Protein AF-A0A511FD56-F1 (afdb_monomer)

Mean predicted aligned error: 15.02 Å

Foldseek 3Di:
DDDDDDDDDDDDDDDDDDDDDDDDDDDDDDDDDDLVVVLVVLVVVLVVLVVVLVVLVVQLVVCVVVVPPVSNVVSVVSNVVSVVVNVVSVVVSVVSPPDDDPDQDPQAALQVLLLLQLVLCCVVDVDSVVSSVVLNVLLVLLDVLLDDVADSSLSSLLVSLLSVLVQDPADLAPDHSNDNVSSVLRNLLVVLVHGSNQQVVQVVQVDHRDSVSSVLSSVQLHPVLLVVCVVLVQPSHPLSSSLQRPADSVQLVVLVVVCVVDVQLVVLCCVQQNSNRSNVCRNLVQDPVQLVLCSVLVHRSCCQVQAQQACVRDGDHDNVSSVVLSVLCVLLVHHSVQSSQLRNNVHHSVQSNLLDDLDRSVQSVLLVVLVHGSQQNNQQCVQVVPQHSVLSSLCVLLVNRGNVVLVLLQVLQWDQDDDPPDDDTDTDTPSVLSSVCSNLVNDSVLSVQCVVVVQDSVLSSLCVVLVNSHCVLQVVLADVLLQPPDDDPCSRSVLSNLSSLLSNLVADSVLSSLLNLLQNHSNCSNVCRPPALQRSVVVNPVNQVVSLVVLVVCCVVPPPVGDDSPSDRPADGSVRD

pLDDT: mean 83.45, std 16.96, range [28.66, 98.0]

Radius of gyration: 46.85 Å; Cα contacts (8 Å, |Δi|>4): 705; chains: 1; bounding box: 79×68×156 Å

Organism: NCBI:txid156981

Sequence (577 aa):
MTSLADRSRVPAGVRTGGQFATEARGESVATLTGPADRVTELQRAIDKLARERHDWQCQMANAGALGGNELFLTCQGELELLAEQMSEAETELAHLGGAPAAAPVPVPTTSESIDKLAALLEDTYAHPEVARDQAARMVEDAVRVAGRDVDPDWVAAVIVVHRAGRLVTSDLGTWTLTSPETGQVLRDAYAAGMPVNWTEQMAQRGEGWTDRCVKRYADGLTGDELARLDAAGLAKSPAMAYAFRGCDADTARAWLDAAKADPDFNSYLARYLQLDGVGNDIRAGVPLADVRLCHELGVEPGLAYNGLQRPDGTVEKGPDAIRELAEYAKACGQSTDEAYRGIRLGIDAAKVKAFGLKIDPGEISGFELNGVPAKVARSLRGRVGDIHPAEAGRAYAAGITTGADYKAWLKIGEQTTGGHMGHRRETTTDAAGALALAKAGVPLAAAQRLRDQRVPLESIAALHEAGVHDIKPWSAALHPRTQTTMPHERRVEEAMSQIARFARVGGTPEQLRRIQRAGIPLSNAAEHVDSTPEQLWAHGAGYRNGVIKEEQRLRDQWGAMAPRATGTWDVEGPADL

Secondary structure (DSSP, 8-state):
----------------------------------HHHHHHHHHHHHHHHHHHHHHHHHHHHHHHHTT-HHHHHHHHHHHHHHHHHHHHHHHHHHHH--------PPPPPHHHHHHHHHHHHTTT-SSHHHHHHHHHHHHHHHHHHH-TTS-HHHHHHHHHHHHHT---SSSBTTB-TTSHHHHHHHHHHHHTT--TTHHHHHHTTT--S-HHHHHHHHTT--HHHHHHHHHTT--SSHHHHHHHTTS-HHHHHHHHHHHHH-HHHHHHHHHHTHHHHHHHHHHTT--HHHHHHHHHHT--THHHHH-EE-TTS-EE-SHHHHHHHHHHHHHHTS-HHHHHHHHHTT--HHHHHHH-TTS-GGGHHHHHHTT--HHHHHHHHHHSTT--HHHHHHHHHTT--SHHHHHHHHHHHEEE---SSS----EEE-HHHHHHHHHTT--HHHHHHHHHTT--HHHHHHHHHTT----HHHHTTS-GGGSTTS-GGGHHHHHHHHHHHHHHTT--HHHHHHHHHTT--GGGGGGGTT--HHHHHHHHHHHHHHHHHHHHHHHHHHGGGS----SS-S--SGGG-

Solvent-accessible surface area (backbone atoms only — not comparable to full-atom values): 32057 Å² total; per-residue (Å²): 132,89,82,94,75,89,84,91,81,88,91,89,88,88,84,86,87,82,82,91,78,92,74,81,87,74,87,76,81,82,79,84,73,52,74,69,54,51,52,54,51,44,51,54,48,45,58,48,45,55,50,54,44,50,53,40,53,55,49,31,58,54,24,64,76,67,71,39,64,71,57,31,53,53,32,49,54,53,46,51,52,43,49,51,54,42,52,53,47,51,49,54,45,54,73,72,50,79,67,69,82,75,70,81,74,79,74,45,50,45,67,58,21,26,53,53,33,12,63,72,29,40,91,79,30,97,42,66,68,60,15,34,56,49,27,45,50,53,40,52,37,33,39,62,36,34,33,92,90,46,62,54,30,52,49,21,34,32,52,34,47,62,63,70,63,71,82,64,100,54,51,66,40,95,32,50,54,72,29,67,64,37,8,48,48,50,38,54,26,54,75,57,67,58,61,62,60,53,41,59,65,36,36,80,43,79,37,57,56,35,68,65,53,42,50,41,38,65,74,57,45,36,73,67,50,47,52,55,29,45,78,62,70,44,38,84,29,63,68,45,31,58,21,44,50,89,39,60,61,69,61,55,47,52,53,51,52,51,30,71,75,30,66,66,58,33,52,50,43,54,73,76,41,36,67,52,38,50,25,50,37,51,61,71,66,43,55,68,67,40,39,50,48,20,57,79,59,68,35,64,52,62,43,48,72,69,24,47,51,37,64,89,70,49,68,40,64,50,64,66,41,52,50,49,46,40,52,42,7,59,59,29,72,48,55,38,79,68,32,50,57,24,51,27,67,64,46,57,36,67,55,49,36,52,35,33,92,84,47,60,60,88,47,49,64,46,22,52,76,38,69,38,52,40,70,33,50,38,33,32,37,74,64,38,79,78,68,47,37,69,55,48,19,51,36,42,75,21,72,42,60,41,16,68,59,45,53,54,37,38,59,66,20,49,40,77,52,79,50,79,76,91,48,80,68,54,70,50,64,40,49,67,62,28,38,49,36,37,52,71,65,50,52,68,70,52,52,46,52,35,45,79,70,70,49,57,77,89,42,46,55,54,22,48,76,27,72,48,66,66,63,63,60,49,60,72,19,57,37,72,74,50,56,69,82,57,68,80,92,52,48,66,64,53,48,46,51,34,51,19,54,22,29,59,76,71,42,46,45,70,53,46,27,32,40,25,66,29,24,40,40,64,89,53,42,56,84,44,63,85,53,49,49,62,54,37,39,60,68,7,47,64,44,44,52,48,46,54,52,49,41,46,50,44,28,73,74,48,47,90,78,32,76,85,69,78,91,64,72,99,56,91,51,42,92,72,88

Structure (mmCIF, N/CA/C/O backbone):
data_AF-A0A511FD56-F1
#
_entry.id   AF-A0A511FD56-F1
#
loop_
_atom_site.group_PDB
_atom_site.id
_atom_site.type_symbol
_atom_site.label_atom_id
_atom_site.label_alt_id
_atom_site.label_comp_id
_atom_site.label_asym_id
_atom_site.label_entity_id
_atom_site.label_seq_id
_atom_site.pdbx_PDB_ins_code
_atom_site.Cartn_x
_atom_site.Cartn_y
_atom_site.Cartn_z
_atom_site.occupancy
_atom_site.B_iso_or_equiv
_atom_site.auth_seq_id
_atom_site.auth_comp_id
_atom_site.auth_asym_id
_atom_site.auth_atom_id
_atom_site.pdbx_PDB_model_num
ATOM 1 N N . MET A 1 1 ? -8.128 -23.164 -84.191 1.00 38.62 1 MET A N 1
ATOM 2 C CA . MET A 1 1 ? -6.941 -23.421 -83.350 1.00 38.62 1 MET A CA 1
ATOM 3 C C . MET A 1 1 ? -5.749 -22.796 -84.049 1.00 38.62 1 MET A C 1
ATOM 5 O O . MET A 1 1 ? -5.593 -23.108 -85.220 1.00 38.62 1 MET A O 1
ATOM 9 N N . THR A 1 2 ? -5.013 -21.929 -83.323 1.00 34.44 2 THR A N 1
ATOM 10 C CA . THR A 1 2 ? -3.722 -21.270 -83.668 1.00 34.44 2 THR A CA 1
ATOM 11 C C . THR A 1 2 ? -3.709 -20.406 -84.945 1.00 34.44 2 THR A C 1
ATOM 13 O O . THR A 1 2 ? -4.279 -20.775 -85.954 1.00 34.44 2 THR A O 1
ATOM 16 N N . SER A 1 3 ? -3.079 -19.236 -85.046 1.00 33.59 3 SER A N 1
ATOM 17 C CA . SER A 1 3 ? -2.306 -18.351 -84.168 1.00 33.59 3 SER A CA 1
ATOM 18 C C . SER A 1 3 ? -2.282 -16.983 -84.884 1.00 33.59 3 SER A C 1
ATOM 20 O O . SER A 1 3 ? -2.221 -16.946 -86.114 1.00 33.59 3 SER A O 1
ATOM 22 N N . LEU A 1 4 ? -2.397 -15.880 -84.140 1.00 33.94 4 LEU A N 1
ATOM 23 C CA . LEU A 1 4 ? -2.482 -14.506 -84.649 1.00 33.94 4 LEU A CA 1
ATOM 24 C C . LEU A 1 4 ? -1.077 -13.910 -84.796 1.00 33.94 4 LEU A C 1
ATOM 26 O O . LEU A 1 4 ? -0.366 -13.757 -83.807 1.00 33.94 4 LEU A O 1
ATOM 30 N N . ALA A 1 5 ? -0.720 -13.532 -86.023 1.00 38.38 5 ALA A N 1
ATOM 31 C CA . ALA A 1 5 ? 0.415 -12.676 -86.336 1.00 38.38 5 ALA A CA 1
ATOM 32 C C . ALA A 1 5 ? -0.067 -11.474 -87.163 1.00 38.38 5 ALA A C 1
ATOM 34 O O . ALA A 1 5 ? -0.657 -11.638 -88.228 1.00 38.38 5 ALA A O 1
ATOM 35 N N . ASP A 1 6 ? 0.179 -10.297 -86.593 1.00 39.34 6 ASP A N 1
ATOM 36 C CA . ASP A 1 6 ? 0.748 -9.101 -87.216 1.00 39.34 6 ASP A CA 1
ATOM 37 C C . ASP A 1 6 ? 0.161 -8.583 -88.546 1.00 39.34 6 ASP A C 1
ATOM 39 O O . ASP A 1 6 ? 0.282 -9.218 -89.596 1.00 39.34 6 ASP A O 1
ATOM 43 N N . ARG A 1 7 ? -0.397 -7.360 -88.509 1.00 33.44 7 ARG A N 1
ATOM 44 C CA . ARG A 1 7 ? -0.354 -6.383 -89.615 1.00 33.44 7 ARG A CA 1
ATOM 45 C C . ARG A 1 7 ? -0.884 -5.007 -89.198 1.00 33.44 7 ARG A C 1
ATOM 47 O O . ARG A 1 7 ? -2.022 -4.841 -88.772 1.00 33.44 7 ARG A O 1
ATOM 54 N N . SER A 1 8 ? -0.024 -4.024 -89.416 1.00 35.00 8 SER A N 1
ATOM 55 C CA . SER A 1 8 ? -0.206 -2.578 -89.319 1.00 35.00 8 SER A CA 1
ATOM 56 C C . SER A 1 8 ? -1.103 -1.982 -90.422 1.00 35.00 8 SER A C 1
ATOM 58 O O . SER A 1 8 ? -1.120 -2.494 -91.544 1.00 35.00 8 SER A O 1
ATOM 60 N N . ARG A 1 9 ? -1.795 -0.861 -90.115 1.00 32.72 9 ARG A N 1
ATOM 61 C CA . ARG A 1 9 ? -2.183 0.256 -91.026 1.00 32.72 9 ARG A CA 1
ATOM 62 C C . ARG A 1 9 ? -2.936 1.403 -90.286 1.00 32.72 9 ARG A C 1
ATOM 64 O O . ARG A 1 9 ? -4.088 1.230 -89.917 1.00 32.72 9 ARG A O 1
ATOM 71 N N . VAL A 1 10 ? -2.233 2.524 -90.027 1.00 31.83 10 VAL A N 1
ATOM 72 C CA . VAL A 1 10 ? -2.426 3.967 -90.429 1.00 31.83 10 VAL A CA 1
ATOM 73 C C . VAL A 1 10 ? -3.797 4.369 -91.061 1.00 31.83 10 VAL A C 1
ATOM 75 O O . VAL A 1 10 ? -4.332 3.476 -91.718 1.00 31.83 10 VAL A O 1
ATOM 78 N N . PRO A 1 11 ? -4.345 5.638 -91.081 1.00 47.28 11 PRO A N 1
ATOM 79 C CA . PRO A 1 11 ? -3.874 7.029 -90.742 1.00 47.28 11 PRO A CA 1
ATOM 80 C C . PRO A 1 11 ? -4.895 7.860 -89.877 1.00 47.28 11 PRO A C 1
ATOM 82 O O . PRO A 1 11 ? -5.906 7.311 -89.469 1.00 47.28 11 PRO A O 1
ATOM 85 N N . ALA A 1 12 ? -4.772 9.157 -89.519 1.00 30.48 12 ALA A N 1
ATOM 86 C CA . ALA A 1 12 ? -4.587 10.359 -90.353 1.00 30.48 12 ALA A CA 1
ATOM 87 C C . ALA A 1 12 ? -4.375 11.646 -89.525 1.00 30.48 12 ALA A C 1
ATOM 89 O O . ALA A 1 12 ? -4.985 11.811 -88.473 1.00 30.48 12 ALA A O 1
ATOM 90 N N . GLY A 1 13 ? -3.597 12.599 -90.059 1.00 31.80 13 GLY A N 1
ATOM 91 C CA . GLY A 1 13 ? -3.544 13.965 -89.520 1.00 31.80 13 GLY A CA 1
ATOM 92 C C . GLY A 1 13 ? -2.321 14.791 -89.920 1.00 31.80 13 GLY A C 1
ATOM 93 O O . GLY A 1 13 ? -1.601 15.263 -89.053 1.00 31.80 13 GLY A O 1
ATOM 94 N N . VAL A 1 14 ? -2.080 14.973 -91.222 1.00 32.09 14 VAL A N 1
ATOM 95 C CA . VAL A 1 14 ? -1.101 15.942 -91.749 1.00 32.09 14 VAL A CA 1
ATOM 96 C C . VAL A 1 14 ? -1.780 17.304 -91.908 1.00 32.09 14 VAL A C 1
ATOM 98 O O . VAL A 1 14 ? -2.787 17.399 -92.611 1.00 32.09 14 VAL A O 1
ATOM 101 N N . ARG A 1 15 ? -1.186 18.367 -91.352 1.00 36.25 15 ARG A N 1
ATOM 102 C CA . ARG A 1 15 ? -1.248 19.719 -91.929 1.00 36.25 15 ARG A CA 1
ATOM 103 C C . ARG A 1 15 ? 0.133 20.376 -91.886 1.00 36.25 15 ARG A C 1
ATOM 105 O O . ARG A 1 15 ? 0.814 20.381 -90.871 1.00 36.25 15 ARG A O 1
ATOM 112 N N . THR A 1 16 ? 0.513 20.857 -93.059 1.00 34.44 16 THR A N 1
ATOM 113 C CA . THR A 1 16 ? 1.787 21.419 -93.512 1.00 34.44 16 THR A CA 1
ATOM 114 C C . THR A 1 16 ? 1.894 22.932 -93.302 1.00 34.44 16 THR A C 1
ATOM 116 O O . THR A 1 16 ? 0.894 23.635 -93.428 1.00 34.44 16 THR A O 1
ATOM 119 N N . GLY A 1 17 ? 3.139 23.410 -93.166 1.00 31.17 17 GLY A N 1
ATOM 120 C CA . GLY A 1 17 ? 3.579 24.805 -93.355 1.00 31.17 17 GLY A CA 1
ATOM 121 C C . GLY A 1 17 ? 4.071 25.438 -92.050 1.00 31.17 17 GLY A C 1
ATOM 122 O O . GLY A 1 17 ? 3.313 25.498 -91.099 1.00 31.17 17 GLY A O 1
ATOM 123 N N . GLY A 1 18 ? 5.298 25.924 -91.890 1.00 28.70 18 GLY A N 1
ATOM 124 C CA . GLY A 1 18 ? 6.423 26.146 -92.789 1.00 28.70 18 GLY A CA 1
ATOM 125 C C . GLY A 1 18 ? 7.530 26.885 -92.013 1.00 28.70 18 GLY A C 1
ATOM 126 O O . GLY A 1 18 ? 7.309 27.317 -90.889 1.00 28.70 18 GLY A O 1
ATOM 127 N N . GLN A 1 19 ? 8.673 27.061 -92.678 1.00 28.66 19 GLN A N 1
ATOM 128 C CA . GLN A 1 19 ? 9.823 27.910 -92.326 1.00 28.66 19 GLN A CA 1
ATOM 129 C C . GLN A 1 19 ? 10.870 27.342 -91.350 1.00 28.66 19 GLN A C 1
ATOM 131 O O . GLN A 1 19 ? 10.691 27.224 -90.145 1.00 28.66 19 GLN A O 1
ATOM 136 N N . PHE A 1 20 ? 12.019 27.041 -91.960 1.00 29.98 20 PHE A N 1
ATOM 137 C CA . PHE A 1 20 ? 13.308 26.786 -91.342 1.00 29.98 20 PHE A CA 1
ATOM 138 C C . PHE A 1 20 ? 13.855 28.071 -90.709 1.00 29.98 20 PHE A C 1
ATOM 140 O O . PHE A 1 20 ? 14.006 29.076 -91.404 1.00 29.98 20 PHE A O 1
ATOM 147 N N . ALA A 1 21 ? 14.233 27.995 -89.436 1.00 31.17 21 ALA A N 1
ATOM 148 C CA . ALA A 1 21 ? 15.233 28.866 -88.836 1.00 31.17 21 ALA A CA 1
ATOM 149 C C . ALA A 1 21 ? 16.449 27.996 -88.493 1.00 31.17 21 ALA A C 1
ATOM 151 O O . ALA A 1 21 ? 16.377 27.068 -87.691 1.00 31.17 21 ALA A O 1
ATOM 152 N N . THR A 1 22 ? 17.549 28.247 -89.193 1.00 37.41 22 THR A N 1
ATOM 153 C CA . THR A 1 22 ? 18.890 27.750 -88.882 1.00 37.41 22 THR A CA 1
ATOM 154 C C . THR A 1 22 ? 19.378 28.383 -87.586 1.00 37.41 22 THR A C 1
ATOM 156 O O . THR A 1 22 ? 19.684 29.572 -87.586 1.00 37.41 22 THR A O 1
ATOM 159 N N . GLU A 1 23 ? 19.525 27.593 -86.524 1.00 31.42 23 GLU A N 1
ATOM 160 C CA . GLU A 1 23 ? 20.330 27.962 -85.358 1.00 31.42 23 GLU A CA 1
ATOM 161 C C . GLU A 1 23 ? 21.347 26.863 -85.036 1.00 31.42 23 GLU A C 1
ATOM 163 O O . GLU A 1 23 ? 21.124 25.668 -85.239 1.00 31.42 23 GLU A O 1
ATOM 168 N N . ALA A 1 24 ? 22.532 27.327 -84.654 1.00 31.12 24 ALA A N 1
ATOM 169 C CA . ALA A 1 24 ? 23.781 26.595 -84.620 1.00 31.12 24 ALA A CA 1
ATOM 170 C C . ALA A 1 24 ? 23.771 25.439 -83.610 1.00 31.12 24 ALA A C 1
ATOM 172 O O . ALA A 1 24 ? 23.402 25.602 -82.450 1.00 31.12 24 ALA A O 1
ATOM 173 N N . ARG A 1 25 ? 24.276 24.276 -84.037 1.00 31.05 25 ARG A N 1
ATOM 174 C CA . ARG A 1 25 ? 24.712 23.220 -83.118 1.00 31.05 25 ARG A CA 1
ATOM 175 C C . ARG A 1 25 ? 25.943 23.716 -82.359 1.00 31.05 25 ARG A C 1
ATOM 177 O O . ARG A 1 25 ? 27.035 23.737 -82.918 1.00 31.05 25 ARG A O 1
ATOM 184 N N . GLY A 1 26 ? 25.754 24.107 -81.103 1.00 32.00 26 GLY A N 1
ATOM 185 C CA . GLY A 1 26 ? 26.812 24.074 -80.100 1.00 32.00 26 GLY A CA 1
ATOM 186 C C . GLY A 1 26 ? 26.897 22.660 -79.534 1.00 32.00 26 GLY A C 1
ATOM 187 O O . GLY A 1 26 ? 25.909 22.141 -79.020 1.00 32.00 26 GLY A O 1
ATOM 188 N N . GLU A 1 27 ? 28.054 22.018 -79.663 1.00 31.91 27 GLU A N 1
ATOM 189 C CA . GLU A 1 27 ? 28.368 20.798 -78.923 1.00 31.91 27 GLU A CA 1
ATOM 190 C C . GLU A 1 27 ? 28.425 21.138 -77.427 1.00 31.91 27 GLU A C 1
ATOM 192 O O . GLU A 1 27 ? 29.330 21.832 -76.967 1.00 31.91 27 GLU A O 1
ATOM 197 N N . SER A 1 28 ? 27.439 20.678 -76.655 1.00 30.08 28 SER A N 1
ATOM 198 C CA . SER A 1 28 ? 27.506 20.694 -75.197 1.00 30.08 28 SER A CA 1
ATOM 199 C C . SER A 1 28 ? 28.355 19.513 -74.734 1.00 30.08 28 SER A C 1
ATOM 201 O O . SER A 1 28 ? 27.934 18.358 -74.820 1.00 30.08 28 SER A O 1
ATOM 203 N N . VAL A 1 29 ? 29.556 19.816 -74.250 1.00 32.56 29 VAL A N 1
ATOM 204 C CA . VAL A 1 29 ? 30.410 18.905 -73.484 1.00 32.56 29 VAL A CA 1
ATOM 205 C C . VAL A 1 29 ? 29.598 18.356 -72.305 1.00 32.56 29 VAL A C 1
ATOM 207 O O . VAL A 1 29 ? 29.198 19.109 -71.422 1.00 32.56 29 VAL A O 1
ATOM 210 N N . ALA A 1 30 ? 29.329 17.049 -72.301 1.00 34.72 30 ALA A N 1
ATOM 211 C CA . ALA A 1 30 ? 28.755 16.358 -71.153 1.00 34.72 30 ALA A CA 1
ATOM 212 C C . ALA A 1 30 ? 29.862 16.135 -70.115 1.00 34.72 30 ALA A C 1
ATOM 214 O O . ALA A 1 30 ? 30.704 15.248 -70.263 1.00 34.72 30 ALA A O 1
ATOM 215 N N . THR A 1 31 ? 29.888 16.969 -69.080 1.00 37.03 31 THR A N 1
ATOM 216 C CA . THR A 1 31 ? 30.756 16.773 -67.917 1.00 37.03 31 THR A CA 1
ATOM 217 C C . THR A 1 31 ? 30.190 15.619 -67.088 1.00 37.03 31 THR A C 1
ATOM 219 O O . THR A 1 31 ? 29.122 15.750 -66.498 1.00 37.03 31 THR A O 1
ATOM 222 N N . LEU A 1 32 ? 30.877 14.475 -67.061 1.00 36.53 32 LEU A N 1
ATOM 223 C CA . LEU A 1 32 ? 30.582 13.382 -66.131 1.00 36.53 32 LEU A CA 1
ATOM 224 C C . LEU A 1 32 ? 30.943 13.846 -64.711 1.00 36.53 32 LEU A C 1
ATOM 226 O O . LEU A 1 32 ? 32.123 13.916 -64.370 1.00 36.53 32 LEU A O 1
ATOM 230 N N . THR A 1 33 ? 29.943 14.199 -63.905 1.00 45.72 33 THR A N 1
ATOM 231 C CA . THR A 1 33 ? 30.093 14.436 -62.462 1.00 45.72 33 THR A CA 1
ATOM 232 C C . THR A 1 33 ? 30.297 13.107 -61.731 1.00 45.72 33 THR A C 1
ATOM 234 O O . THR A 1 33 ? 29.738 12.076 -62.116 1.00 45.72 33 THR A O 1
ATOM 237 N N . GLY A 1 34 ? 31.154 13.093 -60.707 1.00 49.97 34 GLY A N 1
ATOM 238 C CA . GLY A 1 34 ? 31.470 11.870 -59.968 1.00 49.97 34 GLY A CA 1
ATOM 239 C C . GLY A 1 34 ? 30.316 11.417 -59.056 1.00 49.97 34 GLY A C 1
ATOM 240 O O . GLY A 1 34 ? 29.443 12.218 -58.724 1.00 49.97 34 GLY A O 1
ATOM 241 N N . PRO A 1 35 ? 30.318 10.159 -58.567 1.00 56.94 35 PRO A N 1
ATOM 242 C CA . PRO A 1 35 ? 29.293 9.655 -57.642 1.00 56.94 35 PRO A CA 1
ATOM 243 C C . PRO A 1 35 ? 29.132 10.515 -56.374 1.00 56.94 35 PRO A C 1
ATOM 245 O O . PRO A 1 35 ? 28.021 10.696 -55.886 1.00 56.94 35 PRO A O 1
ATOM 248 N N . ALA A 1 36 ? 30.226 11.100 -55.873 1.00 53.09 36 ALA A N 1
ATOM 249 C CA . ALA A 1 36 ? 30.217 11.998 -54.714 1.00 53.09 36 ALA A CA 1
ATOM 250 C C . ALA A 1 36 ? 29.519 13.344 -54.995 1.00 53.09 36 ALA A C 1
ATOM 252 O O . ALA A 1 36 ? 28.822 13.881 -54.128 1.00 53.09 36 ALA A O 1
ATOM 253 N N . ASP A 1 37 ? 29.648 13.861 -56.220 1.00 65.00 37 ASP A N 1
ATOM 254 C CA . ASP A 1 37 ? 28.951 15.075 -56.649 1.00 65.00 37 ASP A CA 1
ATOM 255 C C . ASP A 1 37 ? 27.445 14.805 -56.759 1.00 65.00 37 ASP A C 1
ATOM 257 O O . ASP A 1 37 ? 26.638 15.635 -56.341 1.00 65.00 37 ASP A O 1
ATOM 261 N N . ARG A 1 38 ? 27.065 13.608 -57.232 1.00 71.81 38 ARG A N 1
ATOM 262 C CA . ARG A 1 38 ? 25.664 13.181 -57.351 1.00 71.81 38 ARG A CA 1
ATOM 263 C C . ARG A 1 38 ? 24.984 12.975 -55.996 1.00 71.81 38 ARG A C 1
ATOM 265 O O . ARG A 1 38 ? 23.848 13.402 -55.825 1.00 71.81 38 ARG A O 1
ATOM 272 N N . VAL A 1 39 ? 25.678 12.388 -55.018 1.00 64.00 39 VAL A N 1
ATOM 273 C CA . VAL A 1 39 ? 25.189 12.273 -53.628 1.00 64.00 39 VAL A CA 1
ATOM 274 C C . VAL A 1 39 ? 24.953 13.658 -53.021 1.00 64.00 39 VAL A C 1
ATOM 276 O O . VAL A 1 39 ? 23.908 13.909 -52.425 1.00 64.00 39 VAL A O 1
ATOM 279 N N . THR A 1 40 ? 25.889 14.587 -53.231 1.00 65.12 40 THR A N 1
ATOM 280 C CA . THR A 1 40 ? 25.765 15.972 -52.749 1.00 65.12 40 THR A CA 1
ATOM 281 C C . THR A 1 40 ? 24.601 16.708 -53.425 1.00 65.12 40 THR A C 1
ATOM 283 O O . THR A 1 40 ? 23.887 17.475 -52.779 1.00 65.12 40 THR A O 1
ATOM 286 N N . GLU A 1 41 ? 24.389 16.482 -54.722 1.00 73.50 41 GLU A N 1
ATOM 287 C CA . GLU A 1 41 ? 23.275 17.046 -55.488 1.00 73.50 41 GLU A CA 1
ATOM 288 C C . GLU A 1 41 ? 21.917 16.512 -55.002 1.00 73.50 41 GLU A C 1
ATOM 290 O O . GLU A 1 41 ? 21.007 17.304 -54.752 1.00 73.50 41 GLU A O 1
ATOM 295 N N . LEU A 1 42 ? 21.803 15.197 -54.791 1.00 69.62 42 LEU A N 1
ATOM 296 C CA . LEU A 1 42 ? 20.588 14.558 -54.276 1.00 69.62 42 LEU A CA 1
ATOM 297 C C . LEU A 1 42 ? 20.267 15.000 -52.847 1.00 69.62 42 LEU A C 1
ATOM 299 O O . LEU A 1 42 ? 19.119 15.329 -52.565 1.00 69.62 42 LEU A O 1
ATOM 303 N N . GLN A 1 43 ? 21.267 15.106 -51.967 1.00 67.38 43 GLN A N 1
ATOM 304 C CA . GLN A 1 43 ? 21.050 15.608 -50.608 1.00 67.38 43 GLN A CA 1
ATOM 305 C C . GLN A 1 43 ? 20.537 17.056 -50.619 1.00 67.38 43 GLN A C 1
ATOM 307 O O . GLN A 1 43 ? 19.582 17.382 -49.919 1.00 67.38 43 GLN A O 1
ATOM 312 N N . ARG A 1 44 ? 21.097 17.922 -51.476 1.00 72.69 44 ARG A N 1
ATOM 313 C CA . ARG A 1 44 ? 20.593 19.297 -51.647 1.00 72.69 44 ARG A CA 1
ATOM 314 C C . ARG A 1 44 ? 19.161 19.330 -52.182 1.00 72.69 44 ARG A C 1
ATOM 316 O O . ARG A 1 44 ? 18.405 20.225 -51.799 1.00 72.69 44 ARG A O 1
ATOM 323 N N . ALA A 1 45 ? 18.797 18.397 -53.061 1.00 74.69 45 ALA A N 1
ATOM 324 C CA . ALA A 1 45 ? 17.437 18.266 -53.574 1.00 74.69 45 ALA A CA 1
ATOM 325 C C . ALA A 1 45 ? 16.463 17.829 -52.468 1.00 74.69 45 ALA A C 1
ATOM 327 O O . ALA A 1 45 ? 15.433 18.476 -52.295 1.00 74.69 45 ALA A O 1
ATOM 328 N N . ILE A 1 46 ? 16.823 16.827 -51.661 1.00 72.69 46 ILE A N 1
ATOM 329 C CA . ILE A 1 46 ? 16.031 16.368 -50.507 1.00 72.69 46 ILE A CA 1
ATOM 330 C C . ILE A 1 46 ? 15.846 17.500 -49.493 1.00 72.69 46 ILE A C 1
ATOM 332 O O . ILE A 1 46 ? 14.719 17.792 -49.100 1.00 72.69 46 ILE A O 1
ATOM 336 N N . ASP A 1 47 ? 16.917 18.212 -49.132 1.00 68.56 47 ASP A N 1
ATOM 337 C CA . ASP A 1 47 ? 16.847 19.335 -48.191 1.00 68.56 47 ASP A CA 1
ATOM 338 C C . ASP A 1 47 ? 15.958 20.474 -48.720 1.00 68.56 47 ASP A C 1
ATOM 340 O O . ASP A 1 47 ? 15.293 21.172 -47.951 1.00 68.56 47 ASP A O 1
ATOM 344 N N . LYS A 1 48 ? 15.953 20.696 -50.041 1.00 82.00 48 LYS A N 1
ATOM 345 C CA . LYS A 1 48 ? 15.075 21.674 -50.692 1.00 82.00 48 LYS A CA 1
ATOM 346 C C . LYS A 1 48 ? 13.614 21.227 -50.631 1.00 82.00 48 LYS A C 1
ATOM 348 O O . LYS A 1 48 ? 12.780 22.016 -50.191 1.00 82.00 48 LYS A O 1
ATOM 353 N N . LEU A 1 49 ? 13.325 19.981 -51.000 1.00 76.56 49 LEU A N 1
ATOM 354 C CA . LEU A 1 49 ? 11.973 19.418 -50.966 1.00 76.56 49 LEU A CA 1
ATOM 355 C C . LEU A 1 49 ? 11.412 19.372 -49.537 1.00 76.56 49 LEU A C 1
ATOM 357 O O . LEU A 1 49 ? 10.243 19.682 -49.325 1.00 76.56 49 LEU A O 1
ATOM 361 N N . ALA A 1 50 ? 12.246 19.075 -48.537 1.00 67.94 50 ALA A N 1
ATOM 362 C CA . ALA A 1 50 ? 11.852 19.089 -47.130 1.00 67.94 50 ALA A CA 1
ATOM 363 C C . ALA A 1 50 ? 11.425 20.491 -46.656 1.00 67.94 50 ALA A C 1
ATOM 365 O O . ALA A 1 50 ? 10.442 20.619 -45.922 1.00 67.94 50 ALA A O 1
ATOM 366 N N . ARG A 1 51 ? 12.122 21.547 -47.103 1.00 75.00 51 ARG A N 1
ATOM 367 C CA . ARG A 1 51 ? 11.734 22.942 -46.823 1.00 75.00 51 ARG A CA 1
ATOM 368 C C . ARG A 1 51 ? 10.415 23.306 -47.496 1.00 75.00 51 ARG A C 1
ATOM 370 O O . ARG A 1 51 ? 9.518 23.804 -46.825 1.00 75.00 51 ARG A O 1
ATOM 377 N N . GLU A 1 52 ? 10.271 22.992 -48.781 1.00 80.19 52 GLU A N 1
ATOM 378 C CA . GLU A 1 52 ? 9.033 23.251 -49.529 1.00 80.19 52 GLU A CA 1
ATOM 379 C C . GLU A 1 52 ? 7.842 22.516 -48.896 1.00 80.19 52 GLU A C 1
ATOM 381 O O . GLU A 1 52 ? 6.776 23.099 -48.696 1.00 80.19 52 GLU A O 1
ATOM 386 N N . ARG A 1 53 ? 8.040 21.263 -48.474 1.00 77.25 53 ARG A N 1
ATOM 387 C CA . ARG A 1 53 ? 7.028 20.474 -47.764 1.00 77.25 53 ARG A CA 1
ATOM 388 C C . ARG A 1 53 ? 6.633 21.110 -46.432 1.00 77.25 53 ARG A C 1
ATOM 390 O O . ARG A 1 53 ? 5.448 21.143 -46.108 1.00 77.25 53 ARG A O 1
ATOM 397 N N . HIS A 1 54 ? 7.594 21.613 -45.660 1.00 72.69 54 HIS A N 1
ATOM 398 C CA . HIS A 1 54 ? 7.310 22.305 -44.403 1.00 72.69 54 HIS A CA 1
ATOM 399 C C . HIS A 1 54 ? 6.497 23.590 -44.628 1.00 72.69 54 HIS A C 1
ATOM 401 O O . HIS A 1 54 ? 5.503 23.820 -43.934 1.00 72.69 54 HIS A O 1
ATOM 407 N N . ASP A 1 55 ? 6.856 24.386 -45.635 1.00 80.06 55 ASP A N 1
ATOM 408 C CA . ASP A 1 55 ? 6.130 25.610 -45.987 1.00 80.06 55 ASP A CA 1
ATOM 409 C C . ASP A 1 55 ? 4.682 25.304 -46.398 1.00 80.06 55 ASP A C 1
ATOM 411 O O . ASP A 1 55 ? 3.749 25.969 -45.936 1.00 80.06 55 ASP A O 1
ATOM 415 N N . TRP A 1 56 ? 4.463 24.247 -47.187 1.00 80.56 56 TRP A N 1
ATOM 416 C CA . TRP A 1 56 ? 3.122 23.786 -47.555 1.00 80.56 56 TRP A CA 1
ATOM 417 C C . TRP A 1 56 ? 2.320 23.245 -46.365 1.00 80.56 56 TRP A C 1
ATOM 419 O O . TRP A 1 56 ? 1.121 23.507 -46.273 1.00 80.56 56 TRP A O 1
ATOM 429 N N . GLN A 1 57 ? 2.949 22.554 -45.410 1.00 73.56 57 GLN A N 1
ATOM 430 C CA . GLN A 1 57 ? 2.286 22.127 -44.169 1.00 73.56 57 GLN A CA 1
ATOM 431 C C . GLN A 1 57 ? 1.829 23.325 -43.328 1.00 73.56 57 GLN A C 1
ATOM 433 O O . GLN A 1 57 ? 0.705 23.330 -42.818 1.00 73.56 57 GLN A O 1
ATOM 438 N N . CYS A 1 58 ? 2.663 24.361 -43.225 1.00 73.00 58 CYS A N 1
ATOM 439 C CA . CYS A 1 58 ? 2.314 25.613 -42.557 1.00 73.00 58 CYS A CA 1
ATOM 440 C C . CYS A 1 58 ? 1.153 26.330 -43.266 1.00 73.00 58 CYS A C 1
ATOM 442 O O . CYS A 1 58 ? 0.221 26.806 -42.613 1.00 73.00 58 CYS A O 1
ATOM 444 N N . GLN A 1 59 ? 1.155 26.365 -44.601 1.00 75.38 59 GLN A N 1
ATOM 445 C CA . GLN A 1 59 ? 0.049 26.926 -45.384 1.00 75.38 59 GLN A CA 1
ATOM 446 C C . GLN A 1 59 ? -1.247 26.121 -45.218 1.00 75.38 59 GLN A C 1
ATOM 448 O O . GLN A 1 59 ? -2.302 26.719 -45.012 1.00 75.38 59 GLN A O 1
ATOM 453 N N . MET A 1 60 ? -1.178 24.788 -45.212 1.00 73.31 60 MET A N 1
ATOM 454 C CA . MET A 1 60 ? -2.331 23.907 -44.998 1.00 73.31 60 MET A CA 1
ATOM 455 C C . MET A 1 60 ? -2.947 24.090 -43.602 1.00 73.31 60 MET A C 1
ATOM 457 O O . MET A 1 60 ? -4.172 24.158 -43.470 1.00 73.31 60 MET A O 1
ATOM 461 N N . ALA A 1 61 ? -2.117 24.230 -42.562 1.00 72.44 61 ALA A N 1
ATOM 462 C CA . ALA A 1 61 ? -2.576 24.516 -41.201 1.00 72.44 61 ALA A CA 1
ATOM 463 C C . ALA A 1 61 ? -3.319 25.864 -41.118 1.00 72.44 61 ALA A C 1
ATOM 465 O O . ALA A 1 61 ? -4.380 25.958 -40.496 1.00 72.44 61 ALA A O 1
ATOM 466 N N . ASN A 1 62 ? -2.817 26.887 -41.817 1.00 72.88 62 ASN A N 1
ATOM 467 C CA . ASN A 1 62 ? -3.467 28.195 -41.909 1.00 72.88 62 ASN A CA 1
ATOM 468 C C . ASN A 1 62 ? -4.754 28.156 -42.759 1.00 72.88 62 ASN A C 1
ATOM 470 O O . ASN A 1 62 ? -5.732 28.828 -42.429 1.00 72.88 62 ASN A O 1
ATOM 474 N N . ALA A 1 63 ? -4.791 27.337 -43.813 1.00 70.06 63 ALA A N 1
ATOM 475 C CA . ALA A 1 63 ? -5.962 27.137 -44.669 1.00 70.06 63 ALA A CA 1
ATOM 476 C C . ALA A 1 63 ? -7.138 26.509 -43.905 1.00 70.06 63 ALA A C 1
ATOM 478 O O . ALA A 1 63 ? -8.280 26.960 -44.031 1.00 70.06 63 ALA A O 1
ATOM 479 N N . GLY A 1 64 ? -6.846 25.501 -43.073 1.00 67.12 64 GLY A N 1
ATOM 480 C CA . GLY A 1 64 ? -7.832 24.836 -42.219 1.00 67.12 64 GLY A CA 1
ATOM 481 C C . GLY A 1 64 ? -8.459 25.779 -41.188 1.00 67.12 64 GLY A C 1
ATOM 482 O O . GLY A 1 64 ? -9.655 25.684 -40.917 1.00 67.12 64 GLY A O 1
ATOM 483 N N . ALA A 1 65 ? -7.691 26.744 -40.674 1.00 64.75 65 ALA A N 1
ATOM 484 C CA . ALA A 1 65 ? -8.186 27.755 -39.739 1.00 64.75 65 ALA A CA 1
ATOM 485 C C . ALA A 1 65 ? -9.113 28.801 -40.394 1.00 64.75 65 ALA A C 1
ATOM 487 O O . ALA A 1 65 ? -9.956 29.385 -39.714 1.00 64.75 65 ALA A O 1
ATOM 488 N N . LEU A 1 66 ? -8.980 29.030 -41.705 1.00 67.25 66 LEU A N 1
ATOM 489 C CA . LEU A 1 66 ? -9.728 30.048 -42.456 1.00 67.25 66 LEU A CA 1
ATOM 490 C C . LEU A 1 66 ? -10.930 29.487 -43.242 1.00 67.25 66 LEU A C 1
ATOM 492 O O . LEU A 1 66 ? -11.609 30.241 -43.937 1.00 67.25 66 LEU A O 1
ATOM 496 N N . GLY A 1 67 ? -11.216 28.184 -43.141 1.00 59.72 67 GLY A N 1
ATOM 497 C CA . GLY A 1 67 ? -12.376 27.550 -43.787 1.00 59.72 67 GLY A CA 1
ATOM 498 C C . GLY A 1 67 ? -12.289 27.439 -45.318 1.00 59.72 67 GLY A C 1
ATOM 499 O O . GLY A 1 67 ? -13.307 27.221 -45.976 1.00 59.72 67 GLY A O 1
ATOM 500 N N . GLY A 1 68 ? -11.096 27.589 -45.903 1.00 71.81 68 GLY A N 1
ATOM 501 C CA . GLY A 1 68 ? -10.873 27.537 -47.351 1.00 71.81 68 GLY A CA 1
ATOM 502 C C . GLY A 1 68 ? -10.654 26.113 -47.866 1.00 71.81 68 GLY A C 1
ATOM 503 O O . GLY A 1 68 ? -9.514 25.676 -47.999 1.00 71.81 68 GLY A O 1
ATOM 504 N N . ASN A 1 69 ? -11.735 25.398 -48.189 1.00 71.50 69 ASN A N 1
ATOM 505 C CA . ASN A 1 69 ? -11.676 23.989 -48.611 1.00 71.50 69 ASN A CA 1
ATOM 506 C C . ASN A 1 69 ? -10.874 23.769 -49.918 1.00 71.50 69 ASN A C 1
ATOM 508 O O . ASN A 1 69 ? -10.181 22.768 -50.062 1.00 71.50 69 ASN A O 1
ATOM 512 N N . GLU A 1 70 ? -10.902 24.723 -50.856 1.00 73.69 70 GLU A N 1
ATOM 513 C CA . GLU A 1 70 ? -10.125 24.646 -52.109 1.00 73.69 70 GLU A CA 1
ATOM 514 C C . GLU A 1 70 ? -8.616 24.848 -51.890 1.00 73.69 70 GLU A C 1
ATOM 516 O O . GLU A 1 70 ? -7.798 24.160 -52.506 1.00 73.69 70 GLU A O 1
ATOM 521 N N . LEU A 1 71 ? -8.240 25.741 -50.965 1.00 72.06 71 LEU A N 1
ATOM 522 C CA . LEU A 1 71 ? -6.837 25.974 -50.615 1.00 72.06 71 LEU A CA 1
ATOM 523 C C . LEU A 1 71 ? -6.261 24.748 -49.895 1.00 72.06 71 LEU A C 1
ATOM 525 O O . LEU A 1 71 ? -5.130 24.352 -50.159 1.00 72.06 71 LEU A O 1
ATOM 529 N N . PHE A 1 72 ? -7.067 24.113 -49.039 1.00 77.25 72 PHE A N 1
ATOM 530 C CA . PHE A 1 72 ? -6.697 22.887 -48.336 1.00 77.25 72 PHE A CA 1
ATOM 531 C C . PHE A 1 72 ? -6.411 21.728 -49.302 1.00 77.25 72 PHE A C 1
ATOM 533 O O . PHE A 1 72 ? -5.357 21.106 -49.206 1.00 77.25 72 PHE A O 1
ATOM 540 N N . LEU A 1 73 ? -7.299 21.480 -50.272 1.00 75.06 73 LEU A N 1
ATOM 541 C CA . LEU A 1 73 ? -7.112 20.414 -51.266 1.00 75.06 73 LEU A CA 1
ATOM 542 C C . LEU A 1 73 ? -5.904 20.666 -52.178 1.00 75.06 73 LEU A C 1
ATOM 544 O O . LEU A 1 73 ? -5.187 19.728 -52.515 1.00 75.06 73 LEU A O 1
ATOM 548 N N . THR A 1 74 ? -5.642 21.928 -52.528 1.00 82.50 74 THR A N 1
ATOM 549 C CA . THR A 1 74 ? -4.443 22.305 -53.294 1.00 82.50 74 THR A CA 1
ATOM 550 C C . THR A 1 74 ? -3.168 22.028 -52.498 1.00 82.50 74 THR A C 1
ATOM 552 O O . THR A 1 74 ? -2.256 21.385 -53.009 1.00 82.50 74 THR A O 1
ATOM 555 N N . CYS A 1 75 ? -3.126 22.439 -51.224 1.00 77.00 75 CYS A N 1
ATOM 556 C CA . CYS A 1 75 ? -1.983 22.161 -50.352 1.00 77.00 75 CYS A CA 1
ATOM 557 C C . CYS A 1 75 ? -1.763 20.653 -50.172 1.00 77.00 75 CYS A C 1
ATOM 559 O O . CYS A 1 75 ? -0.625 20.198 -50.140 1.00 77.00 75 CYS A O 1
ATOM 561 N N . GLN A 1 76 ? -2.841 19.872 -50.063 1.00 81.62 76 GLN A N 1
ATOM 562 C CA . GLN A 1 76 ? -2.747 18.423 -49.922 1.00 81.62 76 GLN A CA 1
ATOM 563 C C . GLN A 1 76 ? -2.134 17.762 -51.168 1.00 81.62 76 GLN A C 1
ATOM 565 O O . GLN A 1 76 ? -1.239 16.934 -51.020 1.00 81.62 76 GLN A O 1
ATOM 570 N N . GLY A 1 77 ? -2.558 18.152 -52.376 1.00 83.44 77 GLY A N 1
ATOM 571 C CA . GLY A 1 77 ? -2.004 17.607 -53.623 1.00 83.44 77 GLY A CA 1
ATOM 572 C C . GLY A 1 77 ? -0.513 17.914 -53.810 1.00 83.44 77 GLY A C 1
ATOM 573 O O . GLY A 1 77 ? 0.256 17.033 -54.186 1.00 83.44 77 GLY A O 1
ATOM 574 N N . GLU A 1 78 ? -0.082 19.132 -53.473 1.00 86.19 78 GLU A N 1
ATOM 575 C CA . GLU A 1 78 ? 1.338 19.518 -53.511 1.00 86.19 78 GLU A CA 1
ATOM 576 C C . GLU A 1 78 ? 2.167 18.762 -52.458 1.00 86.19 78 GLU A C 1
ATOM 578 O O . GLU A 1 78 ? 3.292 18.344 -52.727 1.00 86.19 78 GLU A O 1
ATOM 583 N N . LEU A 1 79 ? 1.606 18.509 -51.270 1.00 78.25 79 LEU A N 1
ATOM 584 C CA . LEU A 1 79 ? 2.270 17.703 -50.239 1.00 78.25 79 LEU A CA 1
ATOM 585 C C . LEU A 1 79 ? 2.440 16.235 -50.646 1.00 78.25 79 LEU A C 1
ATOM 587 O O . LEU A 1 79 ? 3.452 15.630 -50.288 1.00 78.25 79 LEU A O 1
ATOM 591 N N . GLU A 1 80 ? 1.477 15.664 -51.369 1.00 84.50 80 GLU A N 1
ATOM 592 C CA . GLU A 1 80 ? 1.565 14.302 -51.906 1.00 84.50 80 GLU A CA 1
ATOM 593 C C . GLU A 1 80 ? 2.639 14.210 -53.003 1.00 84.50 80 GLU A C 1
ATOM 595 O O . GLU A 1 80 ? 3.487 13.319 -52.944 1.00 84.50 80 GLU A O 1
ATOM 600 N N . LEU A 1 81 ? 2.687 15.183 -53.922 1.00 85.00 81 LEU A N 1
ATOM 601 C CA . LEU A 1 81 ? 3.712 15.259 -54.971 1.00 85.00 81 LEU A CA 1
ATOM 602 C C . LEU A 1 81 ? 5.126 15.427 -54.390 1.00 85.00 81 LEU A C 1
ATOM 604 O O . LEU A 1 81 ? 6.059 14.738 -54.805 1.00 85.00 81 LEU A O 1
ATOM 608 N N . LEU A 1 82 ? 5.292 16.307 -53.398 1.00 78.50 82 LEU A N 1
ATOM 609 C CA . LEU A 1 82 ? 6.575 16.501 -52.716 1.00 78.50 82 LEU A CA 1
ATOM 610 C C . LEU A 1 82 ? 7.007 15.248 -51.948 1.00 78.50 82 LEU A C 1
ATOM 612 O O . LEU A 1 82 ? 8.195 14.937 -51.904 1.00 78.50 82 LEU A O 1
ATOM 616 N N . ALA A 1 83 ? 6.066 14.508 -51.355 1.00 75.25 83 ALA A N 1
ATOM 617 C CA . ALA A 1 83 ? 6.371 13.251 -50.678 1.00 75.25 83 ALA A CA 1
ATOM 618 C C . ALA A 1 83 ? 6.838 12.163 -51.660 1.00 75.25 83 ALA A C 1
ATOM 620 O O . ALA A 1 83 ? 7.771 11.428 -51.337 1.00 75.25 83 ALA A O 1
ATOM 621 N N . GLU A 1 84 ? 6.241 12.085 -52.851 1.00 85.12 84 GLU A N 1
ATOM 622 C CA . GLU A 1 84 ? 6.663 11.167 -53.915 1.00 85.12 84 GLU A CA 1
ATOM 623 C C . GLU A 1 84 ? 8.070 11.517 -54.424 1.00 85.12 84 GLU A C 1
ATOM 625 O O . GLU A 1 84 ? 8.955 10.662 -54.420 1.00 85.12 84 GLU A O 1
ATOM 630 N N . GLN A 1 85 ? 8.328 12.793 -54.728 1.00 82.56 85 GLN A N 1
ATOM 631 C CA . GLN A 1 85 ? 9.645 13.270 -55.175 1.00 82.56 85 GLN A CA 1
ATOM 632 C C . GLN A 1 85 ? 10.744 13.071 -54.122 1.00 82.56 85 GLN A C 1
ATOM 634 O O . GLN A 1 85 ? 11.864 12.683 -54.459 1.00 82.56 85 GLN A O 1
ATOM 639 N N . MET A 1 86 ? 10.437 13.309 -52.840 1.00 75.62 86 MET A N 1
ATOM 640 C CA . MET A 1 86 ? 11.362 13.006 -51.743 1.00 75.62 86 MET A CA 1
ATOM 641 C C . MET A 1 86 ? 11.644 11.506 -51.660 1.00 75.62 86 MET A C 1
ATOM 643 O O . MET A 1 86 ? 12.803 11.123 -51.550 1.00 75.62 86 MET A O 1
ATOM 647 N N . SER A 1 87 ? 10.615 10.660 -51.766 1.00 77.50 87 SER A N 1
ATOM 648 C CA . SER A 1 87 ? 10.772 9.204 -51.712 1.00 77.50 87 SER A CA 1
ATOM 649 C C . SER A 1 87 ? 11.617 8.668 -52.872 1.00 77.50 87 SER A C 1
ATOM 651 O O . SER A 1 87 ? 12.414 7.749 -52.667 1.00 77.50 87 SER A O 1
ATOM 653 N N . GLU A 1 88 ? 11.469 9.213 -54.081 1.00 81.25 88 GLU A N 1
ATOM 654 C CA . GLU A 1 88 ? 12.297 8.850 -55.238 1.00 81.25 88 GLU A CA 1
ATOM 655 C C . GLU A 1 88 ? 13.760 9.263 -55.031 1.00 81.25 88 GLU A C 1
ATOM 657 O O . GLU A 1 88 ? 14.661 8.441 -55.215 1.00 81.25 88 GLU A O 1
ATOM 662 N N . ALA A 1 89 ? 13.999 10.493 -54.565 1.00 72.88 89 ALA A N 1
ATOM 663 C CA . ALA A 1 89 ? 15.342 10.996 -54.285 1.00 72.88 89 ALA A CA 1
ATOM 664 C C . ALA A 1 89 ? 16.028 10.237 -53.135 1.00 72.88 89 ALA A C 1
ATOM 666 O O . ALA A 1 89 ? 17.214 9.928 -53.227 1.00 72.88 89 ALA A O 1
ATOM 667 N N . GLU A 1 90 ? 15.293 9.887 -52.077 1.00 67.56 90 GLU A N 1
ATOM 668 C CA . GLU A 1 90 ? 15.778 9.062 -50.963 1.00 67.56 90 GLU A CA 1
ATOM 669 C C . GLU A 1 90 ? 16.086 7.629 -51.412 1.00 67.56 90 GLU A C 1
ATOM 671 O O . GLU A 1 90 ? 17.072 7.046 -50.965 1.00 67.56 90 GLU A O 1
ATOM 676 N N . THR A 1 91 ? 15.298 7.068 -52.334 1.00 70.25 91 THR A N 1
ATOM 677 C CA . THR A 1 91 ? 15.553 5.737 -52.912 1.00 70.25 91 THR A CA 1
ATOM 678 C C . THR A 1 91 ? 16.791 5.750 -53.812 1.00 70.25 91 THR A C 1
ATOM 680 O O . THR A 1 91 ? 17.618 4.839 -53.732 1.00 70.25 91 THR A O 1
ATOM 683 N N . GLU A 1 92 ? 16.970 6.792 -54.631 1.00 75.50 92 GLU A N 1
ATOM 684 C CA . GLU A 1 92 ? 18.181 6.995 -55.440 1.00 75.50 92 GLU A CA 1
ATOM 685 C C . GLU A 1 92 ? 19.410 7.192 -54.537 1.00 75.50 92 GLU A C 1
ATOM 687 O O . GLU A 1 92 ? 20.443 6.553 -54.745 1.00 75.50 92 GLU A O 1
ATOM 692 N N . LEU A 1 93 ? 19.282 7.993 -53.475 1.00 63.22 93 LEU A N 1
ATOM 693 C CA . LEU A 1 93 ? 20.331 8.211 -52.479 1.00 63.22 93 LEU A CA 1
ATOM 694 C C . LEU A 1 93 ? 20.681 6.920 -51.726 1.00 63.22 93 LEU A C 1
ATOM 696 O O . LEU A 1 93 ? 21.860 6.637 -51.538 1.00 63.22 93 LEU A O 1
ATOM 700 N N . ALA A 1 94 ? 19.694 6.107 -51.343 1.00 61.16 94 ALA A N 1
ATOM 701 C CA . ALA A 1 94 ? 19.906 4.821 -50.680 1.00 61.16 94 ALA A CA 1
ATOM 702 C C . ALA A 1 94 ? 20.587 3.799 -51.605 1.00 61.16 94 ALA A C 1
ATOM 704 O O . ALA A 1 94 ? 21.460 3.051 -51.162 1.00 61.16 94 ALA A O 1
ATOM 705 N N . HIS A 1 95 ? 20.256 3.796 -52.900 1.00 65.19 95 HIS A N 1
ATOM 706 C CA . HIS A 1 95 ? 20.944 2.973 -53.899 1.00 65.19 95 HIS A CA 1
ATOM 707 C C . HIS A 1 95 ? 22.393 3.409 -54.147 1.00 65.19 95 HIS A C 1
ATOM 709 O O . HIS A 1 95 ? 23.243 2.565 -54.433 1.00 65.19 95 HIS A O 1
ATOM 715 N N . LEU A 1 96 ? 22.687 4.701 -53.999 1.00 63.25 96 LEU A N 1
ATOM 716 C CA . LEU A 1 96 ? 24.045 5.252 -54.049 1.00 63.25 96 LEU A CA 1
ATOM 717 C C . LEU A 1 96 ? 24.780 5.154 -52.695 1.00 63.25 96 LEU A C 1
ATOM 719 O O . LEU A 1 96 ? 26.001 5.298 -52.643 1.00 63.25 96 LEU A O 1
ATOM 723 N N . GLY A 1 97 ? 24.042 4.897 -51.612 1.00 47.41 97 GLY A N 1
ATOM 724 C CA . GLY A 1 97 ? 24.423 5.112 -50.217 1.00 47.41 97 GLY A CA 1
ATOM 725 C C . GLY A 1 97 ? 24.752 3.857 -49.415 1.00 47.41 97 GLY A C 1
ATOM 726 O O . GLY A 1 97 ? 24.570 3.847 -48.200 1.00 47.41 97 GLY A O 1
ATOM 727 N N . GLY A 1 98 ? 25.327 2.827 -50.038 1.00 47.44 98 GLY A N 1
ATOM 728 C CA . GLY A 1 98 ? 26.186 1.885 -49.311 1.00 47.44 98 GLY A CA 1
ATOM 729 C C . GLY A 1 98 ? 27.490 2.577 -48.902 1.00 47.44 98 GLY A C 1
ATOM 730 O O . GLY A 1 98 ? 28.559 2.188 -49.366 1.00 47.44 98 GLY A O 1
ATOM 731 N N . ALA A 1 99 ? 27.403 3.669 -48.137 1.00 43.28 99 ALA A N 1
ATOM 732 C CA . ALA A 1 99 ? 28.556 4.471 -47.773 1.00 43.28 99 ALA A CA 1
ATOM 733 C C . ALA A 1 99 ? 29.430 3.657 -46.804 1.00 43.28 99 ALA A C 1
ATOM 735 O O . ALA A 1 99 ? 28.950 3.278 -45.732 1.00 43.28 99 ALA A O 1
ATOM 736 N N . PRO A 1 100 ? 30.697 3.359 -47.146 1.00 40.75 100 PRO A N 1
ATOM 737 C CA . PRO A 1 100 ? 31.638 2.862 -46.153 1.00 40.75 100 PRO A CA 1
ATOM 738 C C . PRO A 1 100 ? 31.736 3.894 -45.026 1.00 40.75 100 PRO A C 1
ATOM 740 O O . PRO A 1 100 ? 31.658 5.094 -45.302 1.00 40.75 100 PRO A O 1
ATOM 743 N N . ALA A 1 101 ? 31.894 3.424 -43.782 1.00 43.56 101 ALA A N 1
ATOM 744 C CA . ALA A 1 101 ? 32.110 4.261 -42.603 1.00 43.56 101 ALA A CA 1
ATOM 745 C C . ALA A 1 101 ? 33.017 5.443 -42.971 1.00 43.56 101 ALA A C 1
ATOM 747 O O . ALA A 1 101 ? 34.157 5.244 -43.406 1.00 43.56 101 ALA A O 1
ATOM 748 N N . ALA A 1 102 ? 32.462 6.658 -42.921 1.00 47.62 102 ALA A N 1
ATOM 749 C CA . ALA A 1 102 ? 33.171 7.848 -43.357 1.00 47.62 102 ALA A CA 1
ATOM 750 C C . ALA A 1 102 ? 34.483 7.925 -42.572 1.00 47.62 102 ALA A C 1
ATOM 752 O O . ALA A 1 102 ? 34.474 7.890 -41.341 1.00 47.62 102 ALA A O 1
ATOM 753 N N . ALA A 1 103 ? 35.610 7.989 -43.288 1.00 49.62 103 ALA A N 1
ATOM 754 C CA . ALA A 1 103 ? 36.908 8.215 -42.668 1.00 49.62 103 ALA A CA 1
ATOM 755 C C . ALA A 1 103 ? 36.798 9.414 -41.707 1.00 49.62 103 ALA A C 1
ATOM 757 O O . ALA A 1 103 ? 36.067 10.358 -42.029 1.00 49.62 103 ALA A O 1
ATOM 758 N N . PRO A 1 104 ? 37.479 9.387 -40.545 1.00 57.31 104 PRO A N 1
ATOM 759 C CA . PRO A 1 104 ? 37.360 10.445 -39.552 1.00 57.31 104 PRO A CA 1
ATOM 760 C C . PRO A 1 104 ? 37.610 11.789 -40.232 1.00 57.31 104 PRO A C 1
ATOM 762 O O . PRO A 1 104 ? 38.691 12.031 -40.772 1.00 57.31 104 PRO A O 1
ATOM 765 N N . VAL A 1 105 ? 36.572 12.628 -40.266 1.00 68.56 105 VAL A N 1
ATOM 766 C CA . VAL A 1 105 ? 36.669 13.962 -40.852 1.00 68.56 105 VAL A CA 1
ATOM 767 C C . VAL A 1 105 ? 37.716 14.710 -40.029 1.00 68.56 105 VAL A C 1
ATOM 769 O O . VAL A 1 105 ? 37.566 14.775 -38.806 1.00 68.56 105 VAL A O 1
ATOM 772 N N . PRO A 1 106 ? 38.792 15.227 -40.649 1.00 80.94 106 PRO A N 1
ATOM 773 C CA . PRO A 1 106 ? 39.804 15.963 -39.910 1.00 80.94 106 PRO A CA 1
ATOM 774 C C . PRO A 1 106 ? 39.141 17.131 -39.179 1.00 80.94 106 PRO A C 1
ATOM 776 O O . PRO A 1 106 ? 38.362 17.883 -39.772 1.00 80.94 106 PRO A O 1
ATOM 779 N N . VAL A 1 107 ? 39.425 17.247 -37.880 1.00 87.12 107 VAL A N 1
ATOM 780 C CA . VAL A 1 107 ? 38.899 18.328 -37.045 1.00 87.12 107 VAL A CA 1
ATOM 781 C C . VAL A 1 107 ? 39.496 19.644 -37.564 1.00 87.12 107 VAL A C 1
ATOM 783 O O . VAL A 1 107 ? 40.722 19.751 -37.630 1.00 87.12 107 VAL A O 1
ATOM 786 N N . PRO A 1 108 ? 38.672 20.615 -38.002 1.00 90.44 108 PRO A N 1
ATOM 787 C CA . PRO A 1 108 ? 39.171 21.910 -38.447 1.00 90.44 108 PRO A CA 1
ATOM 788 C C . PRO A 1 108 ? 39.833 22.645 -37.285 1.00 90.44 108 PRO A C 1
ATOM 790 O O . PRO A 1 108 ? 39.408 22.521 -36.137 1.00 90.44 108 PRO A O 1
ATOM 793 N N . THR A 1 109 ? 40.827 23.469 -37.593 1.00 94.44 109 THR A N 1
ATOM 794 C CA . THR A 1 109 ? 41.464 24.313 -36.580 1.00 94.44 109 THR A CA 1
ATOM 795 C C . THR A 1 109 ? 40.453 25.278 -35.954 1.00 94.44 109 THR A C 1
ATOM 797 O O . THR A 1 109 ? 39.439 25.642 -36.565 1.00 94.44 109 THR A O 1
ATOM 800 N N . THR A 1 110 ? 40.746 25.766 -34.751 1.00 94.62 110 THR A N 1
ATOM 801 C CA . THR A 1 110 ? 39.934 26.779 -34.062 1.00 94.62 110 THR A CA 1
ATOM 802 C C . THR A 1 110 ? 39.676 27.997 -34.959 1.00 94.62 110 THR A C 1
ATOM 804 O O . THR A 1 110 ? 38.550 28.483 -35.028 1.00 94.62 110 THR A O 1
ATOM 807 N N . SER A 1 111 ? 40.686 28.461 -35.707 1.00 94.00 111 SER A N 1
ATOM 808 C CA . SER A 1 111 ? 40.539 29.598 -36.629 1.00 94.00 111 SER A CA 1
ATOM 809 C C . SER A 1 111 ? 39.583 29.293 -37.782 1.00 94.00 111 SER A C 1
ATOM 811 O O . SER A 1 111 ? 38.694 30.092 -38.059 1.00 94.00 111 SER A O 1
ATOM 813 N N . GLU A 1 112 ? 39.718 28.133 -38.428 1.00 93.75 112 GLU A N 1
ATOM 814 C CA . GLU A 1 112 ? 38.810 27.715 -39.507 1.00 93.75 112 GLU A CA 1
ATOM 815 C C . GLU A 1 112 ? 37.373 27.539 -39.001 1.00 93.75 112 GLU A C 1
ATOM 817 O O . GLU A 1 112 ? 36.413 27.837 -39.713 1.00 93.75 112 GLU A O 1
ATOM 822 N N . SER A 1 113 ? 37.210 27.071 -37.764 1.00 93.94 113 SER A N 1
ATOM 823 C CA . SER A 1 113 ? 35.905 26.947 -37.117 1.00 93.94 113 SER A CA 1
ATOM 824 C C . SER A 1 113 ? 35.284 28.312 -36.812 1.00 93.94 113 SER A C 1
ATOM 826 O O . SER A 1 113 ? 34.095 28.502 -37.058 1.00 93.94 113 SER A O 1
ATOM 828 N N . ILE A 1 114 ? 36.075 29.289 -36.355 1.00 94.56 114 ILE A N 1
ATOM 829 C CA . ILE A 1 114 ? 35.620 30.677 -36.172 1.00 94.56 114 ILE A CA 1
ATOM 830 C C . ILE A 1 114 ? 35.188 31.282 -37.510 1.00 94.56 114 ILE A C 1
ATOM 832 O O . ILE A 1 114 ? 34.135 31.911 -37.563 1.00 94.56 114 ILE A O 1
ATOM 836 N N . ASP A 1 115 ? 35.943 31.062 -38.590 1.00 93.38 115 ASP A N 1
ATOM 837 C CA . ASP A 1 115 ? 35.596 31.557 -39.931 1.00 93.38 115 ASP A CA 1
ATOM 838 C C . ASP A 1 115 ? 34.254 30.983 -40.405 1.00 93.38 115 ASP A C 1
ATOM 840 O O . ASP A 1 115 ? 33.376 31.717 -40.864 1.00 93.38 115 ASP A O 1
ATOM 844 N N . LYS A 1 116 ? 34.064 29.670 -40.236 1.00 91.62 116 LYS A N 1
ATOM 845 C CA . LYS A 1 116 ? 32.810 28.983 -40.576 1.00 91.62 116 LYS A CA 1
ATOM 846 C C . LYS A 1 116 ? 31.642 29.459 -39.716 1.00 91.62 116 LYS A C 1
ATOM 848 O O . LYS A 1 116 ? 30.551 29.679 -40.235 1.00 91.62 116 LYS A O 1
ATOM 853 N N . LEU A 1 117 ? 31.855 29.629 -38.412 1.00 90.12 117 LEU A N 1
ATOM 854 C CA . LEU A 1 117 ? 30.826 30.116 -37.497 1.00 90.12 117 LEU A CA 1
ATOM 855 C C . LEU A 1 117 ? 30.458 31.575 -37.792 1.00 90.12 117 LEU A C 1
ATOM 857 O O . LEU A 1 117 ? 29.280 31.914 -37.747 1.00 90.12 117 LEU A O 1
ATOM 861 N N . ALA A 1 118 ? 31.433 32.416 -38.144 1.00 91.38 118 ALA A N 1
ATOM 862 C CA . ALA A 1 118 ? 31.203 33.797 -38.556 1.00 91.38 118 ALA A CA 1
ATOM 863 C C . ALA A 1 118 ? 30.289 33.852 -39.784 1.00 91.38 118 ALA A C 1
ATOM 865 O O . ALA A 1 118 ? 29.279 34.548 -39.739 1.00 91.38 118 ALA A O 1
ATOM 866 N N . ALA A 1 119 ? 30.566 33.037 -40.808 1.00 90.56 119 ALA A N 1
ATOM 867 C CA . ALA A 1 119 ? 29.725 32.935 -42.000 1.00 90.56 119 ALA A CA 1
ATOM 868 C C . ALA A 1 119 ? 28.281 32.503 -41.670 1.00 90.56 119 ALA A C 1
ATOM 870 O O . ALA A 1 119 ? 27.329 33.033 -42.234 1.00 90.56 119 ALA A O 1
ATOM 871 N N . LEU A 1 120 ? 28.087 31.592 -40.707 1.00 88.19 120 LEU A N 1
ATOM 872 C CA . LEU A 1 120 ? 26.748 31.203 -40.231 1.00 88.19 120 LEU A CA 1
ATOM 873 C C . LEU A 1 120 ? 26.022 32.320 -39.458 1.00 88.19 120 LEU A C 1
ATOM 875 O O . LEU A 1 120 ? 24.803 32.263 -39.298 1.00 88.19 120 LEU A O 1
ATOM 879 N N . LEU A 1 121 ? 26.756 33.303 -38.933 1.00 87.06 121 LEU A N 1
ATOM 880 C CA . LEU A 1 121 ? 26.232 34.426 -38.154 1.00 87.06 121 LEU A CA 1
ATOM 881 C C . LEU A 1 121 ? 26.028 35.701 -38.987 1.00 87.06 121 LEU A C 1
ATOM 883 O O . LEU A 1 121 ? 25.394 36.632 -38.488 1.00 87.06 121 LEU A O 1
ATOM 887 N N . GLU A 1 122 ? 26.504 35.752 -40.232 1.00 87.25 122 GLU A N 1
ATOM 888 C CA . GLU A 1 122 ? 26.349 36.911 -41.128 1.00 87.25 122 GLU A CA 1
ATOM 889 C C . GLU A 1 122 ? 24.876 37.271 -41.374 1.00 87.25 122 GLU A C 1
ATOM 891 O O . GLU A 1 122 ? 24.529 38.448 -41.417 1.00 87.25 122 GLU A O 1
ATOM 896 N N . ASP A 1 123 ? 23.980 36.280 -41.400 1.00 78.50 123 ASP A N 1
ATOM 897 C CA . ASP A 1 123 ? 22.531 36.510 -41.509 1.00 78.50 123 ASP A CA 1
ATOM 898 C C . ASP A 1 123 ? 21.943 37.220 -40.269 1.00 78.50 123 ASP A C 1
ATOM 900 O O . ASP A 1 123 ? 20.866 37.812 -40.326 1.00 78.50 123 ASP A O 1
ATOM 904 N N . THR A 1 124 ? 22.631 37.152 -39.123 1.00 81.75 124 THR A N 1
ATOM 905 C CA . THR A 1 124 ? 22.200 37.748 -37.845 1.00 81.75 124 THR A CA 1
ATOM 906 C C . THR A 1 124 ? 22.868 39.100 -37.575 1.00 81.75 124 THR A C 1
ATOM 908 O O . THR A 1 124 ? 22.260 39.970 -36.949 1.00 81.75 124 THR A O 1
ATOM 911 N N . TYR A 1 125 ? 24.106 39.303 -38.034 1.00 84.44 125 TYR A N 1
ATOM 912 C CA . TYR A 1 125 ? 24.889 40.511 -37.773 1.00 84.44 125 TYR A CA 1
ATOM 913 C C . TYR A 1 125 ? 25.224 41.243 -39.073 1.00 84.44 125 TYR A C 1
ATOM 915 O O . TYR A 1 125 ? 25.921 40.722 -39.932 1.00 84.44 125 TYR A O 1
ATOM 923 N N . ALA A 1 126 ? 24.815 42.511 -39.166 1.00 78.50 126 ALA A N 1
ATOM 924 C CA . ALA A 1 126 ? 24.989 43.341 -40.364 1.00 78.50 126 ALA A CA 1
ATOM 925 C C . ALA A 1 126 ? 26.455 43.610 -40.776 1.00 78.50 126 ALA A C 1
ATOM 927 O O . ALA A 1 126 ? 26.697 44.110 -41.874 1.00 78.50 126 ALA A O 1
ATOM 928 N N . HIS A 1 127 ? 27.430 43.315 -39.910 1.00 89.75 127 HIS A N 1
ATOM 929 C CA . HIS A 1 127 ? 28.851 43.544 -40.164 1.00 89.75 127 HIS A CA 1
ATOM 930 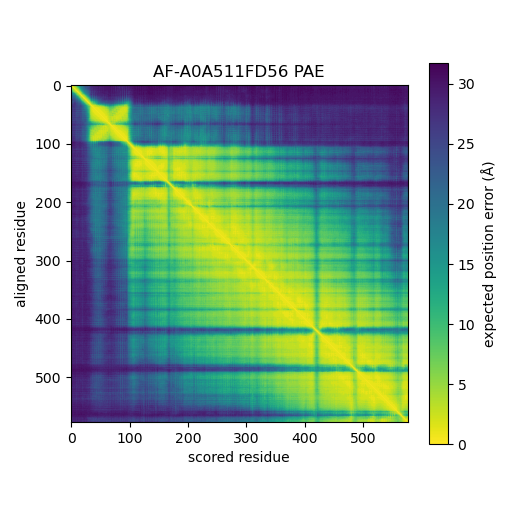C C . HIS A 1 127 ? 29.655 42.243 -39.977 1.00 89.75 127 HIS A C 1
ATOM 932 O O . HIS A 1 127 ? 29.645 41.701 -38.868 1.00 89.75 127 HIS A O 1
ATOM 938 N N . PRO A 1 128 ? 30.407 41.777 -40.997 1.00 87.88 128 PRO A N 1
ATOM 939 C CA . PRO A 1 128 ? 31.203 40.544 -40.922 1.00 87.88 128 PRO A CA 1
ATOM 940 C C . PRO A 1 128 ? 32.225 40.521 -39.777 1.00 87.88 128 PRO A C 1
ATOM 942 O O . PRO A 1 128 ? 32.439 39.487 -39.150 1.00 87.88 128 PRO A O 1
ATOM 945 N N . GLU A 1 129 ? 32.820 41.671 -39.447 1.00 91.50 129 GLU A N 1
ATOM 946 C CA . GLU A 1 129 ? 33.749 41.804 -38.314 1.00 91.50 129 GLU A CA 1
ATOM 947 C C . GLU A 1 129 ? 33.055 41.516 -36.975 1.00 91.50 129 GLU A C 1
ATOM 949 O O . GLU A 1 129 ? 33.587 40.792 -36.139 1.00 91.50 129 GLU A O 1
ATOM 954 N N . VAL A 1 130 ? 31.816 41.994 -36.805 1.00 89.44 130 VAL A N 1
ATOM 955 C CA . VAL A 1 130 ? 31.010 41.735 -35.602 1.00 89.44 130 VAL A CA 1
ATOM 956 C C . VAL A 1 130 ? 30.603 40.262 -35.528 1.00 89.44 130 VAL A C 1
ATOM 958 O O . VAL A 1 130 ? 30.653 39.675 -34.447 1.00 89.44 130 VAL A O 1
ATOM 961 N N . ALA A 1 131 ? 30.245 39.646 -36.661 1.00 87.75 131 ALA A N 1
ATOM 962 C CA . ALA A 1 131 ? 29.939 38.216 -36.735 1.00 87.75 131 ALA A CA 1
ATOM 963 C C . ALA A 1 131 ? 31.154 37.357 -36.344 1.00 87.75 131 ALA A C 1
ATOM 965 O O . ALA A 1 131 ? 31.023 36.409 -35.566 1.00 87.75 131 ALA A O 1
ATOM 966 N N . ARG A 1 132 ? 32.350 37.728 -36.818 1.00 92.50 132 ARG A N 1
ATOM 967 C CA . ARG A 1 132 ? 33.616 37.068 -36.478 1.00 92.50 132 ARG A CA 1
ATOM 968 C C . ARG A 1 132 ? 33.989 37.234 -35.006 1.00 92.50 132 ARG A C 1
ATOM 970 O O . ARG A 1 132 ? 34.313 36.243 -34.355 1.00 92.50 132 ARG A O 1
ATOM 977 N N . ASP A 1 133 ? 33.909 38.448 -34.468 1.00 91.31 133 ASP A N 1
ATOM 978 C CA . ASP A 1 133 ? 34.189 38.721 -33.052 1.00 91.31 133 ASP A CA 1
ATOM 979 C C . ASP A 1 133 ? 33.217 37.985 -32.126 1.00 91.31 133 ASP A C 1
ATOM 981 O O . ASP A 1 133 ? 33.580 37.563 -31.024 1.00 91.31 133 ASP A O 1
ATOM 985 N N . GLN A 1 134 ? 31.960 37.838 -32.549 1.00 90.62 134 GLN A N 1
ATOM 986 C CA . GLN A 1 134 ? 30.975 37.054 -31.818 1.00 90.62 134 GLN A CA 1
ATOM 987 C C . GLN A 1 134 ? 31.287 35.554 -31.893 1.00 90.62 134 GLN A C 1
ATOM 989 O O . GLN A 1 134 ? 31.255 34.883 -30.862 1.00 90.62 134 GLN A O 1
ATOM 994 N N . ALA A 1 135 ? 31.633 35.035 -33.075 1.00 90.88 135 ALA A N 1
ATOM 995 C CA . ALA A 1 135 ? 32.046 33.645 -33.258 1.00 90.88 135 ALA A CA 1
ATOM 996 C C . ALA A 1 135 ? 33.266 33.289 -32.389 1.00 90.88 135 ALA A C 1
ATOM 998 O O . ALA A 1 135 ? 33.252 32.273 -31.695 1.00 90.88 135 ALA A O 1
ATOM 999 N N . ALA A 1 136 ? 34.283 34.156 -32.361 1.00 94.62 136 ALA A N 1
ATOM 1000 C CA . ALA A 1 136 ? 35.465 33.984 -31.520 1.00 94.62 136 ALA A CA 1
ATOM 1001 C C . ALA A 1 136 ? 35.107 33.929 -30.026 1.00 94.62 136 ALA A C 1
ATOM 1003 O O . ALA A 1 136 ? 35.545 33.014 -29.331 1.00 94.62 136 ALA A O 1
ATOM 1004 N N . ARG A 1 137 ? 34.250 34.844 -29.548 1.00 92.44 137 ARG A N 1
ATOM 1005 C CA . ARG A 1 137 ? 33.774 34.852 -28.153 1.00 92.44 137 ARG A CA 1
ATOM 1006 C C . ARG A 1 137 ? 32.997 33.592 -27.784 1.00 92.44 137 ARG A C 1
ATOM 1008 O O . ARG A 1 137 ? 33.214 33.041 -26.713 1.00 92.44 137 ARG A O 1
ATOM 1015 N N . MET A 1 138 ? 32.126 33.111 -28.671 1.00 91.81 138 MET A N 1
ATOM 1016 C CA . MET A 1 138 ? 31.371 31.874 -28.444 1.00 91.81 138 MET A CA 1
ATOM 1017 C C . MET A 1 138 ? 32.292 30.659 -28.290 1.00 91.81 138 MET A C 1
ATOM 1019 O O . MET A 1 138 ? 32.075 29.841 -27.398 1.00 91.81 138 MET A O 1
ATOM 1023 N N . VAL A 1 139 ? 33.321 30.550 -29.138 1.00 92.94 139 VAL A N 1
ATOM 1024 C CA . VAL A 1 139 ? 34.316 29.472 -29.053 1.00 92.94 139 VAL A CA 1
ATOM 1025 C C . VAL A 1 139 ? 35.156 29.604 -27.783 1.00 92.94 139 VAL A C 1
ATOM 1027 O O . VAL A 1 139 ? 35.325 28.619 -27.070 1.00 92.94 139 VAL A O 1
ATOM 1030 N N . GLU A 1 140 ? 35.631 30.807 -27.454 1.00 93.88 140 GLU A N 1
ATOM 1031 C CA . GLU A 1 140 ? 36.401 31.062 -26.230 1.00 93.88 140 GLU A CA 1
ATOM 1032 C C . GLU A 1 140 ? 35.611 30.681 -24.970 1.00 93.88 140 GLU A C 1
ATOM 1034 O O . GLU A 1 140 ? 36.127 29.977 -24.099 1.00 93.88 140 GLU A O 1
ATOM 1039 N N . ASP A 1 141 ? 34.344 31.091 -24.888 1.00 92.62 141 ASP A N 1
ATOM 1040 C CA . ASP A 1 141 ? 33.468 30.759 -23.768 1.00 92.62 141 ASP A CA 1
ATOM 1041 C C . ASP A 1 141 ? 33.229 29.250 -23.649 1.00 92.62 141 ASP A C 1
ATOM 1043 O O . ASP A 1 141 ? 33.342 28.708 -22.547 1.00 92.62 141 ASP A O 1
ATOM 1047 N N . ALA A 1 142 ? 32.970 28.565 -24.768 1.00 90.94 142 ALA A N 1
ATOM 1048 C CA . ALA A 1 142 ? 32.771 27.118 -24.796 1.00 90.94 142 ALA A CA 1
ATOM 1049 C C . ALA A 1 142 ? 34.038 26.352 -24.369 1.00 90.94 142 ALA A C 1
ATOM 1051 O O . ALA A 1 142 ? 33.966 25.453 -23.530 1.00 90.94 142 ALA A O 1
ATOM 1052 N N . VAL A 1 143 ? 35.212 26.739 -24.880 1.00 94.38 143 VAL A N 1
ATOM 1053 C CA . VAL A 1 143 ? 36.512 26.154 -24.497 1.00 94.38 143 VAL A CA 1
ATOM 1054 C C . VAL A 1 143 ? 36.787 26.384 -23.011 1.00 94.38 143 VAL A C 1
ATOM 1056 O O . VAL A 1 143 ? 37.217 25.474 -22.298 1.00 94.38 143 VAL A O 1
ATOM 1059 N N . ARG A 1 144 ? 36.488 27.587 -22.509 1.00 95.06 144 ARG A N 1
ATOM 1060 C CA . ARG A 1 144 ? 36.662 27.936 -21.096 1.00 95.06 144 ARG A CA 1
ATOM 1061 C C . ARG A 1 144 ? 35.823 27.051 -20.179 1.00 95.06 144 ARG A C 1
ATOM 1063 O O . ARG A 1 144 ? 36.342 26.617 -19.150 1.00 95.06 144 ARG A O 1
ATOM 1070 N N . VAL A 1 145 ? 34.558 26.784 -20.516 1.00 93.69 145 VAL A N 1
ATOM 1071 C CA . VAL A 1 145 ? 33.695 25.926 -19.683 1.00 93.69 145 VAL A CA 1
ATOM 1072 C C . VAL A 1 145 ? 33.968 24.434 -19.864 1.00 93.69 145 VAL A C 1
ATOM 1074 O O . VAL A 1 145 ? 33.833 23.688 -18.892 1.00 93.69 145 VAL A O 1
ATOM 1077 N N . ALA A 1 146 ? 34.388 23.993 -21.057 1.00 92.50 146 ALA A N 1
ATOM 1078 C CA . ALA A 1 146 ? 34.822 22.617 -21.312 1.00 92.50 146 ALA A CA 1
ATOM 1079 C C . ALA A 1 146 ? 36.048 22.261 -20.457 1.00 92.50 146 ALA A C 1
ATOM 1081 O O . ALA A 1 146 ? 36.116 21.176 -19.880 1.00 92.50 146 ALA A O 1
ATOM 1082 N N . GLY A 1 147 ? 36.952 23.218 -20.249 1.00 94.06 147 GLY A N 1
ATOM 1083 C CA . GLY A 1 147 ? 38.145 23.039 -19.430 1.00 94.06 147 GLY A CA 1
ATOM 1084 C C . GLY A 1 147 ? 39.339 22.545 -20.244 1.00 94.06 147 GLY A C 1
ATOM 1085 O O . GLY A 1 147 ? 39.237 22.233 -21.425 1.00 94.06 147 GLY A O 1
ATOM 1086 N N . ARG A 1 148 ? 40.510 22.507 -19.601 1.00 94.31 148 ARG A N 1
ATOM 1087 C CA . ARG A 1 148 ? 41.808 22.319 -20.279 1.00 94.31 148 ARG A CA 1
ATOM 1088 C C . ARG A 1 148 ? 42.042 20.918 -20.845 1.00 94.31 148 ARG A C 1
ATOM 1090 O O . ARG A 1 148 ? 42.967 20.750 -21.629 1.00 94.31 148 ARG A O 1
ATOM 1097 N N . ASP A 1 149 ? 41.238 19.946 -20.428 1.00 93.69 149 ASP A N 1
ATOM 1098 C CA . ASP A 1 149 ? 41.384 18.542 -20.821 1.00 93.69 149 ASP A CA 1
ATOM 1099 C C . ASP A 1 149 ? 40.655 18.208 -22.136 1.00 93.69 149 ASP A C 1
ATOM 1101 O O . ASP A 1 149 ? 40.740 17.080 -22.618 1.00 93.69 149 ASP A O 1
ATOM 1105 N N . VAL A 1 150 ? 39.945 19.179 -22.723 1.00 95.06 150 VAL A N 1
ATOM 1106 C CA . VAL A 1 150 ? 39.233 19.042 -24.000 1.00 95.06 150 VAL A CA 1
ATOM 1107 C C . VAL A 1 150 ? 39.975 19.832 -25.075 1.00 95.06 150 VAL A C 1
ATOM 1109 O O . VAL A 1 150 ? 40.345 20.985 -24.852 1.00 95.06 150 VAL A O 1
ATOM 1112 N N . ASP A 1 151 ? 40.191 19.222 -26.242 1.00 95.88 151 ASP A N 1
ATOM 1113 C CA . ASP A 1 151 ? 40.869 19.873 -27.367 1.00 95.88 151 ASP A CA 1
ATOM 1114 C C . ASP A 1 151 ? 40.064 21.096 -27.865 1.00 95.88 151 ASP A C 1
ATOM 1116 O O . ASP A 1 151 ? 38.899 20.939 -28.253 1.00 95.88 151 ASP A O 1
ATOM 1120 N N . PRO A 1 152 ? 40.644 22.316 -27.866 1.00 94.62 152 PRO A N 1
ATOM 1121 C CA . PRO A 1 152 ? 39.951 23.519 -28.320 1.00 94.62 152 PRO A CA 1
ATOM 1122 C C . PRO A 1 152 ? 39.514 23.453 -29.788 1.00 94.62 152 PRO A C 1
ATOM 1124 O O . PRO A 1 152 ? 38.451 23.989 -30.110 1.00 94.62 152 PRO A O 1
ATOM 1127 N N . ASP A 1 153 ? 40.262 22.764 -30.656 1.00 94.75 153 ASP A N 1
ATOM 1128 C CA . ASP A 1 153 ? 39.890 22.601 -32.066 1.00 94.75 153 ASP A CA 1
ATOM 1129 C C . ASP A 1 153 ? 38.627 21.731 -32.191 1.00 94.75 153 ASP A C 1
ATOM 1131 O O . ASP A 1 153 ? 37.710 22.050 -32.954 1.00 94.75 153 ASP A O 1
ATOM 1135 N N . TRP A 1 154 ? 38.513 20.687 -31.360 1.00 94.50 154 TRP A N 1
ATOM 1136 C CA . TRP A 1 154 ? 37.316 19.843 -31.288 1.00 94.50 154 TRP A CA 1
ATOM 1137 C C . TRP A 1 154 ? 36.103 20.617 -30.762 1.00 94.50 154 TRP A C 1
ATOM 1139 O O . TRP A 1 154 ? 35.027 20.546 -31.361 1.00 94.50 154 TRP A O 1
ATOM 1149 N N . VAL A 1 155 ? 36.265 21.406 -29.692 1.00 92.12 155 VAL A N 1
ATOM 1150 C CA . VAL A 1 155 ? 35.177 22.244 -29.152 1.00 92.12 155 VAL A CA 1
ATOM 1151 C C . VAL A 1 155 ? 34.704 23.244 -30.202 1.00 92.12 155 VAL A C 1
ATOM 1153 O O . VAL A 1 155 ? 33.502 23.356 -30.441 1.00 92.12 155 VAL A O 1
ATOM 1156 N N . ALA A 1 156 ? 35.628 23.940 -30.870 1.00 92.19 156 ALA A N 1
ATOM 1157 C CA . ALA A 1 156 ? 35.292 24.913 -31.903 1.00 92.19 156 ALA A CA 1
ATOM 1158 C C . ALA A 1 156 ? 34.505 24.267 -33.057 1.00 92.19 156 ALA A C 1
ATOM 1160 O O . ALA A 1 156 ? 33.478 24.804 -33.481 1.00 92.19 156 ALA A O 1
ATOM 1161 N N . ALA A 1 157 ? 34.927 23.083 -33.507 1.00 91.06 157 ALA A N 1
ATOM 1162 C CA . ALA A 1 157 ? 34.237 22.320 -34.543 1.00 91.06 157 ALA A CA 1
ATOM 1163 C C . ALA A 1 157 ? 32.824 21.879 -34.115 1.00 91.06 157 ALA A C 1
ATOM 1165 O O . ALA A 1 157 ? 31.880 21.979 -34.902 1.00 91.06 157 ALA A O 1
ATOM 1166 N N . VAL A 1 158 ? 32.649 21.455 -32.860 1.00 88.69 158 VAL A N 1
ATOM 1167 C CA . VAL A 1 158 ? 31.337 21.115 -32.287 1.00 88.69 158 VAL A CA 1
ATOM 1168 C C . VAL A 1 158 ? 30.377 22.307 -32.316 1.00 88.69 158 VAL A C 1
ATOM 1170 O O . VAL A 1 158 ? 29.215 22.144 -32.696 1.00 88.69 158 VAL A O 1
ATOM 1173 N N . ILE A 1 159 ? 30.845 23.511 -31.966 1.00 87.88 159 ILE A N 1
ATOM 1174 C CA . ILE A 1 159 ? 30.004 24.719 -31.999 1.00 87.88 159 ILE A CA 1
ATOM 1175 C C . ILE A 1 159 ? 29.548 25.040 -33.426 1.00 87.88 159 ILE A C 1
ATOM 1177 O O . ILE A 1 159 ? 28.385 25.398 -33.629 1.00 87.88 159 ILE A O 1
ATOM 1181 N N . VAL A 1 160 ? 30.430 24.877 -34.419 1.00 88.25 160 VAL A N 1
ATOM 1182 C CA . VAL A 1 160 ? 30.086 25.064 -35.839 1.00 88.25 160 VAL A CA 1
ATOM 1183 C C . VAL A 1 160 ? 28.965 24.113 -36.249 1.00 88.25 160 VAL A C 1
ATOM 1185 O O . VAL A 1 160 ? 27.946 24.566 -36.770 1.00 88.25 160 VAL A O 1
ATOM 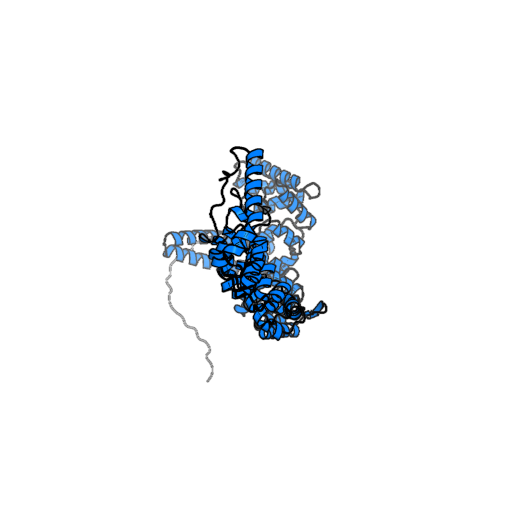1188 N N . VAL A 1 161 ? 29.125 22.817 -35.967 1.00 83.12 161 VAL A N 1
ATOM 1189 C CA . VAL A 1 161 ? 28.139 21.770 -36.280 1.00 83.12 161 VAL A CA 1
ATOM 1190 C C . VAL A 1 161 ? 26.798 22.050 -35.596 1.00 83.12 161 VAL A C 1
ATOM 1192 O O . VAL A 1 161 ? 25.740 22.032 -36.229 1.00 83.12 161 VAL A O 1
ATOM 1195 N N . HIS A 1 162 ? 26.827 22.382 -34.305 1.00 80.50 162 HIS A N 1
ATOM 1196 C CA . HIS A 1 162 ? 25.629 22.722 -33.545 1.00 80.50 162 HIS A CA 1
ATOM 1197 C C . HIS A 1 162 ? 24.878 23.917 -34.156 1.00 80.50 162 HIS A C 1
ATOM 1199 O O . HIS A 1 162 ? 23.654 23.871 -34.299 1.00 80.50 162 HIS A O 1
ATOM 1205 N N . ARG A 1 163 ? 25.598 24.971 -34.566 1.00 80.81 163 ARG A N 1
ATOM 1206 C CA . ARG A 1 163 ? 24.991 26.170 -35.161 1.00 80.81 163 ARG A CA 1
ATOM 1207 C C . ARG A 1 163 ? 24.472 25.926 -36.580 1.00 80.81 163 ARG A C 1
ATOM 1209 O O . ARG A 1 163 ? 23.428 26.471 -36.940 1.00 80.81 163 ARG A O 1
ATOM 1216 N N . ALA A 1 164 ? 25.166 25.105 -37.366 1.00 78.19 164 ALA A N 1
ATOM 1217 C CA . ALA A 1 164 ? 24.775 24.755 -38.730 1.00 78.19 164 ALA A CA 1
ATOM 1218 C C . ALA A 1 164 ? 23.456 23.965 -38.783 1.00 78.19 164 ALA A C 1
ATOM 1220 O O . ALA A 1 164 ? 22.675 24.145 -39.716 1.00 78.19 164 ALA A O 1
ATOM 1221 N N . GLY A 1 165 ? 23.164 23.156 -37.756 1.00 66.25 165 GLY A N 1
ATOM 1222 C CA . GLY A 1 165 ? 21.956 22.327 -37.675 1.00 66.25 165 GLY A CA 1
ATOM 1223 C C . GLY A 1 165 ? 20.621 23.079 -37.545 1.00 66.25 165 GLY A C 1
ATOM 1224 O O . GLY A 1 165 ? 19.583 22.426 -37.572 1.00 66.25 165 GLY A O 1
ATOM 1225 N N . ARG A 1 166 ? 20.622 24.418 -37.393 1.00 61.22 166 ARG A N 1
ATOM 1226 C CA . ARG A 1 166 ? 19.457 25.349 -37.389 1.00 61.22 166 ARG A CA 1
ATOM 1227 C C . ARG A 1 166 ? 18.237 24.978 -36.510 1.00 61.22 166 ARG A C 1
ATOM 1229 O O . ARG A 1 166 ? 17.227 25.672 -36.579 1.00 61.22 166 ARG A O 1
ATOM 1236 N N . LEU A 1 167 ? 18.305 23.945 -35.668 1.00 49.78 167 LEU A N 1
ATOM 1237 C CA . LEU A 1 167 ? 17.126 23.359 -35.016 1.00 49.78 167 LEU A CA 1
ATOM 1238 C C . LEU A 1 167 ? 16.708 23.983 -33.674 1.00 49.78 167 LEU A C 1
ATOM 1240 O O . LEU A 1 167 ? 15.618 23.668 -33.214 1.00 49.78 167 LEU A O 1
ATOM 1244 N N . VAL A 1 168 ? 17.472 24.890 -33.052 1.00 45.22 168 VAL A N 1
ATOM 1245 C CA . VAL A 1 168 ? 17.004 25.630 -31.859 1.00 45.22 168 VAL A CA 1
ATOM 1246 C C . VAL A 1 168 ? 17.656 27.015 -31.790 1.00 45.22 168 VAL A C 1
ATOM 1248 O O . VAL A 1 168 ? 18.855 27.170 -32.005 1.00 45.22 168 VAL A O 1
ATOM 1251 N N . THR A 1 169 ? 16.868 28.039 -31.464 1.00 45.09 169 THR A N 1
ATOM 1252 C CA . THR A 1 169 ? 17.282 29.445 -31.298 1.00 45.09 169 THR A CA 1
ATOM 1253 C C . THR A 1 169 ? 18.122 29.735 -30.046 1.00 45.09 169 THR A C 1
ATOM 1255 O O . THR A 1 169 ? 18.339 30.898 -29.718 1.00 45.09 169 THR A O 1
ATOM 1258 N N . SER A 1 170 ? 18.636 28.728 -29.349 1.00 50.16 170 SER A N 1
ATOM 1259 C CA . SER A 1 170 ? 19.515 28.921 -28.197 1.00 50.16 170 SER A CA 1
ATOM 1260 C C . SER A 1 170 ? 20.228 27.618 -27.872 1.00 50.16 170 SER A C 1
ATOM 1262 O O . SER A 1 170 ? 19.556 26.596 -27.770 1.00 50.16 170 SER A O 1
ATOM 1264 N N . ASP A 1 171 ? 21.533 27.730 -27.607 1.00 56.47 171 ASP A N 1
ATOM 1265 C CA . ASP A 1 171 ? 22.259 26.899 -26.646 1.00 56.47 171 ASP A CA 1
ATOM 1266 C C . ASP A 1 171 ? 22.517 25.412 -26.981 1.00 56.47 171 ASP A C 1
ATOM 1268 O O . ASP A 1 171 ? 21.723 24.742 -27.635 1.00 56.47 171 ASP A O 1
ATOM 1272 N N . LEU A 1 172 ? 23.662 24.874 -26.515 1.00 60.66 172 LEU A N 1
ATOM 1273 C CA . LEU A 1 172 ? 24.000 23.444 -26.609 1.00 60.66 172 LEU A CA 1
ATOM 1274 C C . LEU A 1 172 ? 23.009 22.652 -25.731 1.00 60.66 172 LEU A C 1
ATOM 1276 O O . LEU A 1 172 ? 23.245 22.396 -24.550 1.00 60.66 172 LEU A O 1
ATOM 1280 N N . GLY A 1 173 ? 21.851 22.317 -26.299 1.00 61.81 173 GLY A N 1
ATOM 1281 C CA . GLY A 1 173 ? 20.714 21.736 -25.584 1.00 61.81 173 GLY A CA 1
ATOM 1282 C C . GLY A 1 173 ? 19.793 22.813 -25.008 1.00 61.81 173 GLY A C 1
ATOM 1283 O O . GLY A 1 173 ? 19.180 23.565 -25.755 1.00 61.81 173 GLY A O 1
ATOM 1284 N N . THR A 1 174 ? 19.651 22.856 -23.677 1.00 58.25 174 THR A N 1
ATOM 1285 C CA . THR A 1 174 ? 18.850 23.863 -22.944 1.00 58.25 174 THR A CA 1
ATOM 1286 C C . THR A 1 174 ? 19.711 24.868 -22.165 1.00 58.25 174 THR A C 1
ATOM 1288 O O . THR A 1 174 ? 19.174 25.601 -21.336 1.00 58.25 174 THR A O 1
ATOM 1291 N N . TRP A 1 175 ? 21.037 24.866 -22.363 1.00 66.12 175 TRP A N 1
ATOM 1292 C CA . TRP A 1 175 ? 21.999 25.564 -21.502 1.00 66.12 175 TRP A CA 1
ATOM 1293 C C . TRP A 1 175 ? 22.937 26.507 -22.254 1.00 66.12 175 TRP A C 1
ATOM 1295 O O . TRP A 1 175 ? 23.549 26.119 -23.250 1.00 66.12 175 TRP A O 1
ATOM 1305 N N . THR A 1 176 ? 23.164 27.705 -21.708 1.00 80.50 176 THR A N 1
ATOM 1306 C CA . THR A 1 176 ? 24.073 28.686 -22.318 1.00 80.50 176 THR A CA 1
ATOM 1307 C C . THR A 1 176 ? 25.450 28.098 -22.595 1.00 80.50 176 THR A C 1
ATOM 1309 O O . THR A 1 176 ? 25.950 27.264 -21.836 1.00 80.50 176 THR A O 1
ATOM 1312 N N . LEU A 1 177 ? 26.103 28.545 -23.673 1.00 80.94 177 LEU A N 1
ATOM 1313 C CA . LEU A 1 177 ? 27.485 28.139 -23.990 1.00 80.94 177 LEU A CA 1
ATOM 1314 C C . LEU A 1 177 ? 28.469 28.428 -22.843 1.00 80.94 177 LEU A C 1
ATOM 1316 O O . LEU A 1 177 ? 29.511 27.797 -22.746 1.00 80.94 177 LEU A O 1
ATOM 1320 N N . THR A 1 178 ? 28.113 29.363 -21.963 1.00 83.94 178 THR A N 1
ATOM 1321 C CA . THR A 1 178 ? 28.861 29.761 -20.766 1.00 83.94 178 THR A CA 1
ATOM 1322 C C . THR A 1 178 ? 28.495 28.979 -19.503 1.00 83.94 178 THR A C 1
ATOM 1324 O O . THR A 1 178 ? 29.058 29.251 -18.440 1.00 83.94 178 THR A O 1
ATOM 1327 N N . SER A 1 179 ? 27.545 28.049 -19.577 1.00 87.06 179 SER A N 1
ATOM 1328 C CA . SER A 1 179 ? 27.095 27.286 -18.415 1.00 87.06 179 SER A CA 1
ATOM 1329 C C . SER A 1 179 ? 28.099 26.183 -18.032 1.00 87.06 179 SER A C 1
ATOM 1331 O O . SER A 1 179 ? 28.717 25.562 -18.907 1.00 87.06 179 SER A O 1
ATOM 1333 N N . PRO A 1 180 ? 28.268 25.897 -16.728 1.00 87.06 180 PRO A N 1
ATOM 1334 C CA . PRO A 1 180 ? 29.017 24.729 -16.267 1.00 87.06 180 PRO A CA 1
ATOM 1335 C C . PRO A 1 180 ? 28.498 23.403 -16.846 1.00 87.06 180 PRO A C 1
ATOM 1337 O O . PRO A 1 180 ? 29.293 22.501 -17.116 1.00 87.06 180 PRO A O 1
ATOM 1340 N N . GLU A 1 181 ? 27.186 23.296 -17.056 1.00 86.12 181 GLU A N 1
ATOM 1341 C CA . GLU A 1 181 ? 26.496 22.130 -17.608 1.00 86.12 181 GLU A CA 1
ATOM 1342 C C . GLU A 1 181 ? 26.927 21.852 -19.053 1.00 86.12 181 GLU A C 1
ATOM 1344 O O . GLU A 1 181 ? 27.300 20.722 -19.366 1.00 86.12 181 GLU A O 1
ATOM 1349 N N . THR A 1 182 ? 26.983 22.876 -19.913 1.00 85.50 182 THR A N 1
ATOM 1350 C CA . THR A 1 182 ? 27.549 22.758 -21.270 1.00 85.50 182 THR A CA 1
ATOM 1351 C C . THR A 1 182 ? 28.990 22.257 -21.224 1.00 85.50 182 THR A C 1
ATOM 1353 O O . THR A 1 182 ? 29.367 21.356 -21.973 1.00 85.50 182 THR A O 1
ATOM 1356 N N . GLY A 1 183 ? 29.792 22.794 -20.301 1.00 88.94 183 GLY A N 1
ATOM 1357 C CA . GLY A 1 183 ? 31.162 22.340 -20.085 1.00 88.94 183 GLY A CA 1
ATOM 1358 C C . GLY A 1 183 ? 31.256 20.857 -19.722 1.00 88.94 183 GLY A C 1
ATOM 1359 O O . GLY A 1 183 ? 32.141 20.159 -20.213 1.00 88.94 183 GLY A O 1
ATOM 1360 N N . GLN A 1 184 ? 30.338 20.363 -18.889 1.00 89.88 184 GLN A N 1
ATOM 1361 C CA . GLN A 1 184 ? 30.279 18.951 -18.512 1.00 89.88 184 GLN A CA 1
ATOM 1362 C C . GLN A 1 184 ? 29.919 18.056 -19.702 1.00 89.88 184 GLN A C 1
ATOM 1364 O O . GLN A 1 184 ? 30.629 17.089 -19.960 1.00 89.88 184 GLN A O 1
ATOM 1369 N N . VAL A 1 185 ? 28.898 18.427 -20.477 1.00 87.31 185 VAL A N 1
ATOM 1370 C CA . VAL A 1 185 ? 28.473 17.678 -21.672 1.00 87.31 185 VAL A CA 1
ATOM 1371 C C . VAL A 1 185 ? 29.606 17.583 -22.705 1.00 87.31 185 VAL A C 1
ATOM 1373 O O . VAL A 1 185 ? 29.831 16.515 -23.273 1.00 87.31 185 VAL A O 1
ATOM 1376 N N . LEU A 1 186 ? 30.358 18.669 -22.926 1.00 89.88 186 LEU A N 1
ATOM 1377 C CA . LEU A 1 186 ? 31.516 18.675 -23.830 1.00 89.88 186 LEU A CA 1
ATOM 1378 C C . LEU A 1 186 ? 32.652 17.772 -23.329 1.00 89.88 186 LEU A C 1
ATOM 1380 O O . LEU A 1 186 ? 33.238 17.043 -24.128 1.00 89.88 186 LEU A O 1
ATOM 1384 N N . ARG A 1 187 ? 32.944 17.783 -22.020 1.00 92.62 187 ARG A N 1
ATOM 1385 C CA . ARG A 1 187 ? 33.937 16.874 -21.419 1.00 92.62 187 ARG A CA 1
ATOM 1386 C C . ARG A 1 187 ? 33.545 15.415 -21.585 1.00 92.62 187 ARG A C 1
ATOM 1388 O O . ARG A 1 187 ? 34.379 14.623 -22.011 1.00 92.62 187 ARG A O 1
ATOM 1395 N N . ASP A 1 188 ? 32.298 15.072 -21.278 1.00 89.94 188 ASP A N 1
ATOM 1396 C CA . ASP A 1 188 ? 31.814 13.692 -21.348 1.00 89.94 188 ASP A CA 1
ATOM 1397 C C . ASP A 1 188 ? 31.807 13.180 -22.795 1.00 89.94 188 ASP A C 1
ATOM 1399 O O . ASP A 1 188 ? 32.245 12.062 -23.064 1.00 89.94 188 ASP A O 1
ATOM 1403 N N . ALA A 1 189 ? 31.406 14.025 -23.749 1.00 89.81 189 ALA A N 1
ATOM 1404 C CA . ALA A 1 189 ? 31.456 13.715 -25.175 1.00 89.81 189 ALA A CA 1
ATOM 1405 C C . ALA A 1 189 ? 32.884 13.500 -25.690 1.00 89.81 189 ALA A C 1
ATOM 1407 O O . ALA A 1 189 ? 33.147 12.529 -26.405 1.00 89.81 189 ALA A O 1
ATOM 1408 N N . TYR A 1 190 ? 33.814 14.379 -25.314 1.00 92.44 190 TYR A N 1
ATOM 1409 C CA . TYR A 1 190 ? 35.214 14.253 -25.705 1.00 92.44 190 TYR A CA 1
ATOM 1410 C C . TYR A 1 190 ? 35.863 13.012 -25.079 1.00 92.44 190 TYR A C 1
ATOM 1412 O O . TYR A 1 190 ? 36.527 12.245 -25.775 1.00 92.44 190 TYR A O 1
ATOM 1420 N N . ALA A 1 191 ? 35.603 12.753 -23.794 1.00 91.19 191 ALA A N 1
ATOM 1421 C CA . ALA A 1 191 ? 36.079 11.562 -23.093 1.00 91.19 191 ALA A CA 1
ATOM 1422 C C . ALA A 1 191 ? 35.531 10.259 -23.702 1.00 91.19 191 ALA A C 1
ATOM 1424 O O . ALA A 1 191 ? 36.239 9.254 -23.734 1.00 91.19 191 ALA A O 1
ATOM 1425 N N . ALA A 1 192 ? 34.301 10.278 -24.227 1.00 87.50 192 ALA A N 1
ATOM 1426 C CA . ALA A 1 192 ? 33.711 9.156 -24.954 1.00 87.50 192 ALA A CA 1
ATOM 1427 C C . ALA A 1 192 ? 34.288 8.966 -26.373 1.00 87.50 192 ALA A C 1
ATOM 1429 O O . ALA A 1 192 ? 33.964 7.977 -27.028 1.00 87.50 192 ALA A O 1
ATOM 1430 N N . GLY A 1 193 ? 35.123 9.888 -26.871 1.00 91.19 193 GLY A N 1
ATOM 1431 C CA . GLY A 1 193 ? 35.647 9.853 -28.240 1.00 91.19 193 GLY A CA 1
ATOM 1432 C C . GLY A 1 193 ? 34.578 10.147 -29.296 1.00 91.19 193 GLY A C 1
ATOM 1433 O O . GLY A 1 193 ? 34.596 9.560 -30.379 1.00 91.19 193 GLY A O 1
ATOM 1434 N N . MET A 1 194 ? 33.605 11.000 -28.969 1.00 89.75 194 MET A N 1
ATOM 1435 C CA . MET A 1 194 ? 32.494 11.335 -29.858 1.00 89.75 194 MET A CA 1
ATOM 1436 C C . MET A 1 194 ? 32.963 12.195 -31.045 1.00 89.75 194 MET A C 1
ATOM 1438 O O . MET A 1 194 ? 33.636 13.212 -30.838 1.00 89.75 194 MET A O 1
ATOM 1442 N N . PRO A 1 195 ? 32.620 11.842 -32.300 1.00 89.62 195 PRO A N 1
ATOM 1443 C CA . PRO A 1 195 ? 32.997 12.645 -33.452 1.00 89.62 195 PRO A CA 1
ATOM 1444 C C . PRO A 1 195 ? 32.177 13.938 -33.493 1.00 89.62 195 PRO A C 1
ATOM 1446 O O . PRO A 1 195 ? 31.007 13.969 -33.108 1.00 89.62 195 PRO A O 1
ATOM 1449 N N . VAL A 1 196 ? 32.785 15.007 -34.011 1.00 87.06 196 VAL A N 1
ATOM 1450 C CA . VAL A 1 196 ? 32.188 16.355 -34.049 1.00 87.06 196 VAL A CA 1
ATOM 1451 C C . VAL A 1 196 ? 30.848 16.400 -34.796 1.00 87.06 196 VAL A C 1
ATOM 1453 O O . VAL A 1 196 ? 29.980 17.191 -34.446 1.00 87.06 196 VAL A O 1
ATOM 1456 N N . ASN A 1 197 ? 30.656 15.523 -35.789 1.00 83.62 197 ASN A N 1
ATOM 1457 C CA . ASN A 1 197 ? 29.458 15.445 -36.628 1.00 83.62 197 ASN A CA 1
ATOM 1458 C C . ASN A 1 197 ? 28.387 14.466 -36.107 1.00 83.62 197 ASN A C 1
ATOM 1460 O O . ASN A 1 197 ? 27.356 14.298 -36.757 1.00 83.62 197 ASN A O 1
ATOM 1464 N N . TRP A 1 198 ? 28.587 13.817 -34.952 1.00 83.88 198 TRP A N 1
ATOM 1465 C CA . TRP A 1 198 ? 27.612 12.870 -34.385 1.00 83.88 198 TRP A CA 1
ATOM 1466 C C . TRP A 1 198 ? 26.211 13.481 -34.261 1.00 83.88 198 TRP A C 1
ATOM 1468 O O . TRP A 1 198 ? 25.191 12.868 -34.568 1.00 83.88 198 TRP A O 1
ATOM 1478 N N . THR A 1 199 ? 26.152 14.742 -33.861 1.00 72.38 199 THR A N 1
ATOM 1479 C CA . THR A 1 199 ? 24.886 15.429 -33.631 1.00 72.38 199 THR A CA 1
ATOM 1480 C C . THR A 1 199 ? 24.179 15.857 -34.902 1.00 72.38 199 THR A C 1
ATOM 1482 O O . THR A 1 199 ? 22.970 16.022 -34.856 1.00 72.38 199 THR A O 1
ATOM 1485 N N . GLU A 1 200 ? 24.878 16.016 -36.029 1.00 77.12 200 GLU A N 1
ATOM 1486 C CA . GLU A 1 200 ? 24.221 16.160 -37.337 1.00 77.12 200 GLU A CA 1
ATOM 1487 C C . GLU A 1 200 ? 23.476 14.873 -37.694 1.00 77.12 200 GLU A C 1
ATOM 1489 O O . GLU A 1 200 ? 22.314 14.923 -38.096 1.00 77.12 200 GLU A O 1
ATOM 1494 N N . GLN A 1 201 ? 24.102 13.716 -37.454 1.00 78.62 201 GLN A N 1
ATOM 1495 C CA . GLN A 1 201 ? 23.482 12.410 -37.694 1.00 78.62 201 GLN A CA 1
ATOM 1496 C C . GLN A 1 201 ? 22.242 12.211 -36.806 1.00 78.62 201 GLN A C 1
ATOM 1498 O O . GLN A 1 201 ? 21.213 11.713 -37.261 1.00 78.62 201 GLN A O 1
ATOM 1503 N N . MET A 1 202 ? 22.287 12.658 -35.550 1.00 80.12 202 MET A N 1
ATOM 1504 C CA . MET A 1 202 ? 21.125 12.604 -34.654 1.00 80.12 202 MET A CA 1
ATOM 1505 C C . MET A 1 202 ? 20.074 13.683 -34.966 1.00 80.12 202 MET A C 1
ATOM 1507 O O . MET A 1 202 ? 18.873 13.417 -34.858 1.00 80.12 202 MET A O 1
ATOM 1511 N N . ALA A 1 203 ? 20.486 14.867 -35.431 1.00 75.81 203 ALA A N 1
ATOM 1512 C CA . ALA A 1 203 ? 19.584 15.966 -35.782 1.00 75.81 203 ALA A CA 1
ATOM 1513 C C . ALA A 1 203 ? 18.726 15.635 -37.005 1.00 75.81 203 ALA A C 1
ATOM 1515 O O . ALA A 1 203 ? 17.539 15.955 -37.012 1.00 75.81 203 ALA A O 1
ATOM 1516 N N . GLN A 1 204 ? 19.275 14.901 -37.979 1.00 78.75 204 GLN A N 1
ATOM 1517 C CA . GLN A 1 204 ? 18.506 14.316 -39.090 1.00 78.75 204 GLN A CA 1
ATOM 1518 C C . GLN A 1 204 ? 17.349 13.424 -38.608 1.00 78.75 204 GLN A C 1
ATOM 1520 O O . GLN A 1 204 ? 16.380 13.210 -39.330 1.00 78.75 204 GLN A O 1
ATOM 1525 N N . ARG A 1 205 ? 17.430 12.923 -37.371 1.00 77.50 205 ARG A N 1
ATOM 1526 C CA . ARG A 1 205 ? 16.421 12.078 -36.721 1.00 77.50 205 ARG A CA 1
ATOM 1527 C C . ARG A 1 205 ? 15.608 12.848 -35.672 1.00 77.50 205 ARG A C 1
ATOM 1529 O O . ARG A 1 205 ? 14.866 12.248 -34.902 1.00 77.50 205 ARG A O 1
ATOM 1536 N N . GLY A 1 206 ? 15.718 14.177 -35.642 1.00 74.25 206 GLY A N 1
ATOM 1537 C CA . GLY A 1 206 ? 14.943 15.050 -34.762 1.00 74.25 206 GLY A CA 1
ATOM 1538 C C . GLY A 1 206 ? 15.535 15.263 -33.366 1.00 74.25 206 GLY A C 1
ATOM 1539 O O . GLY A 1 206 ? 14.822 15.745 -32.489 1.00 74.25 206 GLY A O 1
ATOM 1540 N N . GLU A 1 207 ? 16.811 14.930 -33.132 1.00 74.25 207 GLU A N 1
ATOM 1541 C CA . GLU A 1 207 ? 17.479 15.180 -31.846 1.00 74.25 207 GLU A CA 1
ATOM 1542 C C . GLU A 1 207 ? 18.809 15.918 -32.012 1.00 74.25 207 GLU A C 1
ATOM 1544 O O . GLU A 1 207 ? 19.760 15.403 -32.587 1.00 74.25 207 GLU A O 1
ATOM 1549 N N . GLY A 1 208 ? 18.878 17.142 -31.488 1.00 72.19 208 GLY A N 1
ATOM 1550 C CA . GLY A 1 208 ? 20.094 17.953 -31.517 1.00 72.19 208 GLY A CA 1
ATOM 1551 C C . GLY A 1 208 ? 21.118 17.585 -30.435 1.00 72.19 208 GLY A C 1
ATOM 1552 O O . GLY A 1 208 ? 21.045 16.544 -29.778 1.00 72.19 208 GLY A O 1
ATOM 1553 N N . TRP A 1 209 ? 22.070 18.494 -30.216 1.00 70.31 209 TRP A N 1
ATOM 1554 C CA . TRP A 1 209 ? 23.023 18.432 -29.102 1.00 70.31 209 TRP A CA 1
ATOM 1555 C C . TRP A 1 209 ? 22.288 18.442 -27.760 1.00 70.31 209 TRP A C 1
ATOM 1557 O O . TRP A 1 209 ? 21.735 19.459 -27.360 1.00 70.31 209 TRP A O 1
ATOM 1567 N N . THR A 1 210 ? 22.281 17.313 -27.058 1.00 75.56 210 THR A N 1
ATOM 1568 C CA . THR A 1 210 ? 21.736 17.191 -25.702 1.00 75.56 210 THR A CA 1
ATOM 1569 C C . THR A 1 210 ? 22.603 16.238 -24.886 1.00 75.56 210 THR A C 1
ATOM 1571 O O . THR A 1 210 ? 23.300 15.395 -25.450 1.00 75.56 210 THR A O 1
ATOM 1574 N N . ASP A 1 211 ? 22.511 16.312 -23.557 1.00 79.62 211 ASP A N 1
ATOM 1575 C CA . ASP A 1 211 ? 23.130 15.333 -22.650 1.00 79.62 211 ASP A CA 1
ATOM 1576 C C . ASP A 1 211 ? 22.725 13.884 -23.000 1.00 79.62 211 ASP A C 1
ATOM 1578 O O . ASP A 1 211 ? 23.543 12.966 -23.002 1.00 79.62 211 ASP A O 1
ATOM 1582 N N . ARG A 1 212 ? 21.472 13.679 -23.434 1.00 81.81 212 ARG A N 1
ATOM 1583 C CA . ARG A 1 212 ? 20.998 12.371 -23.911 1.00 81.81 212 ARG A CA 1
ATOM 1584 C C . ARG A 1 212 ? 21.758 11.900 -25.147 1.00 81.81 212 ARG A C 1
ATOM 1586 O O . ARG A 1 212 ? 22.107 10.729 -25.215 1.00 81.81 212 ARG A O 1
ATOM 1593 N N . CYS A 1 213 ? 22.035 12.785 -26.100 1.00 83.06 213 CYS A N 1
ATOM 1594 C CA . CYS A 1 213 ? 22.775 12.454 -27.317 1.00 83.06 213 CYS A CA 1
ATOM 1595 C C . CYS A 1 213 ? 24.198 11.957 -27.004 1.00 83.06 213 CYS A C 1
ATOM 1597 O O . CYS A 1 213 ? 24.621 10.928 -27.538 1.00 83.06 213 CYS A O 1
ATOM 1599 N N . VAL A 1 214 ? 24.886 12.631 -26.075 1.00 85.06 214 VAL A N 1
ATOM 1600 C CA . VAL A 1 214 ? 26.217 12.234 -25.584 1.00 85.06 214 VAL A CA 1
ATOM 1601 C C . VAL A 1 214 ? 26.155 10.899 -24.854 1.00 85.06 214 VAL A C 1
ATOM 1603 O O . VAL A 1 214 ? 26.907 9.978 -25.175 1.00 85.06 214 VAL A O 1
ATOM 1606 N N . LYS A 1 215 ? 25.204 10.752 -23.926 1.00 87.12 215 LYS A N 1
ATOM 1607 C CA . LYS A 1 215 ? 25.002 9.505 -23.187 1.00 87.12 215 LYS A CA 1
ATOM 1608 C C . LYS A 1 215 ? 24.768 8.316 -24.118 1.00 87.12 215 LYS A C 1
ATOM 1610 O O . LYS A 1 215 ? 25.341 7.256 -23.906 1.00 87.12 215 LYS A O 1
ATOM 1615 N N . ARG A 1 216 ? 23.956 8.473 -25.166 1.00 88.75 216 ARG A N 1
ATOM 1616 C CA . ARG A 1 216 ? 23.680 7.386 -26.118 1.00 88.75 216 ARG A CA 1
ATOM 1617 C C . ARG A 1 216 ? 24.920 6.943 -26.881 1.00 88.75 216 ARG A C 1
ATOM 1619 O O . ARG A 1 216 ? 25.096 5.740 -27.063 1.00 88.75 216 ARG A O 1
ATOM 1626 N N . TYR A 1 217 ? 25.758 7.893 -27.293 1.00 90.06 217 TYR A N 1
ATOM 1627 C CA . TYR A 1 217 ? 27.035 7.579 -27.923 1.00 90.06 217 TYR A CA 1
ATOM 1628 C C . TYR A 1 217 ? 27.942 6.806 -26.959 1.00 90.06 217 TYR A C 1
ATOM 1630 O O . TYR A 1 217 ? 28.435 5.733 -27.303 1.00 90.06 217 TYR A O 1
ATOM 1638 N N . ALA A 1 218 ? 28.081 7.296 -25.722 1.00 88.06 218 ALA A N 1
ATOM 1639 C CA . ALA A 1 218 ? 28.851 6.627 -24.672 1.00 88.06 218 ALA A CA 1
ATOM 1640 C C . ALA A 1 218 ? 28.318 5.216 -24.342 1.00 88.06 218 ALA A C 1
ATOM 1642 O O . ALA A 1 218 ? 29.094 4.303 -24.076 1.00 88.06 218 ALA A O 1
ATOM 1643 N N . ASP A 1 219 ? 27.002 5.015 -24.433 1.00 89.19 219 ASP A N 1
ATOM 1644 C CA . ASP A 1 219 ? 26.323 3.727 -24.245 1.00 89.19 219 ASP A CA 1
ATOM 1645 C C . ASP A 1 219 ? 26.413 2.792 -25.474 1.00 89.19 219 ASP A C 1
ATOM 1647 O O . ASP A 1 219 ? 25.753 1.744 -25.499 1.00 89.19 219 ASP A O 1
ATOM 1651 N N . GLY A 1 220 ? 27.193 3.159 -26.497 1.00 90.25 220 GLY A N 1
ATOM 1652 C CA . GLY A 1 220 ? 27.525 2.315 -27.646 1.00 90.25 220 GLY A CA 1
ATOM 1653 C C . GLY A 1 220 ? 26.712 2.565 -28.918 1.00 90.25 220 GLY A C 1
ATOM 1654 O O . GLY A 1 220 ? 26.901 1.837 -29.890 1.00 90.25 220 GLY A O 1
ATOM 1655 N N . LEU A 1 221 ? 25.833 3.574 -28.959 1.00 91.94 221 LEU A N 1
ATOM 1656 C CA . LEU A 1 221 ? 25.199 4.011 -30.208 1.00 91.94 221 LEU A CA 1
ATOM 1657 C C . LEU A 1 221 ? 26.179 4.905 -30.987 1.00 91.94 221 LEU A C 1
ATOM 1659 O O . LEU A 1 221 ? 26.035 6.122 -31.006 1.00 91.94 221 LEU A O 1
ATOM 1663 N N . THR A 1 222 ? 27.221 4.304 -31.560 1.00 91.31 222 THR A N 1
ATOM 1664 C CA . THR A 1 222 ? 28.231 5.004 -32.370 1.00 91.31 222 THR A CA 1
ATOM 1665 C C . THR A 1 222 ? 27.735 5.252 -33.800 1.00 91.31 222 THR A C 1
ATOM 1667 O O . THR A 1 222 ? 26.679 4.758 -34.189 1.00 91.31 222 THR A O 1
ATOM 1670 N N . GLY A 1 223 ? 28.505 5.986 -34.614 1.00 86.81 223 GLY A N 1
ATOM 1671 C CA . GLY A 1 223 ? 28.193 6.183 -36.039 1.00 86.81 223 GLY A CA 1
ATOM 1672 C C . GLY A 1 223 ? 28.085 4.869 -36.822 1.00 86.81 223 GLY A C 1
ATOM 1673 O O . GLY A 1 223 ? 27.139 4.686 -37.583 1.00 86.81 223 GLY A O 1
ATOM 1674 N N . ASP A 1 224 ? 29.000 3.925 -36.578 1.00 88.56 224 ASP A N 1
ATOM 1675 C CA . ASP A 1 224 ? 28.979 2.604 -37.223 1.00 88.56 224 ASP A CA 1
ATOM 1676 C C . ASP A 1 224 ? 27.746 1.792 -36.812 1.00 88.56 224 ASP A C 1
ATOM 1678 O O . ASP A 1 224 ? 27.096 1.154 -37.642 1.00 88.56 224 ASP A O 1
ATOM 1682 N N . GLU A 1 225 ? 27.397 1.840 -35.526 1.00 92.19 225 GLU A N 1
ATOM 1683 C CA . GLU A 1 225 ? 26.215 1.161 -35.007 1.00 92.19 225 GLU A CA 1
ATOM 1684 C C . GLU A 1 225 ? 24.925 1.788 -35.547 1.00 92.19 225 GLU A C 1
ATOM 1686 O O . GLU A 1 225 ? 24.003 1.072 -35.940 1.00 92.19 225 GLU A O 1
ATOM 1691 N N . LEU A 1 226 ? 24.868 3.119 -35.628 1.00 90.62 226 LEU A N 1
ATOM 1692 C CA . LEU A 1 226 ? 23.747 3.836 -36.222 1.00 90.62 226 LEU A CA 1
ATOM 1693 C C . LEU A 1 226 ? 23.573 3.449 -37.697 1.00 90.62 226 LEU A C 1
ATOM 1695 O O . LEU A 1 226 ? 22.474 3.061 -38.084 1.00 90.62 226 LEU A O 1
ATOM 1699 N N . ALA A 1 227 ? 24.656 3.437 -38.480 1.00 88.50 227 ALA A N 1
ATOM 1700 C CA . ALA A 1 227 ? 24.634 3.024 -39.884 1.00 88.50 227 ALA A CA 1
ATOM 1701 C C . ALA A 1 227 ? 24.174 1.565 -40.059 1.00 88.50 227 ALA A C 1
ATOM 1703 O O . ALA A 1 227 ? 23.378 1.259 -40.951 1.00 88.50 227 ALA A O 1
ATOM 1704 N N . ARG A 1 228 ? 24.617 0.655 -39.179 1.00 93.44 228 ARG A N 1
ATOM 1705 C CA . ARG A 1 228 ? 24.147 -0.741 -39.156 1.00 93.44 228 ARG A CA 1
ATOM 1706 C C . ARG A 1 228 ? 22.642 -0.821 -38.897 1.00 93.44 228 ARG A C 1
ATOM 1708 O O . ARG A 1 228 ? 21.937 -1.565 -39.582 1.00 93.44 228 ARG A O 1
ATOM 1715 N N . LEU A 1 229 ? 22.141 -0.070 -37.918 1.00 93.19 229 LEU A N 1
ATOM 1716 C CA . LEU A 1 229 ? 20.718 -0.034 -37.580 1.00 93.19 229 LEU A CA 1
ATOM 1717 C C . LEU A 1 229 ? 19.881 0.634 -38.677 1.00 93.19 229 LEU A C 1
ATOM 1719 O O . LEU A 1 229 ? 18.770 0.175 -38.938 1.00 93.19 229 LEU A O 1
ATOM 1723 N N . ASP A 1 230 ? 20.397 1.657 -39.356 1.00 90.31 230 ASP A N 1
ATOM 1724 C CA . ASP A 1 230 ? 19.751 2.286 -40.513 1.00 90.31 230 ASP A CA 1
ATOM 1725 C C . ASP A 1 230 ? 19.603 1.305 -41.673 1.00 90.31 230 ASP A C 1
ATOM 1727 O O . ASP A 1 230 ? 18.501 1.141 -42.197 1.00 90.31 230 ASP A O 1
ATOM 1731 N N . ALA A 1 231 ? 20.674 0.581 -42.015 1.00 89.75 231 ALA A N 1
ATOM 1732 C CA . ALA A 1 231 ? 20.630 -0.477 -43.025 1.00 89.75 231 ALA A CA 1
ATOM 1733 C C . ALA A 1 231 ? 19.619 -1.579 -42.654 1.00 89.75 231 ALA A C 1
ATOM 1735 O O . ALA A 1 231 ? 19.005 -2.204 -43.521 1.00 89.75 231 ALA A O 1
ATOM 1736 N N . ALA A 1 232 ? 19.396 -1.792 -41.354 1.00 87.56 232 ALA A N 1
ATOM 1737 C CA . ALA A 1 232 ? 18.373 -2.691 -40.838 1.00 87.56 232 ALA A CA 1
ATOM 1738 C C . ALA A 1 232 ? 16.965 -2.057 -40.722 1.00 87.56 232 ALA A C 1
ATOM 1740 O O . ALA A 1 232 ? 16.000 -2.764 -40.417 1.00 87.56 232 ALA A O 1
ATOM 1741 N N . GLY A 1 233 ? 16.796 -0.758 -40.969 1.00 90.94 233 GLY A N 1
ATOM 1742 C CA . GLY A 1 233 ? 15.528 -0.044 -40.774 1.00 90.94 233 GLY A CA 1
ATOM 1743 C C . GLY A 1 233 ? 15.099 0.089 -39.303 1.00 90.94 233 GLY A C 1
ATOM 1744 O O . GLY A 1 233 ? 13.915 0.302 -39.027 1.00 90.94 233 GLY A O 1
ATOM 1745 N N . LEU A 1 234 ? 16.046 -0.047 -38.369 1.00 92.06 234 LEU A N 1
ATOM 1746 C CA . LEU A 1 234 ? 15.868 -0.021 -36.911 1.00 92.06 234 LEU A CA 1
ATOM 1747 C C . LEU A 1 234 ? 16.241 1.330 -36.271 1.00 92.06 234 LEU A C 1
ATOM 1749 O O . LEU A 1 234 ? 16.172 1.468 -35.054 1.00 92.06 234 LEU A O 1
ATOM 1753 N N . ALA A 1 235 ? 16.61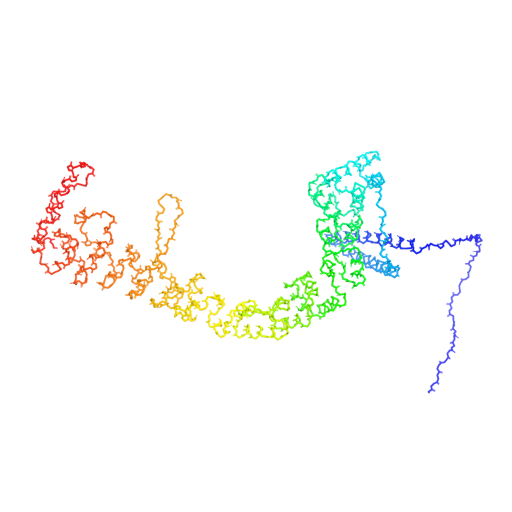4 2.333 -37.069 1.00 91.31 235 ALA A N 1
ATOM 1754 C CA . ALA A 1 235 ? 17.055 3.652 -36.603 1.00 91.31 235 ALA A CA 1
ATOM 1755 C C . ALA A 1 235 ? 16.194 4.823 -37.125 1.00 91.31 235 ALA A C 1
ATOM 1757 O O . ALA A 1 235 ? 16.662 5.950 -37.269 1.00 91.31 235 ALA A O 1
ATOM 1758 N N . LYS A 1 236 ? 14.890 4.583 -37.341 1.00 87.50 236 LYS A N 1
ATOM 1759 C CA . LYS A 1 236 ? 13.922 5.606 -37.804 1.00 87.50 236 LYS A CA 1
ATOM 1760 C C . LYS A 1 236 ? 13.777 6.801 -36.862 1.00 87.50 236 LYS A C 1
ATOM 1762 O O . LYS A 1 236 ? 13.287 7.851 -37.261 1.00 87.50 236 LYS A O 1
ATOM 1767 N N . SER A 1 237 ? 14.129 6.614 -35.594 1.00 88.94 237 SER A N 1
ATOM 1768 C CA . SER A 1 237 ? 14.171 7.675 -34.602 1.00 88.94 237 SER A CA 1
ATOM 1769 C C . SER A 1 237 ? 15.329 7.449 -33.627 1.00 88.94 237 SER A C 1
ATOM 1771 O O . SER A 1 237 ? 15.798 6.315 -33.481 1.00 88.94 237 SER A O 1
ATOM 1773 N N . PRO A 1 238 ? 15.755 8.490 -32.897 1.00 85.56 238 PRO A N 1
ATOM 1774 C CA . PRO A 1 238 ? 16.825 8.407 -31.911 1.00 85.56 238 PRO A CA 1
ATOM 1775 C C . PRO A 1 238 ? 16.522 7.404 -30.791 1.00 85.56 238 PRO A C 1
ATOM 1777 O O . PRO A 1 238 ? 17.395 6.659 -30.353 1.00 85.56 238 PRO A O 1
ATOM 1780 N N . ALA A 1 239 ? 15.259 7.358 -30.351 1.00 88.25 239 ALA A N 1
ATOM 1781 C CA . ALA A 1 239 ? 14.792 6.410 -29.345 1.00 88.25 239 ALA A CA 1
ATOM 1782 C C . ALA A 1 239 ? 14.828 4.968 -29.867 1.00 88.25 239 ALA A C 1
ATOM 1784 O O . ALA A 1 239 ? 15.289 4.080 -29.162 1.00 88.25 239 ALA A O 1
ATOM 1785 N N . MET A 1 240 ? 14.400 4.736 -31.112 1.00 91.19 240 MET A N 1
ATOM 1786 C CA . MET A 1 240 ? 14.415 3.402 -31.717 1.00 91.19 240 MET A CA 1
ATOM 1787 C C . MET A 1 240 ? 15.848 2.897 -31.935 1.00 91.19 240 MET A C 1
ATOM 1789 O O . MET A 1 240 ? 16.163 1.768 -31.563 1.00 91.19 240 MET A O 1
ATOM 1793 N N . ALA A 1 241 ? 16.731 3.756 -32.454 1.00 91.94 241 ALA A N 1
ATOM 1794 C CA . ALA A 1 241 ? 18.141 3.432 -32.642 1.00 91.94 241 ALA A CA 1
ATOM 1795 C C . ALA A 1 241 ? 18.803 3.062 -31.305 1.00 91.94 241 ALA A C 1
ATOM 1797 O O . ALA A 1 241 ? 19.455 2.028 -31.179 1.00 91.94 241 ALA A O 1
ATOM 1798 N N . TYR A 1 242 ? 18.567 3.866 -30.266 1.00 92.94 242 TYR A N 1
ATOM 1799 C CA . TYR A 1 242 ? 19.099 3.588 -28.937 1.00 92.94 242 TYR A CA 1
ATOM 1800 C C . TYR A 1 242 ? 18.532 2.310 -28.314 1.00 92.94 242 TYR A C 1
ATOM 1802 O O . TYR A 1 242 ? 19.285 1.537 -27.710 1.00 92.94 242 TYR A O 1
ATOM 1810 N N . ALA A 1 243 ? 17.230 2.069 -28.481 1.00 93.50 243 ALA A N 1
ATOM 1811 C CA . ALA A 1 243 ? 16.566 0.870 -27.998 1.00 93.50 243 ALA A CA 1
ATOM 1812 C C . ALA A 1 243 ? 17.205 -0.389 -28.590 1.00 93.50 243 ALA A C 1
ATOM 1814 O O . ALA A 1 243 ? 17.508 -1.310 -27.838 1.00 93.50 243 ALA A O 1
ATOM 1815 N N . PHE A 1 244 ? 17.489 -0.416 -29.896 1.00 96.12 244 PHE A N 1
ATOM 1816 C CA . PHE A 1 244 ? 18.028 -1.592 -30.593 1.00 96.12 244 PHE A CA 1
ATOM 1817 C C . PHE A 1 244 ? 19.557 -1.641 -30.714 1.00 96.12 244 PHE A C 1
ATOM 1819 O O . PHE A 1 244 ? 20.088 -2.554 -31.348 1.00 96.12 244 PHE A O 1
ATOM 1826 N N . ARG A 1 245 ? 20.286 -0.717 -30.078 1.00 95.19 245 ARG A N 1
ATOM 1827 C CA . ARG A 1 245 ? 21.756 -0.739 -30.080 1.00 95.19 245 ARG A CA 1
ATOM 1828 C C . ARG A 1 245 ? 22.303 -2.075 -29.566 1.00 95.19 245 ARG A C 1
ATOM 1830 O O . ARG A 1 245 ? 21.819 -2.612 -28.567 1.00 95.19 245 ARG A O 1
ATOM 1837 N N . GLY A 1 246 ? 23.298 -2.627 -30.241 1.00 94.06 246 GLY A N 1
ATOM 1838 C CA . GLY A 1 246 ? 23.897 -3.923 -29.926 1.00 94.06 246 GLY A CA 1
ATOM 1839 C C . GLY A 1 246 ? 22.963 -5.126 -30.104 1.00 94.06 246 GLY A C 1
ATOM 1840 O O . GLY A 1 246 ? 23.375 -6.244 -29.806 1.00 94.06 246 GLY A O 1
ATOM 1841 N N . CYS A 1 247 ? 21.723 -4.941 -30.571 1.00 95.62 247 CYS A N 1
ATOM 1842 C CA . CYS A 1 247 ? 20.839 -6.056 -30.893 1.00 95.62 247 CYS A CA 1
ATOM 1843 C C . CYS A 1 247 ? 21.237 -6.691 -32.227 1.00 95.62 247 CYS A C 1
ATOM 1845 O O . CYS A 1 247 ? 21.606 -5.998 -33.184 1.00 95.62 247 CYS A O 1
ATOM 1847 N N . A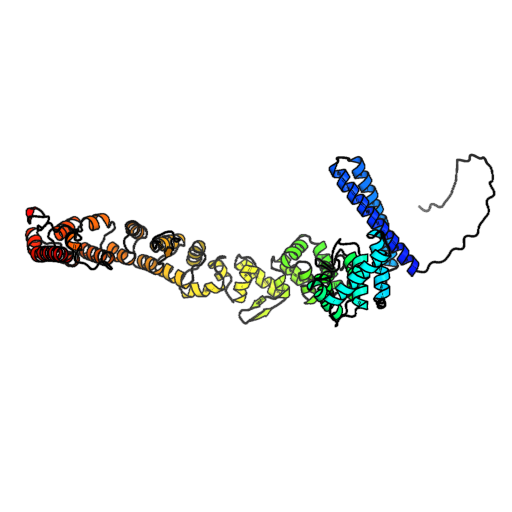SP A 1 248 ? 21.060 -8.006 -32.322 1.00 95.06 248 ASP A N 1
ATOM 1848 C CA . ASP A 1 248 ? 21.019 -8.688 -33.609 1.00 95.06 248 ASP A CA 1
ATOM 1849 C C . ASP A 1 248 ? 19.858 -8.137 -34.460 1.00 95.06 248 ASP A C 1
ATOM 1851 O O . ASP A 1 248 ? 18.719 -8.033 -33.990 1.00 95.06 248 ASP A O 1
ATOM 1855 N N . ALA A 1 249 ? 20.160 -7.728 -35.695 1.00 92.88 249 ALA A N 1
ATOM 1856 C CA . ALA A 1 249 ? 19.221 -6.991 -36.540 1.00 92.88 249 ALA A CA 1
ATOM 1857 C C . ALA A 1 249 ? 18.045 -7.863 -37.001 1.00 92.88 249 ALA A C 1
ATOM 1859 O O . ALA A 1 249 ? 16.908 -7.388 -37.042 1.00 92.88 249 ALA A O 1
ATOM 1860 N N . ASP A 1 250 ? 18.308 -9.135 -37.304 1.00 94.56 250 ASP A N 1
ATOM 1861 C CA . ASP A 1 250 ? 17.282 -10.083 -37.741 1.00 94.56 250 ASP A CA 1
ATOM 1862 C C . ASP A 1 250 ? 16.334 -10.421 -36.589 1.00 94.56 250 ASP A C 1
ATOM 1864 O O . ASP A 1 250 ? 15.112 -10.416 -36.761 1.00 94.56 250 ASP A O 1
ATOM 1868 N N . THR A 1 251 ? 16.877 -10.607 -35.385 1.00 95.81 251 THR A N 1
ATOM 1869 C CA . THR A 1 251 ? 16.083 -10.802 -34.168 1.00 95.81 251 THR A CA 1
ATOM 1870 C C . THR A 1 251 ? 15.213 -9.580 -33.875 1.00 95.81 251 THR A C 1
ATOM 1872 O O . THR A 1 251 ? 14.003 -9.718 -33.700 1.00 95.81 251 THR A O 1
ATOM 1875 N N . ALA A 1 252 ? 15.780 -8.370 -33.871 1.00 94.62 252 ALA A N 1
ATOM 1876 C CA . ALA A 1 252 ? 15.011 -7.146 -33.634 1.00 94.62 252 ALA A CA 1
ATOM 1877 C C . ALA A 1 252 ? 13.905 -6.935 -34.679 1.00 94.62 252 ALA A C 1
ATOM 1879 O O . ALA A 1 252 ? 12.783 -6.560 -34.329 1.00 94.62 252 ALA A O 1
ATOM 1880 N N . ARG A 1 253 ? 14.181 -7.238 -35.952 1.00 93.62 253 ARG A N 1
ATOM 1881 C CA . ARG A 1 253 ? 13.176 -7.177 -37.015 1.00 93.62 253 ARG A CA 1
ATOM 1882 C C . ARG A 1 253 ? 12.057 -8.191 -36.798 1.00 93.62 253 ARG A C 1
ATOM 1884 O O . ARG A 1 253 ? 10.897 -7.810 -36.897 1.00 93.62 253 ARG A O 1
ATOM 1891 N N . ALA A 1 254 ? 12.372 -9.426 -36.411 1.00 95.25 254 ALA A N 1
ATOM 1892 C CA . ALA A 1 254 ? 11.359 -10.435 -36.102 1.00 95.25 254 ALA A CA 1
ATOM 1893 C C . ALA A 1 254 ? 10.414 -9.994 -34.967 1.00 95.25 254 ALA A C 1
ATOM 1895 O O . ALA A 1 254 ? 9.206 -10.221 -35.047 1.00 95.25 254 ALA A O 1
ATOM 1896 N N . TRP A 1 255 ? 10.937 -9.325 -33.933 1.00 95.44 255 TRP A N 1
ATOM 1897 C CA . TRP A 1 255 ? 10.116 -8.746 -32.862 1.00 95.44 255 TRP A CA 1
ATOM 1898 C C . TRP A 1 255 ? 9.190 -7.635 -33.370 1.00 95.44 255 TRP A C 1
ATOM 1900 O O . TRP A 1 255 ? 8.004 -7.623 -33.038 1.00 95.44 255 TRP A O 1
ATOM 1910 N N . LEU A 1 256 ? 9.705 -6.719 -34.194 1.00 92.88 256 LEU A N 1
ATOM 1911 C CA . LEU A 1 256 ? 8.909 -5.632 -34.770 1.00 92.88 256 LEU A CA 1
ATOM 1912 C C . LEU A 1 256 ? 7.850 -6.136 -35.752 1.00 92.88 256 LEU A C 1
ATOM 1914 O O . LEU A 1 256 ? 6.725 -5.639 -35.739 1.00 92.88 256 LEU A O 1
ATOM 1918 N N . ASP A 1 257 ? 8.183 -7.127 -36.576 1.00 94.31 257 ASP A N 1
ATOM 1919 C CA . ASP A 1 257 ? 7.245 -7.747 -37.509 1.00 94.31 257 ASP A CA 1
ATOM 1920 C C . ASP A 1 257 ? 6.131 -8.479 -36.755 1.00 94.31 257 ASP A C 1
ATOM 1922 O O . ASP A 1 257 ? 4.962 -8.360 -37.124 1.00 94.31 257 ASP A O 1
ATOM 1926 N N . ALA A 1 258 ? 6.460 -9.161 -35.651 1.00 94.75 258 ALA A N 1
ATOM 1927 C CA . ALA A 1 258 ? 5.465 -9.777 -34.778 1.00 94.75 258 ALA A CA 1
ATOM 1928 C C . ALA A 1 258 ? 4.539 -8.736 -34.128 1.00 94.75 258 ALA A C 1
ATOM 1930 O O . ALA A 1 258 ? 3.324 -8.915 -34.150 1.00 94.75 258 ALA A O 1
ATOM 1931 N N . ALA A 1 259 ? 5.082 -7.629 -33.608 1.00 93.62 259 ALA A N 1
ATOM 1932 C CA . ALA A 1 259 ? 4.278 -6.532 -33.064 1.00 93.62 259 ALA A CA 1
ATOM 1933 C C . ALA A 1 259 ? 3.389 -5.889 -34.143 1.00 93.62 259 ALA A C 1
ATOM 1935 O O . ALA A 1 259 ? 2.213 -5.625 -33.924 1.00 93.62 259 ALA A O 1
ATOM 1936 N N . LYS A 1 260 ? 3.909 -5.678 -35.354 1.00 93.50 260 LYS A N 1
ATOM 1937 C CA . LYS A 1 260 ? 3.127 -5.114 -36.462 1.00 93.50 260 LYS A CA 1
ATOM 1938 C C . LYS A 1 260 ? 2.002 -6.048 -36.920 1.00 93.50 260 LYS A C 1
ATOM 1940 O O . LYS A 1 260 ? 0.948 -5.564 -37.328 1.00 93.50 260 LYS A O 1
ATOM 1945 N N . ALA A 1 261 ? 2.234 -7.359 -36.891 1.00 96.06 261 ALA A N 1
ATOM 1946 C CA . ALA A 1 261 ? 1.254 -8.361 -37.296 1.00 96.06 261 ALA A CA 1
ATOM 1947 C C . ALA A 1 261 ? 0.109 -8.538 -36.281 1.00 96.06 261 ALA A C 1
ATOM 1949 O O . ALA A 1 261 ? -0.975 -8.963 -36.677 1.00 96.06 261 ALA A O 1
ATOM 1950 N N . ASP A 1 262 ? 0.333 -8.204 -35.007 1.00 96.38 262 ASP A N 1
ATOM 1951 C CA . ASP A 1 262 ? -0.629 -8.365 -33.913 1.00 96.38 262 ASP A CA 1
ATOM 1952 C C . ASP A 1 262 ? -0.761 -7.057 -33.094 1.00 96.38 262 ASP A C 1
ATOM 1954 O O . ASP A 1 262 ? 0.071 -6.770 -32.225 1.00 96.38 262 ASP A O 1
ATOM 1958 N N . PRO A 1 263 ? -1.809 -6.242 -33.349 1.00 95.44 263 PRO A N 1
ATOM 1959 C CA . PRO A 1 263 ? -2.036 -4.980 -32.641 1.00 95.44 263 PRO A CA 1
ATOM 1960 C C . PRO A 1 263 ? -2.208 -5.114 -31.121 1.00 95.44 263 PRO A C 1
ATOM 1962 O O . PRO A 1 263 ? -1.840 -4.185 -30.387 1.00 95.44 263 PRO A O 1
ATOM 1965 N N . ASP A 1 264 ? -2.747 -6.242 -30.646 1.00 94.94 264 ASP A N 1
ATOM 1966 C CA . ASP A 1 264 ? -2.936 -6.508 -29.218 1.00 94.94 264 ASP A CA 1
ATOM 1967 C C . ASP A 1 264 ? -1.581 -6.799 -28.568 1.00 94.94 264 ASP A C 1
ATOM 1969 O O . ASP A 1 264 ? -1.237 -6.186 -27.551 1.00 94.94 264 ASP A O 1
ATOM 1973 N N . PHE A 1 265 ? -0.748 -7.614 -29.224 1.00 94.75 265 PHE A N 1
ATOM 1974 C CA . PHE A 1 265 ? 0.630 -7.848 -28.795 1.00 94.75 265 PHE A CA 1
ATOM 1975 C C . PHE A 1 265 ? 1.460 -6.559 -28.798 1.00 94.75 265 PHE A C 1
ATOM 1977 O O . PHE A 1 265 ? 2.199 -6.296 -27.849 1.00 94.75 265 PHE A O 1
ATOM 1984 N N . ASN A 1 266 ? 1.309 -5.700 -29.808 1.00 93.12 266 ASN A N 1
ATOM 1985 C CA . ASN A 1 266 ? 1.986 -4.401 -29.842 1.00 93.12 266 ASN A CA 1
ATOM 1986 C C . ASN A 1 266 ? 1.570 -3.500 -28.671 1.00 93.12 266 ASN A C 1
ATOM 1988 O O . ASN A 1 266 ? 2.416 -2.889 -28.021 1.00 93.12 266 ASN A O 1
ATOM 1992 N N . SER A 1 267 ? 0.270 -3.444 -28.371 1.00 93.19 267 SER A N 1
ATOM 1993 C CA . SER A 1 267 ? -0.257 -2.683 -27.233 1.00 93.19 267 SER A CA 1
ATOM 1994 C C . SER A 1 267 ? 0.234 -3.252 -25.898 1.00 93.19 267 SER A C 1
ATOM 1996 O O . SER A 1 267 ? 0.549 -2.495 -24.978 1.00 93.19 267 SER A O 1
ATOM 1998 N N . TYR A 1 268 ? 0.359 -4.575 -25.797 1.00 92.06 268 TYR A N 1
ATOM 1999 C CA . TYR A 1 268 ? 0.956 -5.265 -24.658 1.00 92.06 268 TYR A CA 1
ATOM 2000 C C . TYR A 1 268 ? 2.445 -4.909 -24.481 1.00 92.06 268 TYR A C 1
ATOM 2002 O O . TYR A 1 268 ? 2.834 -4.453 -23.404 1.00 92.06 268 TYR A O 1
ATOM 2010 N N . LEU A 1 269 ? 3.269 -5.005 -25.530 1.00 91.81 269 LEU A N 1
ATOM 2011 C CA . LEU A 1 269 ? 4.685 -4.611 -25.477 1.00 91.81 269 LEU A CA 1
ATOM 2012 C C . LEU A 1 269 ? 4.853 -3.127 -25.121 1.00 91.81 269 LEU A C 1
ATOM 2014 O O . LEU A 1 269 ? 5.677 -2.779 -24.274 1.00 91.81 269 LEU A O 1
ATOM 2018 N N . ALA A 1 270 ? 4.040 -2.251 -25.716 1.00 89.00 270 ALA A N 1
ATOM 2019 C CA . ALA A 1 270 ? 4.055 -0.822 -25.422 1.00 89.00 270 ALA A CA 1
ATOM 2020 C C . ALA A 1 270 ? 3.681 -0.534 -23.962 1.00 89.00 270 ALA A C 1
ATOM 2022 O O . ALA A 1 270 ? 4.288 0.327 -23.333 1.00 89.00 270 ALA A O 1
ATOM 2023 N N . ARG A 1 271 ? 2.715 -1.262 -23.391 1.00 87.50 271 ARG A N 1
ATOM 2024 C CA . ARG A 1 271 ? 2.303 -1.085 -21.994 1.00 87.50 271 ARG A CA 1
ATOM 2025 C C . ARG A 1 271 ? 3.398 -1.476 -21.002 1.00 87.50 271 ARG A C 1
ATOM 2027 O O . ARG A 1 271 ? 3.568 -0.772 -20.009 1.00 87.50 271 ARG A O 1
ATOM 2034 N N . TYR A 1 272 ? 4.081 -2.593 -21.240 1.00 84.56 272 TYR A N 1
ATOM 2035 C CA . TYR A 1 272 ? 4.940 -3.218 -20.230 1.00 84.56 272 TYR A CA 1
ATOM 2036 C C . TYR A 1 272 ? 6.438 -2.992 -20.442 1.00 84.56 272 TYR A C 1
ATOM 2038 O O . TYR A 1 272 ? 7.161 -2.817 -19.467 1.00 84.56 272 TYR A O 1
ATOM 2046 N N . LEU A 1 273 ? 6.914 -2.984 -21.687 1.00 84.00 273 LEU A N 1
ATOM 2047 C CA . LEU A 1 273 ? 8.347 -2.907 -21.987 1.00 84.00 273 LEU A CA 1
ATOM 2048 C C . LEU A 1 273 ? 8.763 -1.551 -22.558 1.00 84.00 273 LEU A C 1
ATOM 2050 O O . LEU A 1 273 ? 9.875 -1.099 -22.289 1.00 84.00 273 LEU A O 1
ATOM 2054 N N . GLN A 1 274 ? 7.891 -0.895 -23.336 1.00 89.50 274 GLN A N 1
ATOM 2055 C CA . GLN A 1 274 ? 8.286 0.204 -24.233 1.00 89.50 274 GLN A CA 1
ATOM 2056 C C . GLN A 1 274 ? 9.381 -0.250 -25.229 1.00 89.50 274 GLN A C 1
ATOM 2058 O O . GLN A 1 274 ? 9.832 -1.396 -25.215 1.00 89.50 274 GLN A O 1
ATOM 2063 N N . LEU A 1 275 ? 9.825 0.637 -26.127 1.00 87.12 275 LEU A N 1
ATOM 2064 C CA . LEU A 1 275 ? 10.874 0.299 -27.104 1.00 87.12 275 LEU A CA 1
ATOM 2065 C C . LEU A 1 275 ? 12.186 -0.127 -26.426 1.00 87.12 275 LEU A C 1
ATOM 2067 O O . LEU A 1 275 ? 12.779 -1.134 -26.807 1.00 87.12 275 LEU A O 1
ATOM 2071 N N . ASP A 1 276 ? 12.609 0.601 -25.391 1.00 87.69 276 ASP A N 1
ATOM 2072 C CA . ASP A 1 276 ? 13.856 0.311 -24.677 1.00 87.69 276 ASP A CA 1
ATOM 2073 C C . ASP A 1 276 ? 13.826 -1.063 -23.989 1.00 87.69 276 ASP A C 1
ATOM 2075 O O . ASP A 1 276 ? 14.830 -1.779 -24.011 1.00 87.69 276 ASP A O 1
ATOM 2079 N N . GLY A 1 277 ? 12.683 -1.459 -23.413 1.00 89.50 277 GLY A N 1
ATOM 2080 C CA . GLY A 1 277 ? 12.519 -2.773 -22.789 1.00 89.50 277 GLY A CA 1
ATOM 2081 C C . GLY A 1 277 ? 12.580 -3.909 -23.804 1.00 89.50 277 GLY A C 1
ATOM 2082 O O . GLY A 1 277 ? 13.283 -4.884 -23.562 1.00 89.50 277 GLY A O 1
ATOM 2083 N N . VAL A 1 278 ? 11.961 -3.749 -24.980 1.00 92.69 278 VAL A N 1
ATOM 2084 C CA . VAL A 1 278 ? 12.084 -4.727 -26.079 1.00 92.69 278 VAL A CA 1
ATOM 2085 C C . VAL A 1 278 ? 13.551 -4.913 -26.478 1.00 92.69 278 VAL A C 1
ATOM 2087 O O . VAL A 1 278 ? 14.032 -6.036 -26.614 1.00 92.69 278 VAL A O 1
ATOM 2090 N N . GLY A 1 279 ? 14.295 -3.816 -26.619 1.00 93.38 279 GLY A N 1
ATOM 2091 C CA . GLY A 1 279 ? 15.724 -3.873 -26.910 1.00 93.38 279 GLY A CA 1
ATOM 2092 C C . GLY A 1 279 ? 16.549 -4.564 -25.820 1.00 93.38 279 GLY A C 1
ATOM 2093 O O . GLY A 1 279 ? 17.465 -5.329 -26.127 1.00 93.38 279 GLY A O 1
ATOM 2094 N N . ASN A 1 280 ? 16.227 -4.318 -24.547 1.00 93.75 280 ASN A N 1
ATOM 2095 C CA . ASN A 1 280 ? 16.884 -4.975 -23.415 1.00 93.75 280 ASN A CA 1
ATOM 2096 C C . ASN A 1 280 ? 16.644 -6.488 -23.422 1.00 93.75 280 ASN A C 1
ATOM 2098 O O . ASN A 1 280 ? 17.602 -7.245 -23.260 1.00 93.75 280 ASN A O 1
ATOM 2102 N N . ASP A 1 281 ? 15.410 -6.919 -23.672 1.00 94.25 281 ASP A N 1
ATOM 2103 C CA . ASP A 1 281 ? 15.045 -8.334 -23.749 1.00 94.25 281 ASP A CA 1
ATOM 2104 C C . ASP A 1 281 ? 15.785 -9.041 -24.894 1.00 94.25 281 ASP A C 1
ATOM 2106 O O . ASP A 1 281 ? 16.347 -10.121 -24.696 1.00 94.25 281 ASP A O 1
ATOM 2110 N N . ILE A 1 282 ? 15.884 -8.403 -26.067 1.00 95.12 282 ILE A N 1
ATOM 2111 C CA . ILE A 1 282 ? 16.648 -8.944 -27.203 1.00 95.12 282 ILE A CA 1
ATOM 2112 C C . ILE A 1 282 ? 18.132 -9.094 -26.850 1.00 95.12 282 ILE A C 1
ATOM 2114 O O . ILE A 1 282 ? 18.703 -10.163 -27.065 1.00 95.12 282 ILE A O 1
ATOM 2118 N N . ARG A 1 283 ? 18.768 -8.060 -26.277 1.00 94.12 283 ARG A N 1
ATOM 2119 C CA . ARG A 1 283 ? 20.185 -8.124 -25.859 1.00 94.12 283 ARG A CA 1
ATOM 2120 C C . ARG A 1 283 ? 20.440 -9.195 -24.804 1.00 94.12 283 ARG A C 1
ATOM 2122 O O . ARG A 1 283 ? 21.512 -9.792 -24.779 1.00 94.12 283 ARG A O 1
ATOM 2129 N N . ALA A 1 284 ? 19.464 -9.434 -23.938 1.00 92.56 284 ALA A N 1
ATOM 2130 C CA . ALA A 1 284 ? 19.521 -10.477 -22.929 1.00 92.56 284 ALA A CA 1
ATOM 2131 C C . ALA A 1 284 ? 19.288 -11.892 -23.482 1.00 92.56 284 ALA A C 1
ATOM 2133 O O . ALA A 1 284 ? 19.393 -12.862 -22.730 1.00 92.56 284 ALA A O 1
ATOM 2134 N N . GLY A 1 285 ? 18.971 -12.017 -24.774 1.00 94.38 285 GLY A N 1
ATOM 2135 C CA . GLY A 1 285 ? 18.689 -13.292 -25.422 1.00 94.38 285 GLY A CA 1
ATOM 2136 C C . GLY A 1 285 ? 17.328 -13.876 -25.047 1.00 94.38 285 GLY A C 1
ATOM 2137 O O . GLY A 1 285 ? 17.160 -15.093 -25.113 1.00 94.38 285 GLY A O 1
ATOM 2138 N N . VAL A 1 286 ? 16.363 -13.044 -24.636 1.00 94.88 286 VAL A N 1
ATOM 2139 C CA . VAL A 1 286 ? 14.999 -13.499 -24.341 1.00 94.88 286 VAL A CA 1
ATOM 2140 C C . VAL A 1 286 ? 14.325 -13.942 -25.647 1.00 94.88 286 VAL A C 1
ATOM 2142 O O . VAL A 1 286 ? 14.243 -13.154 -26.594 1.00 94.88 286 VAL A O 1
ATOM 2145 N N . PRO A 1 287 ? 13.818 -15.185 -25.739 1.00 95.50 287 PRO A N 1
ATOM 2146 C CA . PRO A 1 287 ? 13.141 -15.647 -26.943 1.00 95.50 287 PRO A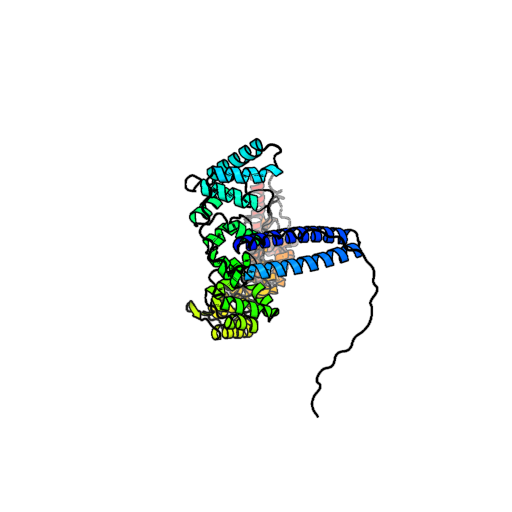 CA 1
ATOM 2147 C C . PRO A 1 287 ? 11.825 -14.897 -27.184 1.00 95.50 287 PRO A C 1
ATOM 2149 O O . PRO A 1 287 ? 10.975 -14.816 -26.299 1.00 95.50 287 PRO A O 1
ATOM 2152 N N . LEU A 1 288 ? 11.588 -14.447 -28.423 1.00 95.56 288 LEU A N 1
ATOM 2153 C CA . LEU A 1 288 ? 10.301 -13.853 -28.827 1.00 95.56 288 LEU A CA 1
ATOM 2154 C C . LEU A 1 288 ? 9.114 -14.782 -28.516 1.00 95.56 288 LEU A C 1
ATOM 2156 O O . LEU A 1 288 ? 8.035 -14.318 -28.158 1.00 95.56 288 LEU A O 1
ATOM 2160 N N . ALA A 1 289 ? 9.313 -16.098 -28.649 1.00 96.75 289 ALA A N 1
ATOM 2161 C CA . ALA A 1 289 ? 8.290 -17.098 -28.355 1.00 96.75 289 ALA A CA 1
ATOM 2162 C C . ALA A 1 289 ? 7.840 -17.068 -26.884 1.00 96.75 289 ALA A C 1
ATOM 2164 O O . ALA A 1 289 ? 6.653 -17.227 -26.616 1.00 96.75 289 ALA A O 1
ATOM 2165 N N . ASP A 1 290 ? 8.757 -16.801 -25.951 1.00 96.62 290 ASP A N 1
ATOM 2166 C CA . ASP A 1 290 ? 8.449 -16.734 -24.522 1.00 96.62 290 ASP A CA 1
ATOM 2167 C C . ASP A 1 290 ? 7.669 -15.455 -24.194 1.00 96.62 290 ASP A C 1
ATOM 2169 O O . ASP A 1 290 ? 6.679 -15.501 -23.469 1.00 96.62 290 ASP A O 1
ATOM 2173 N N . VAL A 1 291 ? 8.031 -14.320 -24.799 1.00 95.81 291 VAL A N 1
ATOM 2174 C CA . VAL A 1 291 ? 7.281 -13.061 -24.625 1.00 95.81 291 VAL A CA 1
ATOM 2175 C C . VAL A 1 291 ? 5.886 -13.142 -25.245 1.00 95.81 291 VAL A C 1
ATOM 2177 O O . VAL A 1 291 ? 4.915 -12.657 -24.660 1.00 95.81 291 VAL A O 1
ATOM 2180 N N . ARG A 1 292 ? 5.751 -13.810 -26.396 1.00 96.06 292 ARG A N 1
ATOM 2181 C CA . ARG A 1 292 ? 4.438 -14.117 -26.980 1.00 96.06 292 ARG A CA 1
ATOM 2182 C C . ARG A 1 292 ? 3.619 -15.037 -26.083 1.00 96.06 292 ARG A C 1
ATOM 2184 O O . ARG A 1 292 ? 2.432 -14.791 -25.913 1.00 96.06 292 ARG A O 1
ATOM 2191 N N . LEU A 1 293 ? 4.241 -16.039 -25.468 1.00 96.25 293 LEU A N 1
ATOM 2192 C CA . LEU A 1 293 ? 3.560 -16.906 -24.512 1.00 96.25 293 LEU A CA 1
ATOM 2193 C C . LEU A 1 293 ? 3.084 -16.124 -23.278 1.00 96.25 293 LEU A C 1
ATOM 2195 O O . LEU A 1 293 ? 1.964 -16.346 -22.820 1.00 96.25 293 LEU A O 1
ATOM 2199 N N . CYS A 1 294 ? 3.882 -15.178 -22.765 1.00 94.62 294 CYS A N 1
ATOM 2200 C CA . CYS A 1 294 ? 3.432 -14.274 -21.705 1.00 94.62 294 CYS A CA 1
ATOM 2201 C C . CYS A 1 294 ? 2.186 -13.488 -22.137 1.00 94.62 294 CYS A C 1
ATOM 2203 O O . CYS A 1 294 ? 1.213 -13.444 -21.387 1.00 94.62 294 CYS A O 1
ATOM 2205 N N . HIS A 1 295 ? 2.173 -12.932 -23.353 1.00 95.00 295 HIS A N 1
ATOM 2206 C CA . HIS A 1 295 ? 1.000 -12.248 -23.907 1.00 95.00 295 HIS A CA 1
ATOM 2207 C C . HIS A 1 295 ? -0.226 -13.170 -24.005 1.00 95.00 295 HIS A C 1
ATOM 2209 O O . HIS A 1 295 ? -1.291 -12.827 -23.492 1.00 95.00 295 HIS A O 1
ATOM 2215 N N . GLU A 1 296 ? -0.072 -14.360 -24.591 1.00 94.88 296 GLU A N 1
ATOM 2216 C CA . GLU A 1 296 ? -1.148 -15.349 -24.766 1.00 94.88 296 GLU A CA 1
ATOM 2217 C C . GLU A 1 296 ? -1.779 -15.779 -23.433 1.00 94.88 296 GLU A C 1
ATOM 2219 O O . GLU A 1 296 ? -2.976 -16.062 -23.364 1.00 94.88 296 GLU A O 1
ATOM 2224 N N . LEU A 1 297 ? -0.980 -15.815 -22.366 1.00 93.44 297 LEU A N 1
ATOM 2225 C CA . LEU A 1 297 ? -1.412 -16.212 -21.028 1.00 93.44 297 LEU A CA 1
ATOM 2226 C C . LEU A 1 297 ? -1.774 -15.028 -20.118 1.00 93.44 297 LEU A C 1
ATOM 2228 O O . LEU A 1 297 ? -2.177 -15.247 -18.975 1.00 93.44 297 LEU A O 1
ATOM 2232 N N . GLY A 1 298 ? -1.654 -13.789 -20.605 1.00 89.50 298 GLY A N 1
ATOM 2233 C CA . GLY A 1 298 ? -1.924 -12.579 -19.825 1.00 89.50 298 GLY A CA 1
ATOM 2234 C C . GLY A 1 298 ? -0.952 -12.359 -18.659 1.00 89.50 298 GLY A C 1
ATOM 2235 O O . GLY A 1 298 ? -1.344 -11.795 -17.639 1.00 89.50 298 GLY A O 1
ATOM 2236 N N . VAL A 1 299 ? 0.287 -12.828 -18.796 1.00 90.06 299 VAL A N 1
ATOM 2237 C CA . VAL A 1 299 ? 1.390 -12.671 -17.835 1.00 90.06 299 VAL A CA 1
ATOM 2238 C C . VAL A 1 299 ? 2.222 -11.442 -18.195 1.00 90.06 299 VAL A C 1
ATOM 2240 O O . VAL A 1 299 ? 2.268 -11.058 -19.356 1.00 90.06 299 VAL A O 1
ATOM 2243 N N . GLU A 1 300 ? 2.901 -10.815 -17.235 1.00 87.12 300 GLU A N 1
ATOM 2244 C CA . GLU A 1 300 ? 3.855 -9.732 -17.510 1.00 87.12 300 GLU A CA 1
ATOM 2245 C C . GLU A 1 300 ? 5.053 -10.235 -18.351 1.00 87.12 300 GLU A C 1
ATOM 2247 O O . GLU A 1 300 ? 5.610 -11.299 -18.051 1.00 87.12 300 GLU A O 1
ATOM 2252 N N . PRO A 1 301 ? 5.514 -9.486 -19.375 1.00 85.38 301 PRO A N 1
ATOM 2253 C CA . PRO A 1 301 ? 6.607 -9.949 -20.233 1.00 85.38 301 PRO A CA 1
ATOM 2254 C C . PRO A 1 301 ? 7.936 -10.033 -19.478 1.00 85.38 301 PRO A C 1
ATOM 2256 O O . PRO A 1 301 ? 8.775 -10.870 -19.801 1.00 85.38 301 PRO A O 1
ATOM 2259 N N . GLY A 1 302 ? 8.083 -9.250 -18.402 1.00 84.81 302 GLY A N 1
ATOM 2260 C CA . GLY A 1 302 ? 9.227 -9.302 -17.500 1.00 84.81 302 GLY A CA 1
ATOM 2261 C C . GLY A 1 302 ? 9.476 -10.686 -16.895 1.00 84.81 302 GLY A C 1
ATOM 2262 O O . GLY A 1 302 ? 10.603 -10.949 -16.486 1.00 84.81 302 GLY A O 1
ATOM 2263 N N . LEU A 1 303 ? 8.493 -11.598 -16.876 1.00 89.25 303 LEU A N 1
ATOM 2264 C CA . LEU A 1 303 ? 8.722 -12.983 -16.459 1.00 89.25 303 LEU A CA 1
ATOM 2265 C C . LEU A 1 303 ? 9.645 -13.743 -17.423 1.00 89.25 303 LEU A C 1
ATOM 2267 O O . LEU A 1 303 ? 10.448 -14.555 -16.970 1.00 89.25 303 LEU A O 1
ATOM 2271 N N . ALA A 1 304 ? 9.580 -13.468 -18.727 1.00 90.81 304 ALA A N 1
ATOM 2272 C CA . ALA A 1 304 ? 10.458 -14.107 -19.706 1.00 90.81 304 ALA A CA 1
ATOM 2273 C C . ALA A 1 304 ? 11.932 -13.726 -19.465 1.00 90.81 304 ALA A C 1
ATOM 2275 O O . ALA A 1 304 ? 12.828 -14.563 -19.584 1.00 90.81 304 ALA A O 1
ATOM 2276 N N . TYR A 1 305 ? 12.178 -12.481 -19.045 1.00 90.56 305 TYR A N 1
ATOM 2277 C CA . TYR A 1 305 ? 13.510 -11.984 -18.705 1.00 90.56 305 TYR A CA 1
ATOM 2278 C C . TYR A 1 305 ? 13.960 -12.382 -17.288 1.00 90.56 305 TYR A C 1
ATOM 2280 O O . TYR A 1 305 ? 15.040 -12.959 -17.113 1.00 90.56 305 TYR A O 1
ATOM 2288 N N . ASN A 1 306 ? 13.148 -12.089 -16.269 1.00 89.94 306 ASN A N 1
ATOM 2289 C CA . ASN A 1 306 ? 13.502 -12.260 -14.856 1.00 89.94 306 ASN A CA 1
ATOM 2290 C C . ASN A 1 306 ? 13.367 -13.707 -14.373 1.00 89.94 306 ASN A C 1
ATOM 2292 O O . ASN A 1 306 ? 14.080 -14.094 -13.452 1.00 89.94 306 ASN A O 1
ATOM 2296 N N . GLY A 1 307 ? 12.508 -14.507 -15.004 1.00 91.56 307 GLY A N 1
ATOM 2297 C CA . GLY A 1 307 ? 12.172 -15.856 -14.566 1.00 91.56 307 GLY A CA 1
ATOM 2298 C C . GLY A 1 307 ? 11.264 -15.902 -13.338 1.00 91.56 307 GLY A C 1
ATOM 2299 O O . GLY A 1 307 ? 10.997 -14.901 -12.672 1.00 91.56 307 GLY A O 1
ATOM 2300 N N . LEU A 1 308 ? 10.786 -17.104 -13.042 1.00 92.94 308 LEU A N 1
ATOM 2301 C CA . LEU A 1 308 ? 10.014 -17.432 -11.858 1.00 92.94 308 LEU A CA 1
ATOM 2302 C C . LEU A 1 308 ? 10.960 -17.702 -10.687 1.00 92.94 308 LEU A C 1
ATOM 2304 O O . LEU A 1 308 ? 11.656 -18.718 -10.656 1.00 92.94 308 LEU A O 1
ATOM 2308 N N . GLN A 1 309 ? 10.988 -16.790 -9.717 1.00 93.94 309 GLN A N 1
ATOM 2309 C CA . GLN A 1 309 ? 11.764 -16.985 -8.498 1.00 93.94 309 GLN A CA 1
ATOM 2310 C C . GLN A 1 309 ? 11.068 -17.972 -7.556 1.00 93.94 309 GLN A C 1
ATOM 2312 O O . GLN A 1 309 ? 9.895 -17.805 -7.217 1.00 93.94 309 GLN A O 1
ATOM 2317 N N . ARG A 1 310 ? 11.814 -18.971 -7.091 1.00 92.38 310 ARG A N 1
ATOM 2318 C CA . ARG A 1 310 ? 11.371 -20.014 -6.165 1.00 92.38 310 ARG A CA 1
ATOM 2319 C C . ARG A 1 310 ? 11.633 -19.641 -4.698 1.00 92.38 310 ARG A C 1
ATOM 2321 O O . ARG A 1 310 ? 12.443 -18.751 -4.422 1.00 92.38 310 ARG A O 1
ATOM 2328 N N . PRO A 1 311 ? 11.007 -20.348 -3.736 1.00 91.44 311 PRO A N 1
ATOM 2329 C CA . PRO A 1 311 ? 11.212 -20.101 -2.304 1.00 91.44 311 PRO A CA 1
ATOM 2330 C C . PRO A 1 311 ? 12.641 -20.345 -1.817 1.00 91.44 311 PRO A C 1
ATOM 2332 O O . PRO A 1 311 ? 13.075 -19.723 -0.851 1.00 91.44 311 PRO A O 1
ATOM 2335 N N . ASP A 1 312 ? 13.379 -21.232 -2.484 1.00 93.00 312 ASP A N 1
ATOM 2336 C CA . ASP A 1 312 ? 14.791 -21.513 -2.205 1.00 93.00 312 ASP A CA 1
ATOM 2337 C C . ASP A 1 312 ? 15.753 -20.487 -2.839 1.00 93.00 312 ASP A C 1
ATOM 2339 O O . ASP A 1 312 ? 16.968 -20.593 -2.683 1.00 93.00 312 ASP A O 1
ATOM 2343 N N . GLY A 1 313 ? 15.214 -19.476 -3.530 1.00 92.25 313 GLY A N 1
ATOM 2344 C CA . GLY A 1 313 ? 15.969 -18.426 -4.205 1.00 92.25 313 GLY A CA 1
ATOM 2345 C C . GLY A 1 313 ? 16.414 -18.775 -5.624 1.00 92.25 313 GLY A C 1
ATOM 2346 O O . GLY A 1 313 ? 16.987 -17.907 -6.286 1.00 92.25 313 GLY A O 1
ATOM 2347 N N . THR A 1 314 ? 16.146 -19.990 -6.114 1.00 94.25 314 THR A N 1
ATOM 2348 C CA . THR A 1 314 ? 16.423 -20.351 -7.510 1.00 94.25 314 THR A CA 1
ATOM 2349 C C . THR A 1 314 ? 15.502 -19.595 -8.469 1.00 94.25 314 THR A C 1
ATOM 2351 O O . THR A 1 314 ? 14.434 -19.111 -8.089 1.00 94.25 314 THR A O 1
ATOM 2354 N N . VAL A 1 315 ? 15.948 -19.432 -9.715 1.00 95.44 315 VAL A N 1
ATOM 2355 C CA . VAL A 1 315 ? 15.209 -18.719 -10.761 1.00 95.44 315 VAL A CA 1
ATOM 2356 C C . VAL A 1 315 ? 15.071 -19.636 -11.962 1.00 95.44 315 VAL A C 1
ATOM 2358 O O . VAL A 1 315 ? 16.071 -20.033 -12.562 1.00 95.44 315 VAL A O 1
ATOM 2361 N N . GLU A 1 316 ? 13.833 -19.948 -12.322 1.00 93.81 316 GLU A N 1
ATOM 2362 C CA . GLU A 1 316 ? 13.513 -20.775 -13.481 1.00 93.81 316 GLU A CA 1
ATOM 2363 C C . GLU A 1 316 ? 13.000 -19.904 -14.625 1.00 93.81 316 GLU A C 1
ATOM 2365 O O . GLU A 1 316 ? 12.146 -19.043 -14.433 1.00 93.81 316 GLU A O 1
ATOM 2370 N N . LYS A 1 317 ? 13.532 -20.109 -15.829 1.00 92.75 317 LYS A N 1
ATOM 2371 C CA . LYS A 1 317 ? 13.166 -19.342 -17.025 1.00 92.75 317 LYS A CA 1
ATOM 2372 C C . LYS A 1 317 ? 12.569 -20.254 -18.087 1.00 92.75 317 LYS A C 1
ATOM 2374 O O . LYS A 1 317 ? 12.777 -21.465 -18.062 1.00 92.75 317 LYS A O 1
ATOM 2379 N N . GLY A 1 318 ? 11.888 -19.643 -19.049 1.00 93.69 318 GLY A N 1
ATOM 2380 C CA . GLY A 1 318 ? 11.336 -20.327 -20.210 1.00 93.69 318 GLY A CA 1
ATOM 2381 C C . GLY A 1 318 ? 9.851 -20.676 -20.075 1.00 93.69 318 GLY A C 1
ATOM 2382 O O . GLY A 1 318 ? 9.184 -20.276 -19.115 1.00 93.69 318 GLY A O 1
ATOM 2383 N N . PRO A 1 319 ? 9.310 -21.424 -21.048 1.00 95.12 319 PRO A N 1
ATOM 2384 C CA . PRO A 1 319 ? 7.871 -21.531 -21.258 1.00 95.12 319 PRO A CA 1
ATOM 2385 C C . PRO A 1 319 ? 7.132 -22.274 -20.141 1.00 95.12 319 PRO A C 1
ATOM 2387 O O . PRO A 1 319 ? 5.974 -21.965 -19.866 1.00 95.12 319 PRO A O 1
ATOM 2390 N N . ASP A 1 320 ? 7.786 -23.224 -19.474 1.00 95.44 320 ASP A N 1
ATOM 2391 C CA . ASP A 1 320 ? 7.172 -23.982 -18.381 1.00 95.44 320 ASP A CA 1
ATOM 2392 C C . ASP A 1 320 ? 6.977 -23.108 -17.135 1.00 95.44 320 ASP A C 1
ATOM 2394 O O . ASP A 1 320 ? 5.891 -23.105 -16.559 1.00 95.44 320 ASP A O 1
ATOM 2398 N N . ALA A 1 321 ? 7.961 -22.265 -16.799 1.00 94.81 321 ALA A N 1
ATOM 2399 C CA . ALA A 1 321 ? 7.850 -21.287 -15.715 1.00 94.81 321 ALA A CA 1
ATOM 2400 C C . ALA A 1 321 ? 6.745 -20.246 -15.985 1.00 94.81 321 ALA A C 1
ATOM 2402 O O . ALA A 1 321 ? 6.013 -19.850 -15.074 1.00 94.81 321 ALA A O 1
ATOM 2403 N N . ILE A 1 322 ? 6.586 -19.832 -17.248 1.00 95.75 322 ILE A N 1
ATOM 2404 C CA . ILE A 1 322 ? 5.526 -18.903 -17.666 1.00 95.75 322 ILE A CA 1
ATOM 2405 C C . ILE A 1 322 ? 4.142 -19.540 -17.505 1.00 95.75 322 ILE A C 1
ATOM 2407 O O . ILE A 1 322 ? 3.243 -18.927 -16.919 1.00 95.75 322 ILE A O 1
ATOM 2411 N N . ARG A 1 323 ? 3.968 -20.781 -17.979 1.00 96.31 323 ARG A N 1
ATOM 2412 C CA . ARG A 1 323 ? 2.706 -21.524 -17.824 1.00 96.31 323 ARG A CA 1
ATOM 2413 C C . ARG A 1 323 ? 2.361 -21.754 -16.366 1.00 96.31 323 ARG A C 1
ATOM 2415 O O . ARG A 1 323 ? 1.215 -21.541 -15.982 1.00 96.31 323 ARG A O 1
ATOM 2422 N N . GLU A 1 324 ? 3.342 -22.128 -15.558 1.00 94.94 324 GLU A N 1
ATOM 2423 C CA . GLU A 1 324 ? 3.128 -22.360 -14.137 1.00 94.94 324 GLU A CA 1
ATOM 2424 C C . GLU A 1 324 ? 2.643 -21.095 -13.423 1.00 94.94 324 GLU A C 1
ATOM 2426 O O . GLU A 1 324 ? 1.660 -21.160 -12.683 1.00 94.94 324 GLU A O 1
ATOM 2431 N N . LEU A 1 325 ? 3.259 -19.929 -13.672 1.00 94.31 325 LEU A N 1
ATOM 2432 C CA . LEU A 1 325 ? 2.774 -18.687 -13.065 1.00 94.31 325 LEU A CA 1
ATOM 2433 C C . LEU A 1 325 ? 1.347 -18.362 -13.520 1.00 94.31 325 LEU A C 1
ATOM 2435 O O . LEU A 1 325 ? 0.525 -17.959 -12.696 1.00 94.31 325 LEU A O 1
ATOM 2439 N N . ALA A 1 326 ? 1.034 -18.544 -14.804 1.00 94.25 326 ALA A N 1
ATOM 2440 C CA . ALA A 1 326 ? -0.308 -18.300 -15.326 1.00 94.25 326 ALA A CA 1
ATOM 2441 C C . ALA A 1 326 ? -1.357 -19.223 -14.677 1.00 94.25 326 ALA A C 1
ATOM 2443 O O . ALA A 1 326 ? -2.428 -18.770 -14.258 1.00 94.25 326 ALA A O 1
ATOM 2444 N N . GLU A 1 327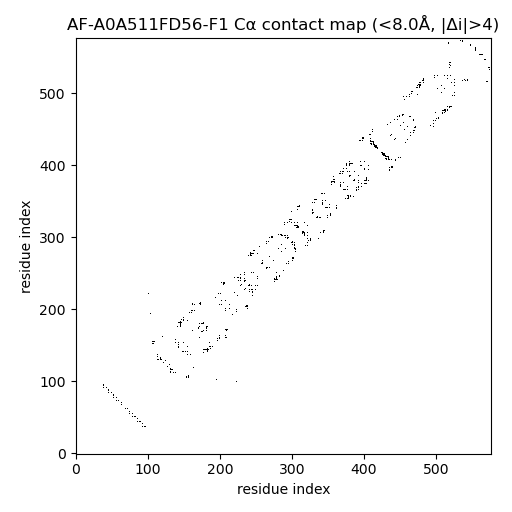 ? -1.047 -20.514 -14.542 1.00 95.69 327 GLU A N 1
ATOM 2445 C CA . GLU A 1 327 ? -1.903 -21.497 -13.872 1.00 95.69 327 GLU A CA 1
ATOM 2446 C C . GLU A 1 327 ? -2.080 -21.173 -12.389 1.00 95.69 327 GLU A C 1
ATOM 2448 O O . GLU A 1 327 ? -3.206 -21.193 -11.880 1.00 95.69 327 GLU A O 1
ATOM 2453 N N . TYR A 1 328 ? -0.994 -20.804 -11.711 1.00 94.81 328 TYR A N 1
ATOM 2454 C CA . TYR A 1 328 ? -1.013 -20.381 -10.318 1.00 94.81 328 TYR A CA 1
ATOM 2455 C C . TYR A 1 328 ? -1.870 -19.121 -10.129 1.00 94.81 328 TYR A C 1
ATOM 2457 O O . TYR A 1 328 ? -2.754 -19.100 -9.273 1.00 94.81 328 TYR A O 1
ATOM 2465 N N . ALA A 1 329 ? -1.696 -18.093 -10.963 1.00 93.06 329 ALA A N 1
ATOM 2466 C CA . ALA A 1 329 ? -2.488 -16.862 -10.915 1.00 93.06 329 ALA A CA 1
ATOM 2467 C C . ALA A 1 329 ? -3.985 -17.129 -11.123 1.00 93.06 329 ALA A C 1
ATOM 2469 O O . ALA A 1 329 ? -4.828 -16.650 -10.354 1.00 93.06 329 ALA A O 1
ATOM 2470 N N . LYS A 1 330 ? -4.323 -17.986 -12.094 1.00 94.06 330 LYS A N 1
ATOM 2471 C CA . LYS A 1 330 ? -5.695 -18.457 -12.327 1.00 94.06 330 LYS A CA 1
ATOM 2472 C C . LYS A 1 330 ? -6.252 -19.212 -11.120 1.00 94.06 330 LYS A C 1
ATOM 2474 O O . LYS A 1 330 ? -7.409 -18.999 -10.745 1.00 94.06 330 LYS A O 1
ATOM 2479 N N . ALA A 1 331 ? -5.451 -20.074 -10.496 1.00 94.25 331 ALA A N 1
ATOM 2480 C CA . ALA A 1 331 ? -5.841 -20.813 -9.300 1.00 94.25 331 ALA A CA 1
ATOM 2481 C C . ALA A 1 331 ? -6.075 -19.879 -8.101 1.00 94.25 331 ALA A C 1
ATOM 2483 O O . ALA A 1 331 ? -7.055 -20.069 -7.377 1.00 94.25 331 ALA A O 1
ATOM 2484 N N . CYS A 1 332 ? -5.255 -18.836 -7.941 1.00 92.19 332 CYS A N 1
ATOM 2485 C CA . CYS A 1 332 ? -5.418 -17.784 -6.935 1.00 92.19 332 CYS A CA 1
ATOM 2486 C C . CYS A 1 332 ? -6.634 -16.879 -7.214 1.00 92.19 332 CYS A C 1
ATOM 2488 O O . CYS A 1 332 ? -7.244 -16.358 -6.277 1.00 92.19 332 CYS A O 1
ATOM 2490 N N . GLY A 1 333 ? -7.012 -16.709 -8.486 1.00 90.50 333 GLY A N 1
ATOM 2491 C CA . GLY A 1 333 ? -8.028 -15.749 -8.926 1.00 90.50 333 GLY A CA 1
ATOM 2492 C C . GLY A 1 333 ? -7.544 -14.298 -8.843 1.00 90.50 333 GLY A C 1
ATOM 2493 O O . GLY A 1 333 ? -8.323 -13.428 -8.456 1.00 90.50 333 GLY A O 1
ATOM 2494 N N . GLN A 1 334 ? -6.261 -14.065 -9.135 1.00 87.88 334 GLN A N 1
ATOM 2495 C CA . GLN A 1 334 ? -5.583 -12.763 -9.054 1.00 87.88 334 GLN A CA 1
ATOM 2496 C C . GLN A 1 334 ? -4.873 -12.446 -10.376 1.00 87.88 334 GLN A C 1
ATOM 2498 O O . GLN A 1 334 ? -4.770 -13.322 -11.239 1.00 87.88 334 GLN A O 1
ATOM 2503 N N . SER A 1 335 ? -4.370 -11.217 -10.535 1.00 87.38 335 SER A N 1
ATOM 2504 C CA . SER A 1 335 ? -3.429 -10.934 -11.625 1.00 87.38 335 SER A CA 1
ATOM 2505 C C . SER A 1 335 ? -2.117 -11.693 -11.405 1.00 87.38 335 SER A C 1
ATOM 2507 O O . SER A 1 335 ? -1.787 -12.102 -10.288 1.00 87.38 335 SER A O 1
ATOM 2509 N N . THR A 1 336 ? -1.350 -11.890 -12.472 1.00 86.31 336 THR A N 1
ATOM 2510 C CA . THR A 1 336 ? -0.052 -12.575 -12.412 1.00 86.31 336 THR A CA 1
ATOM 2511 C C . THR A 1 336 ? 0.945 -11.847 -11.521 1.00 86.31 336 THR A C 1
ATOM 2513 O O . THR A 1 336 ? 1.681 -12.502 -10.789 1.00 86.31 336 THR A O 1
ATOM 2516 N N . ASP A 1 337 ? 0.905 -10.515 -11.506 1.00 80.75 337 ASP A N 1
ATOM 2517 C CA . ASP A 1 337 ? 1.803 -9.666 -10.715 1.00 80.75 337 ASP A CA 1
ATOM 2518 C C . ASP A 1 337 ? 1.565 -9.870 -9.210 1.00 80.75 337 ASP A C 1
ATOM 2520 O O . ASP A 1 337 ? 2.501 -10.009 -8.422 1.00 80.75 337 ASP A O 1
ATOM 2524 N N . GLU A 1 338 ? 0.293 -9.954 -8.805 1.00 84.12 338 GLU A N 1
ATOM 2525 C CA . GLU A 1 338 ? -0.096 -10.233 -7.420 1.00 84.12 338 GLU A CA 1
ATOM 2526 C C . GLU A 1 338 ? 0.239 -11.682 -7.034 1.00 84.12 338 GLU A C 1
ATOM 2528 O O . GLU A 1 338 ? 0.774 -11.948 -5.951 1.00 84.12 338 GLU A O 1
ATOM 2533 N N . ALA A 1 339 ? -0.011 -12.624 -7.947 1.00 88.19 339 ALA A N 1
ATOM 2534 C CA . ALA A 1 339 ? 0.206 -14.046 -7.724 1.00 88.19 339 ALA A CA 1
ATOM 2535 C C . ALA A 1 339 ? 1.697 -14.429 -7.661 1.00 88.19 339 ALA A C 1
ATOM 2537 O O . ALA A 1 339 ? 2.061 -15.331 -6.900 1.00 88.19 339 ALA A O 1
ATOM 2538 N N . TYR A 1 340 ? 2.568 -13.716 -8.385 1.00 90.12 340 TYR A N 1
ATOM 2539 C CA . TYR A 1 340 ? 4.017 -13.948 -8.423 1.00 90.12 340 TYR A CA 1
ATOM 2540 C C . TYR A 1 340 ? 4.640 -13.996 -7.024 1.00 90.12 340 TYR A C 1
ATOM 2542 O O . TYR A 1 340 ? 5.507 -14.817 -6.718 1.00 90.12 340 TYR A O 1
ATOM 2550 N N . ARG A 1 341 ? 4.153 -13.153 -6.112 1.00 89.94 341 ARG A N 1
ATOM 2551 C CA . ARG A 1 341 ? 4.649 -13.138 -4.737 1.00 89.94 341 ARG A CA 1
ATOM 2552 C C . ARG A 1 341 ? 4.261 -14.390 -3.951 1.00 89.94 341 ARG A C 1
ATOM 2554 O O . ARG A 1 341 ? 5.057 -14.840 -3.130 1.00 89.94 341 ARG A O 1
ATOM 2561 N N . GLY A 1 342 ? 3.071 -14.941 -4.183 1.00 91.44 342 GLY A N 1
ATOM 2562 C CA . GLY A 1 342 ? 2.598 -16.157 -3.520 1.00 91.44 342 GLY A CA 1
ATOM 2563 C C . GLY A 1 342 ? 3.441 -17.375 -3.889 1.00 91.44 342 GLY A C 1
ATOM 2564 O O . GLY A 1 342 ? 3.931 -18.072 -2.999 1.00 91.44 342 GLY A O 1
ATOM 2565 N N . ILE A 1 343 ? 3.691 -17.568 -5.186 1.00 91.50 343 ILE A N 1
ATOM 2566 C CA . ILE A 1 343 ? 4.523 -18.668 -5.689 1.00 91.50 343 ILE A CA 1
ATOM 2567 C C . ILE A 1 343 ? 5.987 -18.522 -5.256 1.00 91.50 343 ILE A C 1
ATOM 2569 O O . ILE A 1 343 ? 6.576 -19.493 -4.782 1.00 91.50 343 ILE A O 1
ATOM 2573 N N . ARG A 1 344 ? 6.535 -17.297 -5.263 1.00 92.69 344 ARG A N 1
ATOM 2574 C CA . ARG A 1 344 ? 7.878 -17.011 -4.734 1.00 92.69 344 ARG A CA 1
ATOM 2575 C C . ARG A 1 344 ? 8.028 -17.379 -3.261 1.00 92.69 344 ARG A C 1
ATOM 2577 O O . ARG A 1 344 ? 9.098 -17.789 -2.836 1.00 92.69 344 ARG A O 1
ATOM 2584 N N . LEU A 1 345 ? 6.972 -17.219 -2.470 1.00 92.38 345 LEU A N 1
ATOM 2585 C CA . LEU A 1 345 ? 6.965 -17.571 -1.049 1.00 92.38 345 LEU A CA 1
ATOM 2586 C C . LEU A 1 345 ? 6.563 -19.033 -0.791 1.00 92.38 345 LEU A C 1
ATOM 2588 O O . LEU A 1 345 ? 6.533 -19.455 0.363 1.00 92.38 345 LEU A O 1
ATOM 2592 N N . GLY A 1 346 ? 6.246 -19.804 -1.836 1.00 93.00 346 GLY A N 1
ATOM 2593 C CA . GLY A 1 346 ? 5.880 -21.217 -1.724 1.00 93.00 346 GLY A CA 1
ATOM 2594 C C . GLY A 1 346 ? 4.501 -21.426 -1.106 1.00 93.00 346 GLY A C 1
ATOM 2595 O O . GLY A 1 346 ? 4.246 -22.444 -0.465 1.00 93.00 346 GLY A O 1
ATOM 2596 N N . ILE A 1 347 ? 3.616 -20.440 -1.244 1.00 94.56 347 ILE A N 1
ATOM 2597 C CA . ILE A 1 347 ? 2.279 -20.477 -0.661 1.00 94.56 347 ILE A CA 1
ATOM 2598 C C . ILE A 1 347 ? 1.331 -21.136 -1.656 1.00 94.56 347 ILE A C 1
ATOM 2600 O O . ILE A 1 347 ? 1.285 -20.760 -2.821 1.00 94.56 347 ILE A O 1
ATOM 2604 N N . ASP A 1 348 ? 0.532 -22.094 -1.194 1.00 94.38 348 ASP A N 1
ATOM 2605 C CA . ASP A 1 348 ? -0.494 -22.738 -2.017 1.00 94.38 348 ASP A CA 1
ATOM 2606 C C . ASP A 1 348 ? -1.506 -21.708 -2.566 1.00 94.38 348 ASP A C 1
ATOM 2608 O O . ASP A 1 348 ? -2.042 -20.877 -1.822 1.00 94.38 348 ASP A O 1
ATOM 2612 N N . ALA A 1 349 ? -1.809 -21.790 -3.864 1.00 94.69 349 ALA A N 1
ATOM 2613 C CA . ALA A 1 349 ? -2.786 -20.939 -4.535 1.00 94.69 349 ALA A CA 1
ATOM 2614 C C . ALA A 1 349 ? -4.170 -20.967 -3.863 1.00 94.69 349 ALA A C 1
ATOM 2616 O O . ALA A 1 349 ? -4.846 -19.937 -3.764 1.00 94.69 349 ALA A O 1
ATOM 2617 N N . ALA A 1 350 ? -4.588 -22.124 -3.335 1.00 95.50 350 ALA A N 1
ATOM 2618 C CA . ALA A 1 350 ? -5.844 -22.255 -2.602 1.00 95.50 350 ALA A CA 1
ATOM 2619 C C . ALA A 1 350 ? -5.863 -21.379 -1.338 1.00 95.50 350 ALA A C 1
ATOM 2621 O O . ALA A 1 350 ? -6.898 -20.789 -1.008 1.00 95.50 350 ALA A O 1
ATOM 2622 N N . LYS A 1 351 ? -4.715 -21.237 -0.658 1.00 95.31 351 LYS A N 1
ATOM 2623 C CA . LYS A 1 351 ? -4.571 -20.353 0.507 1.00 95.31 351 LYS A CA 1
ATOM 2624 C C . LYS A 1 351 ? -4.618 -18.889 0.097 1.00 95.31 351 LYS A C 1
ATOM 2626 O O . LYS A 1 351 ? -5.392 -18.132 0.683 1.00 95.31 351 LYS A O 1
ATOM 2631 N N . VAL A 1 352 ? -3.864 -18.499 -0.930 1.00 95.31 352 VAL A N 1
ATOM 2632 C CA . VAL A 1 352 ? -3.885 -17.121 -1.452 1.00 95.31 352 VAL A CA 1
ATOM 2633 C C . VAL A 1 352 ? -5.311 -16.721 -1.843 1.00 95.31 352 VAL A C 1
ATOM 2635 O O . VAL A 1 352 ? -5.812 -15.686 -1.402 1.00 95.31 352 VAL A O 1
ATOM 2638 N N . LYS A 1 353 ? -6.042 -17.593 -2.546 1.00 95.88 353 LYS A N 1
ATOM 2639 C CA . LYS A 1 353 ? -7.460 -17.384 -2.878 1.00 95.88 353 LYS A CA 1
ATOM 2640 C C . LYS A 1 353 ? -8.359 -17.258 -1.646 1.00 95.88 353 LYS A C 1
ATOM 2642 O O . LYS A 1 353 ? -9.264 -16.415 -1.606 1.00 95.88 353 LYS A O 1
ATOM 2647 N N . ALA A 1 354 ? -8.141 -18.094 -0.631 1.00 95.94 354 ALA A N 1
ATOM 2648 C CA . ALA A 1 354 ? -8.916 -18.056 0.604 1.00 95.94 354 ALA A CA 1
ATOM 2649 C C . ALA A 1 354 ? -8.723 -16.732 1.364 1.00 95.94 354 ALA A C 1
ATOM 2651 O O . ALA A 1 354 ? -9.705 -16.187 1.876 1.00 95.94 354 ALA A O 1
ATOM 2652 N N . PHE A 1 355 ? -7.500 -16.195 1.404 1.00 95.19 355 PHE A N 1
ATOM 2653 C CA . PHE A 1 355 ? -7.162 -14.917 2.048 1.00 95.19 355 PHE A CA 1
ATOM 2654 C C . PHE A 1 355 ? -7.430 -13.688 1.163 1.00 95.19 355 PHE A C 1
ATOM 2656 O O . PHE A 1 355 ? -7.662 -12.606 1.690 1.00 95.19 355 PHE A O 1
ATOM 2663 N N . GLY A 1 356 ? -7.544 -13.851 -0.155 1.00 92.19 356 GLY A N 1
ATOM 2664 C CA . GLY A 1 356 ? -7.985 -12.816 -1.095 1.00 92.19 356 GLY A CA 1
ATOM 2665 C C . GLY A 1 356 ? -6.978 -11.685 -1.348 1.00 92.19 356 GLY A C 1
ATOM 2666 O O . GLY A 1 356 ? -5.948 -11.582 -0.698 1.00 92.19 356 GLY A O 1
ATOM 2667 N N . LEU A 1 357 ? -7.324 -10.802 -2.295 1.00 90.06 357 LEU A N 1
ATOM 2668 C CA . LEU A 1 357 ? -6.424 -9.787 -2.882 1.00 90.06 357 LEU A CA 1
ATOM 2669 C C . LEU A 1 357 ? -5.847 -8.765 -1.891 1.00 90.06 357 LEU A C 1
ATOM 2671 O O . LEU A 1 357 ? -4.793 -8.194 -2.122 1.00 90.06 357 LEU A O 1
ATOM 2675 N N . LYS A 1 358 ? -6.564 -8.480 -0.800 1.00 91.56 358 LYS A N 1
ATOM 2676 C CA . LYS A 1 358 ? -6.178 -7.415 0.142 1.00 91.56 358 LYS A CA 1
ATOM 2677 C C . LYS A 1 358 ? -5.151 -7.859 1.181 1.00 91.56 358 LYS A C 1
ATOM 2679 O O . LYS A 1 358 ? -4.738 -7.034 1.991 1.00 91.56 358 LYS A O 1
ATOM 2684 N N . ILE A 1 359 ? -4.826 -9.147 1.227 1.00 93.31 359 ILE A N 1
ATOM 2685 C CA . ILE A 1 359 ? -3.867 -9.704 2.175 1.00 93.31 359 ILE A CA 1
ATOM 2686 C C . ILE A 1 359 ? -2.619 -10.060 1.395 1.00 93.31 359 ILE A C 1
ATOM 2688 O O . ILE A 1 359 ? -2.677 -10.840 0.446 1.00 93.31 359 ILE A O 1
ATOM 2692 N N . ASP A 1 360 ? -1.499 -9.478 1.810 1.00 92.00 360 ASP A N 1
ATOM 2693 C CA . ASP A 1 360 ? -0.210 -9.798 1.224 1.00 92.00 360 ASP A CA 1
ATOM 2694 C C . ASP A 1 360 ? 0.082 -11.289 1.456 1.00 92.00 360 ASP A C 1
ATOM 2696 O O . ASP A 1 360 ? -0.054 -11.755 2.595 1.00 92.00 360 ASP A O 1
ATOM 2700 N N . PRO A 1 361 ? 0.495 -12.058 0.429 1.00 93.62 361 PRO A N 1
ATOM 2701 C CA . PRO A 1 361 ? 0.816 -13.466 0.617 1.00 93.62 361 PRO A CA 1
ATOM 2702 C C . PRO A 1 361 ? 1.807 -13.705 1.769 1.00 93.62 361 PRO A C 1
ATOM 2704 O O . PRO A 1 361 ? 1.635 -14.646 2.539 1.00 93.62 361 PRO A O 1
ATOM 2707 N N . GLY A 1 362 ? 2.777 -12.808 1.982 1.00 93.00 362 GLY A N 1
ATOM 2708 C CA . GLY A 1 362 ? 3.744 -12.903 3.080 1.00 93.00 362 GLY A CA 1
ATOM 2709 C C . GLY A 1 362 ? 3.156 -12.757 4.487 1.00 93.00 362 GLY A C 1
ATOM 2710 O O . GLY A 1 362 ? 3.803 -13.152 5.452 1.00 93.00 362 GLY A O 1
ATOM 2711 N N . GLU A 1 363 ? 1.935 -12.243 4.629 1.00 95.25 363 GLU A N 1
ATOM 2712 C CA . GLU A 1 363 ? 1.248 -12.126 5.920 1.00 95.25 363 GLU A CA 1
ATOM 2713 C C . GLU A 1 363 ? 0.399 -13.357 6.266 1.00 95.25 363 GLU A C 1
ATOM 2715 O O . GLU A 1 363 ? -0.002 -13.511 7.424 1.00 95.25 363 GLU A O 1
ATOM 2720 N N . ILE A 1 364 ? 0.107 -14.232 5.294 1.00 96.44 364 ILE A N 1
ATOM 2721 C CA . ILE A 1 364 ? -0.817 -15.369 5.461 1.00 96.44 364 ILE A CA 1
ATOM 2722 C C . ILE A 1 364 ? -0.385 -16.269 6.623 1.00 96.44 364 ILE A C 1
ATOM 2724 O O . ILE A 1 364 ? -1.203 -16.591 7.486 1.00 96.44 364 ILE A O 1
ATOM 2728 N N . SER A 1 365 ? 0.903 -16.614 6.700 1.00 95.38 365 SER A N 1
ATOM 2729 C CA . SER A 1 365 ? 1.454 -17.428 7.792 1.00 95.38 365 SER A CA 1
ATOM 2730 C C . SER A 1 365 ? 1.289 -16.754 9.157 1.00 95.38 365 SER A C 1
ATOM 2732 O O . SER A 1 365 ? 1.015 -17.423 10.151 1.00 95.38 365 SER A O 1
ATOM 2734 N N . GLY A 1 366 ? 1.378 -15.422 9.210 1.00 96.94 366 GLY A N 1
ATOM 2735 C CA . GLY A 1 366 ? 1.116 -14.636 10.411 1.00 96.94 366 GLY A CA 1
ATOM 2736 C C . GLY A 1 366 ? -0.342 -14.730 10.859 1.00 96.94 366 GLY A C 1
ATOM 2737 O O . GLY A 1 366 ? -0.603 -14.879 12.053 1.00 96.94 366 GLY A O 1
ATOM 2738 N N . PHE A 1 367 ? -1.304 -14.672 9.934 1.00 97.44 367 PHE A N 1
ATOM 2739 C CA . PHE A 1 367 ? -2.722 -14.839 10.274 1.00 97.44 367 PHE A CA 1
ATOM 2740 C C . PHE A 1 367 ? -3.027 -16.267 10.740 1.00 97.44 367 PHE A C 1
ATOM 2742 O O . PHE A 1 367 ? -3.729 -16.438 11.738 1.00 97.44 367 PHE A O 1
ATOM 2749 N N . GLU A 1 368 ? -2.466 -17.279 10.070 1.00 97.00 368 GLU A N 1
ATOM 2750 C CA . GLU A 1 368 ? -2.604 -18.690 10.460 1.00 97.00 368 GLU A CA 1
ATOM 2751 C C . GLU A 1 368 ? -2.010 -18.952 11.853 1.00 97.00 368 GLU A C 1
ATOM 2753 O O . GLU A 1 368 ? -2.674 -19.556 12.695 1.00 97.00 368 GLU A O 1
ATOM 2758 N N . LEU A 1 369 ? -0.809 -18.432 12.139 1.00 97.50 369 LEU A N 1
ATOM 2759 C CA . LEU A 1 369 ? -0.150 -18.553 13.447 1.00 97.50 369 LEU A CA 1
ATOM 2760 C C . LEU A 1 369 ? -0.983 -17.939 14.582 1.00 97.50 369 LEU A C 1
ATOM 2762 O O . LEU A 1 369 ? -0.967 -18.430 15.707 1.00 97.50 369 LEU A O 1
ATOM 2766 N N . ASN A 1 370 ? -1.732 -16.878 14.282 1.00 97.56 370 ASN A N 1
ATOM 2767 C CA . ASN A 1 370 ? -2.638 -16.222 15.223 1.00 97.56 370 ASN A CA 1
ATOM 2768 C C . ASN A 1 370 ? -4.049 -16.843 15.244 1.00 97.56 370 ASN A C 1
ATOM 2770 O O . ASN A 1 370 ? -4.956 -16.292 15.871 1.00 97.56 370 ASN A O 1
ATOM 2774 N N . GLY A 1 371 ? -4.253 -17.974 14.560 1.00 97.38 371 GLY A N 1
ATOM 2775 C CA . GLY A 1 371 ? -5.513 -18.714 14.539 1.00 97.38 371 GLY A CA 1
ATOM 2776 C C . GLY A 1 371 ? -6.653 -18.009 13.801 1.00 97.38 371 GLY A C 1
ATOM 2777 O O . GLY A 1 371 ? -7.811 -18.349 14.033 1.00 97.38 371 GLY A O 1
ATOM 2778 N N . VAL A 1 372 ? -6.362 -17.027 12.941 1.00 98.00 372 VAL A N 1
ATOM 2779 C CA . VAL A 1 372 ? -7.378 -16.222 12.247 1.00 98.00 372 VAL A CA 1
ATOM 2780 C C . VAL A 1 372 ? -7.817 -16.920 10.953 1.00 98.00 372 VAL A C 1
ATOM 2782 O O . VAL A 1 372 ? -7.013 -17.046 10.026 1.00 98.00 372 VAL A O 1
ATOM 2785 N N . PRO A 1 373 ? -9.096 -17.320 10.807 1.00 97.81 373 PRO A N 1
ATOM 2786 C CA . PRO A 1 373 ? -9.580 -17.917 9.567 1.00 97.81 373 PRO A CA 1
ATOM 2787 C C . PRO A 1 373 ? -9.537 -16.922 8.403 1.00 97.81 373 PRO A C 1
ATOM 2789 O O . PRO A 1 373 ? -9.872 -15.748 8.566 1.00 97.81 373 PRO A O 1
ATOM 2792 N N . ALA A 1 374 ? -9.257 -17.403 7.191 1.00 97.25 374 ALA A N 1
ATOM 2793 C CA . ALA A 1 374 ? -9.112 -16.555 6.004 1.00 97.25 374 ALA A CA 1
ATOM 2794 C C . ALA A 1 374 ? -10.329 -15.639 5.734 1.00 97.25 374 ALA A C 1
ATOM 2796 O O . ALA A 1 374 ? -10.185 -14.468 5.382 1.00 97.25 374 ALA A O 1
ATOM 2797 N N . LYS A 1 375 ? -11.556 -16.132 5.978 1.00 97.25 375 LYS A N 1
ATOM 2798 C CA . LYS A 1 375 ? -12.788 -15.325 5.869 1.00 97.25 375 LYS A CA 1
ATOM 2799 C C . LYS A 1 375 ? -12.802 -14.144 6.849 1.00 97.25 375 LYS A C 1
ATOM 2801 O O . LYS A 1 375 ? -13.240 -13.059 6.470 1.00 97.25 375 LYS A O 1
ATOM 2806 N N . VAL A 1 376 ? -12.329 -14.354 8.078 1.00 97.50 376 VAL A N 1
ATOM 2807 C CA . VAL A 1 376 ? -12.239 -13.315 9.113 1.00 97.50 376 VAL A CA 1
ATOM 2808 C C . VAL A 1 376 ? -11.146 -12.320 8.748 1.00 97.50 376 VAL A C 1
ATOM 2810 O O . VAL A 1 376 ? -11.421 -11.125 8.705 1.00 97.50 376 VAL A O 1
ATOM 2813 N N . ALA A 1 377 ? -9.955 -12.801 8.378 1.00 97.25 377 ALA A N 1
ATOM 2814 C CA . ALA A 1 377 ? -8.848 -11.950 7.945 1.00 97.25 377 ALA A CA 1
ATOM 2815 C C . ALA A 1 377 ? -9.268 -11.020 6.791 1.00 97.25 377 ALA A C 1
ATOM 2817 O O . ALA A 1 377 ? -9.082 -9.806 6.881 1.00 97.25 377 ALA A O 1
ATOM 2818 N N . ARG A 1 378 ? -9.949 -11.553 5.761 1.00 96.06 378 ARG A N 1
ATOM 2819 C CA . ARG A 1 378 ? -10.527 -10.758 4.657 1.00 96.06 378 ARG A CA 1
ATOM 2820 C C . ARG A 1 378 ? -11.499 -9.691 5.130 1.00 96.06 378 ARG A C 1
ATOM 2822 O O . ARG A 1 378 ? -11.469 -8.569 4.632 1.00 96.06 378 ARG A O 1
ATOM 2829 N N . SER A 1 379 ? -12.385 -10.052 6.054 1.00 96.56 379 SER A N 1
ATOM 2830 C CA . SER A 1 379 ? -13.395 -9.134 6.578 1.00 96.56 379 SER A CA 1
ATOM 2831 C C . SER A 1 379 ? -12.748 -7.985 7.352 1.00 96.56 379 SER A C 1
ATOM 2833 O O . SER A 1 379 ? -13.076 -6.823 7.109 1.00 96.56 379 SER A O 1
ATOM 2835 N N . LEU A 1 380 ? -11.785 -8.301 8.224 1.00 95.81 380 LEU A N 1
ATOM 2836 C CA . LEU A 1 380 ? -11.026 -7.324 9.005 1.00 95.81 380 LEU A CA 1
ATOM 2837 C C . LEU A 1 380 ? -10.225 -6.391 8.088 1.00 95.81 380 LEU A C 1
ATOM 2839 O O . LEU A 1 380 ? -10.460 -5.182 8.096 1.00 95.81 380 LEU A O 1
ATOM 2843 N N . ARG A 1 381 ? -9.379 -6.954 7.215 1.00 94.50 381 ARG A N 1
ATOM 2844 C CA . ARG A 1 381 ? -8.548 -6.208 6.255 1.00 94.50 381 ARG A CA 1
ATOM 2845 C C . ARG A 1 381 ? -9.379 -5.382 5.273 1.00 94.50 381 ARG A C 1
ATOM 2847 O O . ARG A 1 381 ? -9.004 -4.283 4.878 1.00 94.50 381 ARG A O 1
ATOM 2854 N N . GLY A 1 382 ? -10.552 -5.885 4.891 1.00 92.56 382 GLY A N 1
ATOM 2855 C CA . GLY A 1 382 ? -11.480 -5.184 4.011 1.00 92.56 382 GLY A CA 1
ATOM 2856 C C . GLY A 1 382 ? -11.992 -3.861 4.583 1.00 92.56 382 GLY A C 1
ATOM 2857 O O . GLY A 1 382 ? -12.362 -2.985 3.796 1.00 92.56 382 GLY A O 1
ATOM 2858 N N . ARG A 1 383 ? -12.002 -3.707 5.916 1.00 92.12 383 ARG A N 1
ATOM 2859 C CA . ARG A 1 383 ? -12.500 -2.511 6.609 1.00 92.12 383 ARG A CA 1
ATOM 2860 C C . ARG A 1 383 ? -11.411 -1.691 7.300 1.00 92.12 383 ARG A C 1
ATOM 2862 O O . ARG A 1 383 ? -11.577 -0.475 7.388 1.00 92.12 383 ARG A O 1
ATOM 2869 N N . VAL A 1 384 ? -10.343 -2.341 7.753 1.00 89.44 384 VAL A N 1
ATOM 2870 C CA . VAL A 1 384 ? -9.151 -1.742 8.366 1.00 89.44 384 VAL A CA 1
ATOM 2871 C C . VAL A 1 384 ? -7.944 -2.230 7.567 1.00 89.44 384 VAL A C 1
ATOM 2873 O O . VAL A 1 384 ? -7.473 -3.349 7.757 1.00 89.44 384 VAL A O 1
ATOM 2876 N N . GLY A 1 385 ? -7.523 -1.422 6.590 1.00 88.69 385 GLY A N 1
ATOM 2877 C CA . GLY A 1 385 ? -6.568 -1.830 5.553 1.00 88.69 385 GLY A CA 1
ATOM 2878 C C . GLY A 1 385 ? -5.194 -2.241 6.087 1.00 88.69 385 GLY A C 1
ATOM 2879 O O . GLY A 1 385 ? -4.498 -3.024 5.453 1.00 88.69 385 GLY A O 1
ATOM 2880 N N . ASP A 1 386 ? -4.826 -1.788 7.275 1.00 90.69 386 ASP A N 1
ATOM 2881 C CA . ASP A 1 386 ? -3.514 -1.934 7.901 1.00 90.69 386 ASP A CA 1
ATOM 2882 C C . ASP A 1 386 ? -3.509 -2.857 9.135 1.00 90.69 386 ASP A C 1
ATOM 2884 O O . ASP A 1 386 ? -2.482 -2.978 9.797 1.00 90.69 386 ASP A O 1
ATOM 2888 N N . ILE A 1 387 ? -4.602 -3.581 9.419 1.00 93.88 387 ILE A N 1
ATOM 2889 C CA . ILE A 1 387 ? -4.661 -4.486 10.580 1.00 93.88 387 ILE A CA 1
ATOM 2890 C C . ILE A 1 387 ? -3.561 -5.563 10.547 1.00 93.88 387 ILE A C 1
ATOM 2892 O O . ILE A 1 387 ? -3.525 -6.424 9.670 1.00 93.88 387 ILE A O 1
ATOM 2896 N N . HIS A 1 388 ? -2.673 -5.556 11.539 1.00 95.19 388 HIS A N 1
ATOM 2897 C CA . HIS A 1 388 ? -1.578 -6.523 11.632 1.00 95.19 388 HIS A CA 1
ATOM 2898 C C . HIS A 1 388 ? -2.089 -7.928 12.037 1.00 95.19 388 HIS A C 1
ATOM 2900 O O . HIS A 1 388 ? -3.010 -8.016 12.858 1.00 95.19 388 HIS A O 1
ATOM 2906 N N . PRO A 1 389 ? -1.480 -9.047 11.579 1.00 97.00 389 PRO A N 1
ATOM 2907 C CA . PRO A 1 389 ? -1.942 -10.400 11.917 1.00 97.00 389 PRO A CA 1
ATOM 2908 C C . PRO A 1 389 ? -2.107 -10.685 13.419 1.00 97.00 389 PRO A C 1
ATOM 2910 O O . PRO A 1 389 ? -3.092 -11.291 13.836 1.00 97.00 389 PRO A O 1
ATOM 2913 N N . ALA A 1 390 ? -1.185 -10.188 14.250 1.00 96.19 390 ALA A N 1
ATOM 2914 C CA . ALA A 1 390 ? -1.272 -10.322 15.709 1.00 96.19 390 ALA A CA 1
ATOM 2915 C C . ALA A 1 390 ? -2.488 -9.593 16.310 1.00 96.19 390 ALA A C 1
ATOM 2917 O O . ALA A 1 390 ? -3.091 -10.055 17.278 1.00 96.19 390 ALA A O 1
ATOM 2918 N N . GLU A 1 391 ? -2.862 -8.446 15.746 1.00 95.56 391 GLU A N 1
ATOM 2919 C CA . GLU A 1 391 ? -4.041 -7.703 16.178 1.00 95.56 391 GLU A CA 1
ATOM 2920 C C . GLU A 1 391 ? -5.333 -8.374 15.717 1.00 95.56 391 GLU A C 1
ATOM 2922 O O . GLU A 1 391 ? -6.261 -8.517 16.512 1.00 95.56 391 GLU A O 1
ATOM 2927 N N . ALA A 1 392 ? -5.362 -8.877 14.482 1.00 96.94 392 ALA A N 1
ATOM 2928 C CA . ALA A 1 392 ? -6.460 -9.704 13.996 1.00 96.94 392 ALA A CA 1
ATOM 2929 C C . ALA A 1 392 ? -6.656 -10.961 14.861 1.00 96.94 392 ALA A C 1
ATOM 2931 O O . ALA A 1 392 ? -7.794 -11.327 15.152 1.00 96.94 392 ALA A O 1
ATOM 2932 N N . GLY A 1 393 ? -5.564 -11.571 15.336 1.00 97.25 393 GLY A N 1
ATOM 2933 C CA . GLY A 1 393 ? -5.582 -12.659 16.317 1.00 97.25 393 GLY A CA 1
ATOM 2934 C C . GLY A 1 393 ? -6.270 -12.273 17.620 1.00 97.25 393 GLY A C 1
ATOM 2935 O O . GLY A 1 393 ? -7.168 -12.974 18.084 1.00 97.25 393 GLY A O 1
ATOM 2936 N N . ARG A 1 394 ? -5.905 -11.116 18.190 1.00 96.81 394 ARG A N 1
ATOM 2937 C CA . ARG A 1 394 ? -6.557 -10.586 19.401 1.00 96.81 394 ARG A CA 1
ATOM 2938 C C . ARG A 1 394 ? -8.038 -10.287 19.174 1.00 96.81 394 ARG A C 1
ATOM 2940 O O . ARG A 1 394 ? -8.847 -10.618 20.035 1.00 96.81 394 ARG A O 1
ATOM 2947 N N . ALA A 1 395 ? -8.396 -9.701 18.031 1.00 96.75 395 ALA A N 1
ATOM 2948 C CA . ALA A 1 395 ? -9.785 -9.424 17.677 1.00 96.75 395 ALA A CA 1
ATOM 2949 C C . ALA A 1 395 ? -10.602 -10.718 17.553 1.00 96.75 395 ALA A C 1
ATOM 2951 O O . ALA A 1 395 ? -11.667 -10.840 18.161 1.00 96.75 395 ALA A O 1
ATOM 2952 N N . TYR A 1 396 ? -10.069 -11.718 16.850 1.00 97.69 396 TYR 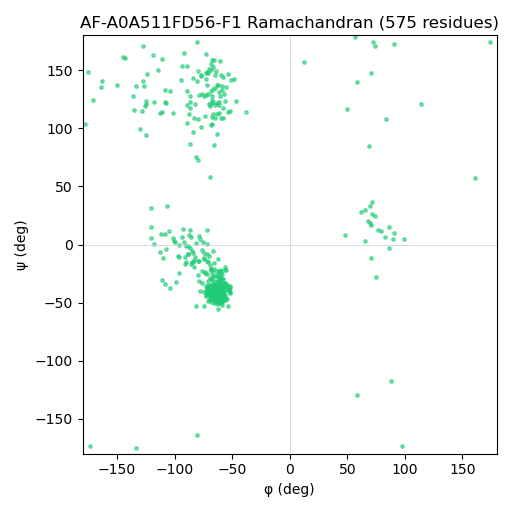A N 1
ATOM 2953 C CA . TYR A 1 396 ? -10.718 -13.015 16.694 1.00 97.69 396 TYR A CA 1
ATOM 2954 C C . TYR A 1 396 ? -10.869 -13.754 18.032 1.00 97.69 396 TYR A C 1
ATOM 2956 O O . TYR A 1 396 ? -11.950 -14.252 18.339 1.00 97.69 396 TYR A O 1
ATOM 2964 N N . ALA A 1 397 ? -9.834 -13.744 18.878 1.00 96.44 397 ALA A N 1
ATOM 2965 C CA . ALA A 1 397 ? -9.885 -14.305 20.231 1.00 96.44 397 ALA A CA 1
ATOM 2966 C C . ALA A 1 397 ? -10.876 -13.575 21.160 1.00 96.44 397 ALA A C 1
ATOM 2968 O O . ALA A 1 397 ? -11.338 -14.154 22.141 1.00 96.44 397 ALA A O 1
ATOM 2969 N N . ALA A 1 398 ? -11.214 -12.320 20.854 1.00 96.06 398 ALA A N 1
ATOM 2970 C CA . ALA A 1 398 ? -12.263 -11.553 21.522 1.00 96.06 398 ALA A CA 1
ATOM 2971 C C . ALA A 1 398 ? -13.668 -11.792 20.923 1.00 96.06 398 ALA A C 1
ATOM 2973 O O . ALA A 1 398 ? -14.616 -11.104 21.292 1.00 96.06 398 ALA A O 1
ATOM 2974 N N . GLY A 1 399 ? -13.816 -12.741 19.989 1.00 96.38 399 GLY A N 1
ATOM 2975 C CA . GLY A 1 399 ? -15.086 -13.070 19.333 1.00 96.38 399 GLY A CA 1
ATOM 2976 C C . GLY A 1 399 ? -15.456 -12.156 18.160 1.00 96.38 399 GLY A C 1
ATOM 2977 O O . GLY A 1 399 ? -16.547 -12.283 17.601 1.00 96.38 399 GLY A O 1
ATOM 2978 N N . ILE A 1 400 ? -14.569 -11.246 17.748 1.00 96.81 400 ILE A N 1
ATOM 2979 C CA . ILE A 1 400 ? -14.824 -10.309 16.651 1.00 96.81 400 ILE A CA 1
ATOM 2980 C C . ILE A 1 400 ? -14.434 -10.966 15.327 1.00 96.81 400 ILE A C 1
ATOM 2982 O O . ILE A 1 400 ? -13.261 -11.208 15.047 1.00 96.81 400 ILE A O 1
ATOM 2986 N N . THR A 1 401 ? -15.431 -11.243 14.485 1.00 96.62 401 THR A N 1
ATOM 2987 C CA . THR A 1 401 ? -15.241 -11.981 13.222 1.00 96.62 401 THR A CA 1
ATOM 2988 C C . THR A 1 401 ? -15.466 -11.136 11.969 1.00 96.62 401 THR A C 1
ATOM 2990 O O . THR A 1 401 ? -15.209 -11.604 10.855 1.00 96.62 401 THR A O 1
ATOM 2993 N N . THR A 1 402 ? -15.923 -9.886 12.122 1.00 96.88 402 THR A N 1
ATOM 2994 C CA . THR A 1 402 ? -16.184 -8.977 11.003 1.00 96.88 402 THR A CA 1
ATOM 2995 C C . THR A 1 402 ? -15.423 -7.660 11.128 1.00 96.88 402 THR A C 1
ATOM 2997 O O . THR A 1 402 ? -15.224 -7.133 12.223 1.00 96.88 402 THR A O 1
ATOM 3000 N N . GLY A 1 403 ? -15.023 -7.084 9.990 1.00 95.12 403 GLY A N 1
ATOM 3001 C CA . GLY A 1 403 ? -14.380 -5.767 9.967 1.00 95.12 403 GLY A CA 1
ATOM 3002 C C . GLY A 1 403 ? -15.295 -4.624 10.412 1.00 95.12 403 GLY A C 1
ATOM 3003 O O . GLY A 1 403 ? -14.808 -3.612 10.911 1.00 95.12 403 GLY A O 1
ATOM 3004 N N . ALA A 1 404 ? -16.615 -4.769 10.250 1.00 95.38 404 ALA A N 1
ATOM 3005 C CA . ALA A 1 404 ? -17.584 -3.781 10.719 1.00 95.38 404 ALA A CA 1
ATOM 3006 C C . ALA A 1 404 ? -17.633 -3.736 12.251 1.00 95.38 404 ALA A C 1
ATOM 3008 O O . ALA A 1 404 ? -17.527 -2.650 12.822 1.00 95.38 404 ALA A O 1
ATOM 3009 N N . ASP A 1 405 ? -17.706 -4.904 12.895 1.00 95.69 405 ASP A N 1
ATOM 3010 C CA . ASP A 1 405 ? -17.699 -5.012 14.355 1.00 95.69 405 ASP A CA 1
ATOM 3011 C C . ASP A 1 405 ? -16.372 -4.520 14.927 1.00 95.69 405 ASP A C 1
ATOM 3013 O O . ASP A 1 405 ? -16.360 -3.731 15.867 1.00 95.69 405 ASP A O 1
ATOM 3017 N N . TYR A 1 406 ? -15.251 -4.913 14.318 1.00 96.44 406 TYR A N 1
ATOM 3018 C CA . TYR A 1 406 ? -13.932 -4.453 14.743 1.00 96.44 406 TYR A CA 1
ATOM 3019 C C . TYR A 1 406 ? -13.804 -2.926 14.665 1.00 96.44 406 TYR A C 1
ATOM 3021 O O . TYR A 1 406 ? -13.410 -2.295 15.641 1.00 96.44 406 TYR A O 1
ATOM 3029 N N . LYS A 1 407 ? -14.234 -2.300 13.559 1.00 95.62 407 LYS A N 1
ATOM 3030 C CA . LYS A 1 407 ? -14.249 -0.833 13.437 1.00 95.62 407 LYS A CA 1
ATOM 3031 C C . LYS A 1 407 ? -15.148 -0.168 14.486 1.00 95.62 407 LYS A C 1
ATOM 3033 O O . LYS A 1 407 ? -14.809 0.902 14.986 1.00 95.62 407 LYS A O 1
ATOM 3038 N N . ALA A 1 408 ? -16.288 -0.774 14.815 1.00 95.62 408 ALA A N 1
ATOM 3039 C CA . ALA A 1 408 ? -17.163 -0.256 15.860 1.00 95.62 408 ALA A CA 1
ATOM 3040 C C . ALA A 1 408 ? -16.506 -0.347 17.247 1.00 95.62 408 ALA A C 1
ATOM 3042 O O . ALA A 1 408 ? -16.583 0.610 18.010 1.00 95.62 408 ALA A O 1
ATOM 3043 N N . TRP A 1 409 ? -15.793 -1.436 17.542 1.00 96.56 409 TRP A N 1
ATOM 3044 C CA . TRP A 1 409 ? -15.002 -1.569 18.767 1.00 96.56 409 TRP A CA 1
ATOM 3045 C C . TRP A 1 409 ? -13.837 -0.582 18.835 1.00 96.56 409 TRP A C 1
ATOM 3047 O O . TRP A 1 409 ? -13.627 0.019 19.884 1.00 96.56 409 TRP A O 1
ATOM 3057 N N . LEU A 1 410 ? -13.128 -0.327 17.732 1.00 94.38 410 LEU A N 1
ATOM 3058 C CA . LEU A 1 410 ? -12.094 0.715 17.706 1.00 94.38 410 LEU A CA 1
ATOM 3059 C C . LEU A 1 410 ? -12.667 2.083 18.098 1.00 94.38 410 LEU A C 1
ATOM 3061 O O . LEU A 1 410 ? -12.080 2.771 18.925 1.00 94.38 410 LEU A O 1
ATOM 3065 N N . LYS A 1 411 ? -13.876 2.415 17.630 1.00 94.12 411 LYS A N 1
ATOM 3066 C CA . LYS A 1 411 ? -14.575 3.649 18.016 1.00 94.12 411 LYS A CA 1
ATOM 3067 C C . LYS A 1 411 ? -14.879 3.739 19.522 1.00 94.12 411 LYS A C 1
ATOM 3069 O O . LYS A 1 411 ? -14.893 4.830 20.078 1.00 94.12 411 LYS A O 1
ATOM 3074 N N . ILE A 1 412 ? -15.096 2.613 20.206 1.00 94.75 412 ILE A N 1
ATOM 3075 C CA . ILE A 1 412 ? -15.236 2.566 21.677 1.00 94.75 412 ILE A CA 1
ATOM 3076 C C . ILE A 1 412 ? -13.908 2.917 22.370 1.00 94.75 412 ILE A C 1
ATOM 3078 O O . ILE A 1 412 ? -13.903 3.555 23.430 1.00 94.75 412 ILE A O 1
ATOM 3082 N N . GLY A 1 413 ? -12.788 2.495 21.781 1.00 92.44 413 GLY A N 1
ATOM 3083 C CA . GLY A 1 413 ? -11.432 2.765 22.259 1.00 92.44 413 GLY A CA 1
ATOM 3084 C C . GLY A 1 413 ? -10.909 4.164 21.920 1.00 92.44 413 GLY A C 1
ATOM 3085 O O . GLY A 1 413 ? -9.917 4.584 22.511 1.00 92.44 413 GLY A O 1
ATOM 3086 N N . GLU A 1 414 ? -11.556 4.898 21.011 1.00 91.81 414 GLU A N 1
ATOM 3087 C CA . GLU A 1 414 ? -11.163 6.262 20.645 1.00 91.81 414 GLU A CA 1
ATOM 3088 C C . GLU A 1 414 ? -11.241 7.198 21.859 1.00 91.81 414 GLU A C 1
ATOM 3090 O O . GLU A 1 414 ? -12.293 7.410 22.469 1.00 91.81 414 GLU A O 1
ATOM 3095 N N . GLN A 1 415 ? -10.102 7.791 22.201 1.00 81.06 415 GLN A N 1
ATOM 3096 C CA . GLN A 1 415 ? -9.993 8.854 23.182 1.00 81.06 415 GLN A CA 1
ATOM 3097 C C . GLN A 1 415 ? -9.716 10.156 22.441 1.00 81.06 415 GLN A C 1
ATOM 3099 O O . GLN A 1 415 ? -8.739 10.297 21.707 1.00 81.06 415 GLN A O 1
ATOM 3104 N N . THR A 1 416 ? -10.595 11.138 22.630 1.00 73.50 416 THR A N 1
ATOM 3105 C CA . THR A 1 416 ? -10.298 12.508 22.212 1.00 73.50 416 THR A CA 1
ATOM 3106 C C . THR A 1 416 ? -9.500 13.161 23.331 1.00 73.50 416 THR A C 1
ATOM 3108 O O . THR A 1 416 ? -10.089 13.644 24.302 1.00 73.50 416 THR A O 1
ATOM 3111 N N . THR A 1 417 ? -8.173 13.177 23.228 1.00 67.69 417 THR A N 1
ATOM 3112 C CA . THR A 1 417 ? -7.359 13.982 24.138 1.00 67.69 417 THR A CA 1
ATOM 3113 C C . THR A 1 417 ? -7.589 15.454 23.802 1.00 67.69 417 THR A C 1
ATOM 3115 O O . THR A 1 417 ? -7.475 15.915 22.663 1.00 67.69 417 THR A O 1
ATOM 3118 N N . GLY A 1 418 ? -8.068 16.198 24.798 1.00 53.88 418 GLY A N 1
ATOM 3119 C CA . GLY A 1 418 ? -8.450 17.590 24.635 1.00 53.88 418 GLY A CA 1
ATOM 3120 C C . GLY A 1 418 ? -7.234 18.463 24.360 1.00 53.88 418 GLY A C 1
ATOM 3121 O O . GLY A 1 418 ? -6.470 18.755 25.272 1.00 53.88 418 GLY A O 1
ATOM 3122 N N . GLY A 1 419 ? -7.118 18.961 23.129 1.00 46.09 419 GLY A N 1
ATOM 3123 C CA . GLY A 1 419 ? -6.365 20.178 22.845 1.00 46.09 419 GLY A CA 1
ATOM 3124 C C . GLY A 1 419 ? -7.029 21.347 23.571 1.00 46.09 419 GLY A C 1
ATOM 3125 O O . GLY A 1 419 ? -8.012 21.916 23.091 1.00 46.09 419 GLY A O 1
ATOM 3126 N N . HIS A 1 420 ? -6.547 21.682 24.766 1.00 48.09 420 HIS A N 1
ATOM 3127 C CA . HIS A 1 420 ? -6.753 23.016 25.314 1.00 48.09 420 HIS A CA 1
ATOM 3128 C C . HIS A 1 420 ? -5.961 23.991 24.434 1.00 48.09 420 HIS A C 1
ATOM 3130 O O . HIS A 1 420 ? -4.762 23.830 24.257 1.00 48.09 420 HIS A O 1
ATOM 3136 N N . MET A 1 421 ? -6.660 24.977 23.865 1.00 49.53 421 MET A N 1
ATOM 3137 C CA . MET A 1 421 ? -6.121 26.061 23.029 1.00 49.53 421 MET A CA 1
ATOM 3138 C C . MET A 1 421 ? -5.589 25.655 21.641 1.00 49.53 421 MET A C 1
ATOM 3140 O O . MET A 1 421 ? -4.396 25.487 21.438 1.00 49.53 421 MET A O 1
ATOM 3144 N N . GLY A 1 422 ? -6.478 25.569 20.645 1.00 60.69 422 GLY A N 1
ATOM 3145 C CA . GLY A 1 422 ? -6.130 25.742 19.221 1.00 60.69 422 GLY A CA 1
ATOM 3146 C C . GLY A 1 422 ? -5.296 24.649 18.533 1.00 60.69 422 GLY A C 1
ATOM 3147 O O . GLY A 1 422 ? -5.220 24.647 17.307 1.00 60.69 422 GLY A O 1
ATOM 3148 N N . HIS A 1 423 ? -4.714 23.702 19.267 1.00 55.16 423 HIS A N 1
ATOM 3149 C CA . HIS A 1 423 ? -3.968 22.591 18.680 1.00 55.16 423 HIS A CA 1
ATOM 3150 C C . HIS A 1 423 ? -4.902 21.479 18.186 1.00 55.16 423 HIS A C 1
ATOM 3152 O O . HIS A 1 423 ? -5.928 21.170 18.800 1.00 55.16 423 HIS A O 1
ATOM 3158 N N . ARG A 1 424 ? -4.544 20.903 17.031 1.00 65.31 424 ARG A N 1
ATOM 3159 C CA . ARG A 1 424 ? -5.234 19.787 16.371 1.00 65.31 424 ARG A CA 1
ATOM 3160 C C . ARG A 1 424 ? -5.528 18.701 17.410 1.00 65.31 424 ARG A C 1
ATOM 3162 O O . ARG A 1 424 ? -4.612 18.242 18.081 1.00 65.31 424 ARG A O 1
ATOM 3169 N N . ARG A 1 425 ? -6.799 18.312 17.561 1.00 67.44 425 ARG A N 1
ATOM 3170 C CA . ARG A 1 425 ? -7.173 17.179 18.418 1.00 67.44 425 ARG A CA 1
ATOM 3171 C C . ARG A 1 425 ? -6.497 15.930 17.867 1.00 67.44 425 ARG A C 1
ATOM 3173 O O . ARG A 1 425 ? -6.830 15.502 16.764 1.00 67.44 425 ARG A O 1
ATOM 3180 N N . GLU A 1 426 ? -5.559 15.380 18.620 1.00 73.50 426 GLU A N 1
ATOM 3181 C CA . GLU A 1 426 ? -5.065 14.035 18.376 1.00 73.50 426 GLU A CA 1
ATOM 3182 C C . GLU A 1 426 ? -6.086 13.052 18.950 1.00 73.50 426 GLU A C 1
ATOM 3184 O O . GLU A 1 426 ? -6.554 13.186 20.079 1.00 73.50 426 GLU A O 1
ATOM 3189 N N . THR A 1 427 ? -6.502 12.097 18.130 1.00 77.44 427 THR A N 1
ATOM 3190 C CA . THR A 1 427 ? -7.309 10.959 18.567 1.00 77.44 427 THR A CA 1
ATOM 3191 C C . THR A 1 427 ? -6.386 9.766 18.699 1.00 77.44 427 THR A C 1
ATOM 3193 O O . THR A 1 427 ? -5.860 9.284 17.696 1.00 77.44 427 THR A O 1
ATOM 3196 N N . THR A 1 428 ? -6.192 9.287 19.924 1.00 86.38 428 THR A N 1
ATOM 3197 C CA . THR A 1 428 ? -5.537 8.005 20.188 1.00 86.38 428 THR A CA 1
ATOM 3198 C C . THR A 1 428 ? -6.612 6.928 20.320 1.00 86.38 428 THR A C 1
ATOM 3200 O O . THR A 1 428 ? -7.694 7.178 20.848 1.00 86.38 428 THR A O 1
ATOM 3203 N N . THR A 1 429 ? -6.357 5.730 19.794 1.00 89.19 429 THR A N 1
ATOM 3204 C CA . THR A 1 429 ? -7.300 4.603 19.889 1.00 89.19 429 THR A CA 1
ATOM 3205 C C . THR A 1 429 ? -6.718 3.539 20.805 1.00 89.19 429 THR A C 1
ATOM 3207 O O . THR A 1 429 ? -5.716 2.915 20.462 1.00 89.19 429 THR A O 1
ATOM 3210 N N . ASP A 1 430 ? -7.353 3.303 21.954 1.00 90.81 430 ASP A N 1
ATOM 3211 C CA . ASP A 1 430 ? -7.023 2.176 22.831 1.00 90.81 430 ASP A CA 1
ATOM 3212 C C . ASP A 1 430 ? -7.698 0.892 22.325 1.00 90.81 430 ASP A C 1
ATOM 3214 O O . ASP A 1 430 ? -8.712 0.417 22.848 1.00 90.81 430 ASP A O 1
ATOM 3218 N N . ALA A 1 431 ? -7.138 0.340 21.246 1.00 92.19 431 ALA A N 1
ATOM 3219 C CA . ALA A 1 431 ? -7.613 -0.908 20.660 1.00 92.19 431 ALA A CA 1
ATOM 3220 C C . ALA A 1 431 ? -7.513 -2.075 21.658 1.00 92.19 431 ALA A C 1
ATOM 3222 O O . ALA A 1 431 ? -8.397 -2.928 21.698 1.00 92.19 431 ALA A O 1
ATOM 3223 N N . ALA A 1 432 ? -6.471 -2.109 22.496 1.00 92.94 432 ALA A N 1
ATOM 3224 C CA . ALA A 1 432 ? -6.274 -3.176 23.474 1.00 92.94 432 ALA A CA 1
ATOM 3225 C C . ALA A 1 432 ? -7.396 -3.196 24.521 1.00 92.94 432 ALA A C 1
ATOM 3227 O O . ALA A 1 432 ? -7.977 -4.257 24.767 1.00 92.94 432 ALA A O 1
ATOM 3228 N N . GLY A 1 433 ? -7.751 -2.034 25.074 1.00 92.00 433 GLY A N 1
ATOM 3229 C CA . GLY A 1 433 ? -8.863 -1.904 26.009 1.00 92.00 433 GLY A CA 1
ATOM 3230 C C . GLY A 1 433 ? -10.212 -2.245 25.370 1.00 92.00 433 GLY A C 1
ATOM 3231 O O . GLY A 1 433 ? -11.002 -2.986 25.957 1.00 92.00 433 GLY A O 1
ATOM 3232 N N . ALA A 1 434 ? -10.468 -1.803 24.134 1.00 94.06 434 ALA A N 1
ATOM 3233 C CA . ALA A 1 434 ? -11.709 -2.132 23.429 1.00 94.06 434 ALA A CA 1
ATOM 3234 C C . ALA A 1 434 ? -11.853 -3.645 23.175 1.00 94.06 434 ALA A C 1
ATOM 3236 O O . ALA A 1 434 ? -12.916 -4.223 23.406 1.00 94.06 434 ALA A O 1
ATOM 3237 N N . LEU A 1 435 ? -10.771 -4.308 22.757 1.00 94.81 435 LEU A N 1
ATOM 3238 C CA . LEU A 1 435 ? -10.747 -5.760 22.571 1.00 94.81 435 LEU A CA 1
ATOM 3239 C C . LEU A 1 435 ? -10.883 -6.520 23.899 1.00 94.81 435 LEU A C 1
ATOM 3241 O O . LEU A 1 435 ? -11.508 -7.581 23.931 1.00 94.81 435 LEU A O 1
ATOM 3245 N N . ALA A 1 436 ? -10.347 -5.986 25.002 1.00 94.69 436 ALA A N 1
ATOM 3246 C CA . ALA A 1 436 ? -10.525 -6.568 26.331 1.00 94.69 436 ALA A CA 1
ATOM 3247 C C . ALA A 1 436 ? -11.998 -6.552 26.774 1.00 94.69 436 ALA A C 1
ATOM 3249 O O . ALA A 1 436 ? -12.469 -7.543 27.332 1.00 94.69 436 ALA A O 1
ATOM 3250 N N . LEU A 1 437 ? -12.748 -5.487 26.464 1.00 95.50 437 LEU A N 1
ATOM 3251 C CA . LEU A 1 437 ? -14.192 -5.421 26.725 1.00 95.50 437 LEU A CA 1
ATOM 3252 C C . LEU A 1 437 ? -14.982 -6.452 25.916 1.00 95.50 437 LEU A C 1
ATOM 3254 O O . LEU A 1 437 ? -15.833 -7.145 26.475 1.00 95.50 437 LEU A O 1
ATOM 3258 N N . ALA A 1 438 ? -14.680 -6.583 24.622 1.00 96.19 438 ALA A N 1
ATOM 3259 C CA . ALA A 1 438 ? -15.297 -7.599 23.773 1.00 96.19 438 ALA A CA 1
ATOM 3260 C C . ALA A 1 438 ? -15.027 -9.013 24.316 1.00 96.19 438 ALA A C 1
ATOM 3262 O O . ALA A 1 438 ? -15.950 -9.812 24.474 1.00 96.19 438 ALA A O 1
ATOM 3263 N N . LYS A 1 439 ? -13.776 -9.291 24.708 1.00 95.69 439 LYS A N 1
ATOM 3264 C CA . LYS A 1 439 ? -13.370 -10.565 25.318 1.00 95.69 439 LYS A CA 1
ATOM 3265 C C . LYS A 1 439 ? -14.054 -10.829 26.663 1.00 95.69 439 LYS A C 1
ATOM 3267 O O . LYS A 1 439 ? -14.339 -11.981 26.975 1.00 95.69 439 LYS A O 1
ATOM 3272 N N . ALA A 1 440 ? -14.335 -9.786 27.443 1.00 94.50 440 ALA A N 1
ATOM 3273 C CA . ALA A 1 440 ? -15.104 -9.880 28.684 1.00 94.50 440 ALA A CA 1
ATOM 3274 C C . ALA A 1 440 ? -16.606 -10.154 28.452 1.00 94.50 440 ALA A C 1
ATOM 3276 O O . ALA A 1 440 ? -17.366 -10.239 29.412 1.00 94.50 440 ALA A O 1
ATOM 3277 N N . GLY A 1 441 ? -17.048 -10.290 27.196 1.00 95.31 441 GLY A N 1
ATOM 3278 C CA . GLY A 1 441 ? -18.434 -10.589 26.845 1.00 95.31 441 GLY A CA 1
ATOM 3279 C C . GLY A 1 441 ? -19.362 -9.377 26.897 1.00 95.31 441 GLY A C 1
ATOM 3280 O O . GLY A 1 441 ? -20.577 -9.551 26.824 1.00 95.31 441 GLY A O 1
ATOM 3281 N N . VAL A 1 442 ? -18.826 -8.155 27.003 1.00 96.75 442 VAL A N 1
ATOM 3282 C CA . VAL A 1 442 ? -19.643 -6.935 27.008 1.00 96.75 442 VAL A CA 1
ATOM 3283 C C . VAL A 1 442 ? -20.255 -6.736 25.614 1.00 96.75 442 VAL A C 1
ATOM 3285 O O . VAL A 1 442 ? -19.513 -6.591 24.640 1.00 96.75 442 VAL A O 1
ATOM 3288 N N . PRO A 1 443 ? -21.591 -6.664 25.470 1.00 96.25 443 PRO A N 1
ATOM 3289 C CA . PRO A 1 443 ? -22.212 -6.372 24.185 1.00 96.25 443 PRO A CA 1
ATOM 3290 C C . PRO A 1 443 ? -21.804 -4.984 23.681 1.00 96.25 443 PRO A C 1
ATOM 3292 O O . PRO A 1 443 ? -21.855 -4.007 24.431 1.00 96.25 443 PRO A O 1
ATOM 3295 N N . LEU A 1 444 ? -21.493 -4.866 22.387 1.00 95.75 444 LEU A N 1
ATOM 3296 C CA . LEU A 1 444 ? -21.068 -3.605 21.761 1.00 95.75 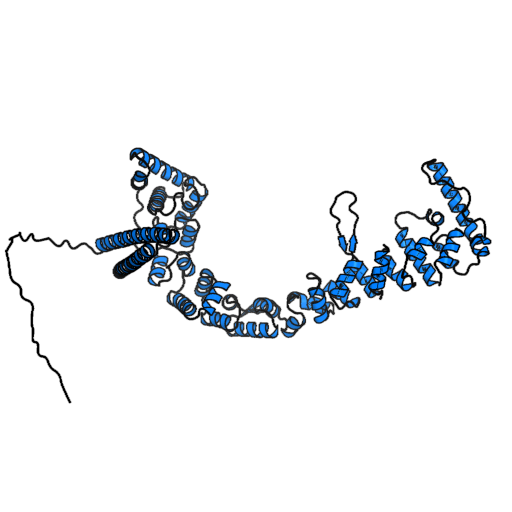444 LEU A CA 1
ATOM 3297 C C . LEU A 1 444 ? -22.033 -2.440 22.052 1.00 95.75 444 LEU A C 1
ATOM 3299 O O . LEU A 1 444 ? -21.599 -1.335 22.363 1.00 95.75 444 LEU A O 1
ATOM 3303 N N . ALA A 1 445 ? -23.347 -2.688 22.015 1.00 95.88 445 ALA A N 1
ATOM 3304 C CA . ALA A 1 445 ? -24.356 -1.670 22.313 1.00 95.88 445 ALA A CA 1
ATOM 3305 C C . ALA A 1 445 ? -24.309 -1.180 23.774 1.00 95.88 445 ALA A C 1
ATOM 3307 O O . ALA A 1 445 ? -24.563 -0.004 24.036 1.00 95.88 445 ALA A O 1
ATOM 3308 N N . ALA A 1 446 ? -23.970 -2.059 24.724 1.00 95.88 446 ALA A N 1
ATOM 3309 C CA . ALA A 1 446 ? -23.801 -1.693 26.128 1.00 95.88 446 ALA A CA 1
ATOM 3310 C C . ALA A 1 446 ? -22.510 -0.887 26.333 1.00 95.88 446 ALA A C 1
ATOM 3312 O O . ALA A 1 446 ? -22.543 0.158 26.985 1.00 95.88 446 ALA A O 1
ATOM 3313 N N . ALA A 1 447 ? -21.404 -1.315 25.712 1.00 96.56 447 ALA A N 1
ATOM 3314 C CA . ALA A 1 447 ? -20.142 -0.577 25.734 1.00 96.56 447 ALA A CA 1
ATOM 3315 C C . ALA A 1 447 ? -20.299 0.830 25.130 1.00 96.56 447 ALA A C 1
ATOM 3317 O O . ALA A 1 447 ? -19.895 1.809 25.757 1.00 96.56 447 ALA A O 1
ATOM 3318 N N . GLN A 1 448 ? -20.962 0.950 23.971 1.00 95.75 448 GLN A N 1
ATOM 3319 C CA . GLN A 1 448 ? -21.263 2.237 23.331 1.00 95.75 448 GLN A CA 1
ATOM 3320 C C . GLN A 1 448 ? -22.095 3.137 24.242 1.00 95.75 448 GLN A C 1
ATOM 3322 O O . GLN A 1 448 ? -21.729 4.287 24.467 1.00 95.75 448 GLN A O 1
ATOM 3327 N N . ARG A 1 449 ? -23.175 2.609 24.827 1.00 95.50 449 ARG A N 1
ATOM 3328 C CA . ARG A 1 449 ? -24.053 3.382 25.713 1.00 95.50 449 ARG A CA 1
ATOM 3329 C C . ARG A 1 449 ? -23.314 3.930 26.933 1.00 95.50 449 ARG A C 1
ATOM 3331 O O . ARG A 1 449 ? -23.572 5.065 27.331 1.00 95.50 449 ARG A O 1
ATOM 3338 N N . LEU A 1 450 ? -22.430 3.142 27.547 1.00 95.31 450 LEU A N 1
ATOM 3339 C CA . LEU A 1 450 ? -21.625 3.595 28.687 1.00 95.31 450 LEU A CA 1
ATOM 3340 C C . LEU A 1 450 ? -20.550 4.597 28.243 1.00 95.31 450 LEU A C 1
ATOM 3342 O O . LEU A 1 450 ? -20.345 5.613 28.910 1.00 95.31 450 LEU A O 1
ATOM 3346 N N . ARG A 1 451 ? -19.928 4.389 27.077 1.00 93.81 451 ARG A N 1
ATOM 3347 C CA . ARG A 1 451 ? -18.983 5.355 26.500 1.00 93.81 451 ARG A CA 1
ATOM 3348 C C . ARG A 1 451 ? -19.605 6.707 26.188 1.00 93.81 451 ARG A C 1
ATOM 3350 O O . ARG A 1 451 ? -19.005 7.728 26.519 1.00 93.81 451 ARG A O 1
ATOM 3357 N N . ASP A 1 452 ? -20.817 6.733 25.643 1.00 92.88 452 ASP A N 1
ATOM 3358 C CA . ASP A 1 452 ? -21.552 7.974 25.358 1.00 92.88 452 ASP A CA 1
ATOM 3359 C C . ASP A 1 452 ? -21.843 8.781 26.637 1.00 92.88 452 ASP A C 1
ATOM 3361 O O . ASP A 1 452 ? -22.007 10.001 26.603 1.00 92.88 452 ASP A O 1
ATOM 3365 N N . GLN A 1 453 ? -21.848 8.109 27.790 1.00 92.50 453 GLN A N 1
ATOM 3366 C CA . GLN A 1 453 ? -21.986 8.713 29.115 1.00 92.50 453 GLN A CA 1
ATOM 3367 C C . GLN A 1 453 ? -20.639 9.045 29.772 1.00 92.50 453 GLN A C 1
ATOM 3369 O O . GLN A 1 453 ? -20.596 9.362 30.958 1.00 92.50 453 GLN A O 1
ATOM 3374 N N . ARG A 1 454 ? -19.546 9.017 28.998 1.00 90.81 454 ARG A N 1
ATOM 3375 C CA . ARG A 1 454 ? -18.173 9.327 29.427 1.00 90.81 454 ARG A CA 1
ATOM 3376 C C . ARG A 1 454 ? -17.627 8.388 30.504 1.00 90.81 454 ARG A C 1
ATOM 3378 O O . ARG A 1 454 ? -16.761 8.784 31.280 1.00 90.81 454 ARG A O 1
ATOM 3385 N N . VAL A 1 455 ? -18.101 7.144 30.541 1.00 91.75 455 VAL A N 1
ATOM 3386 C CA . VAL A 1 455 ? -17.517 6.115 31.408 1.00 91.75 455 VAL A CA 1
ATOM 3387 C C . VAL A 1 455 ? -16.111 5.754 30.890 1.00 91.75 455 VAL A C 1
ATOM 3389 O O . VAL A 1 455 ? -15.947 5.540 29.677 1.00 91.75 455 VAL A O 1
ATOM 3392 N N . PRO A 1 456 ? -15.085 5.700 31.763 1.00 91.38 456 PRO A N 1
ATOM 3393 C CA . PRO A 1 456 ? -13.752 5.233 31.388 1.00 91.38 456 PRO A CA 1
ATOM 3394 C C . PRO A 1 456 ? -13.782 3.789 30.876 1.00 91.38 456 PRO A C 1
ATOM 3396 O O . PRO A 1 456 ? -14.599 2.984 31.323 1.00 91.38 456 PRO A O 1
ATOM 3399 N N . LEU A 1 457 ? -12.916 3.461 29.918 1.00 92.31 457 LEU A N 1
ATOM 3400 C CA . LEU A 1 457 ? -12.969 2.187 29.191 1.00 92.31 457 LEU A CA 1
ATOM 3401 C C . LEU A 1 457 ? -12.784 1.000 30.145 1.00 92.31 457 LEU A C 1
ATOM 3403 O O . LEU A 1 457 ? -13.548 0.038 30.115 1.00 92.31 457 LEU A O 1
ATOM 3407 N N . GLU A 1 458 ? -11.825 1.142 31.050 1.00 92.19 458 GLU A N 1
ATOM 3408 C CA . GLU A 1 458 ? -11.434 0.221 32.110 1.00 92.19 458 GLU A CA 1
ATOM 3409 C C . GLU A 1 458 ? -12.561 -0.088 33.110 1.00 92.19 458 GLU A C 1
ATOM 3411 O O . GLU A 1 458 ? -12.584 -1.158 33.714 1.00 92.19 458 GLU A O 1
ATOM 3416 N N . SER A 1 459 ? -13.550 0.802 33.242 1.00 94.38 459 SER A N 1
ATOM 3417 C CA . SER A 1 459 ? -14.676 0.632 34.169 1.00 94.38 459 SER A CA 1
ATOM 3418 C C . SER A 1 459 ? -15.886 -0.080 33.550 1.00 94.38 459 SER A C 1
ATOM 3420 O O . SER A 1 459 ? -16.763 -0.553 34.277 1.00 94.38 459 SER A O 1
ATOM 3422 N N . ILE A 1 460 ? -15.970 -0.163 32.217 1.00 96.19 460 ILE A N 1
ATOM 3423 C CA . ILE A 1 460 ? -17.172 -0.648 31.516 1.00 96.19 460 ILE A CA 1
ATOM 3424 C C . ILE A 1 460 ? -17.478 -2.110 31.842 1.00 96.19 460 ILE A C 1
ATOM 3426 O O . ILE A 1 460 ? -18.639 -2.439 32.080 1.00 96.19 460 ILE A O 1
ATOM 3430 N N . ALA A 1 461 ? -16.466 -2.982 31.869 1.00 96.06 461 ALA A N 1
ATOM 3431 C CA . ALA A 1 461 ? -16.675 -4.407 32.132 1.00 96.06 461 ALA A CA 1
ATOM 3432 C C . ALA A 1 461 ? -17.267 -4.647 33.528 1.00 96.06 461 ALA A C 1
ATOM 3434 O O . ALA A 1 461 ? -18.269 -5.348 33.652 1.00 96.06 461 ALA A O 1
ATOM 3435 N N . ALA A 1 462 ? -16.704 -4.005 34.558 1.00 95.19 462 ALA A N 1
ATOM 3436 C CA . ALA A 1 462 ? -17.181 -4.134 35.933 1.00 95.19 462 ALA A CA 1
ATOM 3437 C C . ALA A 1 462 ? -18.616 -3.610 36.097 1.00 95.19 462 ALA A C 1
ATOM 3439 O O . ALA A 1 462 ? -19.439 -4.252 36.748 1.00 95.19 462 ALA A O 1
ATOM 3440 N N . LEU A 1 463 ? -18.937 -2.469 35.477 1.00 96.81 463 LEU A N 1
ATOM 3441 C CA . LEU A 1 463 ? -20.295 -1.919 35.488 1.00 96.81 463 LEU A CA 1
ATOM 3442 C C . LEU A 1 463 ? -21.283 -2.843 34.770 1.00 96.81 463 LEU A C 1
ATOM 3444 O O . LEU A 1 463 ? -22.363 -3.105 35.294 1.00 96.81 463 LEU A O 1
ATOM 3448 N N . HIS A 1 464 ? -20.912 -3.371 33.602 1.00 96.44 464 HIS A N 1
ATOM 3449 C CA . HIS A 1 464 ? -21.767 -4.281 32.846 1.00 96.44 464 HIS A CA 1
ATOM 3450 C C . HIS A 1 464 ? -22.048 -5.582 33.612 1.00 96.44 464 HIS A C 1
ATOM 3452 O O . HIS A 1 464 ? -23.208 -5.978 33.706 1.00 96.44 464 HIS A O 1
ATOM 3458 N N . GLU A 1 465 ? -21.018 -6.201 34.198 1.00 96.38 465 GLU A N 1
ATOM 3459 C CA . GLU A 1 465 ? -21.142 -7.403 35.037 1.00 96.38 465 GLU A CA 1
ATOM 3460 C C . GLU A 1 465 ? -22.056 -7.161 36.249 1.00 96.38 465 GLU A C 1
ATOM 3462 O O . GLU A 1 465 ? -22.840 -8.028 36.625 1.00 96.38 465 GLU A O 1
ATOM 3467 N N . ALA A 1 466 ? -22.006 -5.960 36.831 1.00 96.62 466 ALA A N 1
ATOM 3468 C CA . ALA A 1 466 ? -22.870 -5.558 37.936 1.00 96.62 466 ALA A CA 1
ATOM 3469 C C . ALA A 1 466 ? -24.305 -5.170 37.509 1.00 96.62 466 ALA A C 1
ATOM 3471 O O . ALA A 1 466 ? -25.082 -4.702 38.339 1.00 96.62 466 ALA A O 1
ATOM 3472 N N . GLY A 1 467 ? -24.667 -5.318 36.228 1.00 96.38 467 GLY A N 1
ATOM 3473 C CA . GLY A 1 467 ? -25.990 -4.956 35.701 1.00 96.38 467 GLY A CA 1
ATOM 3474 C C . GLY A 1 467 ? -26.204 -3.451 35.491 1.00 96.38 467 GLY A C 1
ATOM 3475 O O . GLY A 1 467 ? -27.330 -3.004 35.264 1.00 96.38 467 GLY A O 1
ATOM 3476 N N . VAL A 1 468 ? -25.142 -2.641 35.541 1.00 96.69 468 VAL A N 1
ATOM 3477 C CA . VAL A 1 468 ? -25.205 -1.188 35.340 1.00 96.69 468 VAL A CA 1
ATOM 3478 C C . VAL A 1 468 ? -25.027 -0.859 33.858 1.00 96.69 468 VAL A C 1
ATOM 3480 O O . VAL A 1 468 ? -23.930 -0.916 33.305 1.00 96.69 468 VAL A O 1
ATOM 3483 N N . HIS A 1 469 ? -26.125 -0.504 33.190 1.00 94.06 469 HIS A N 1
ATOM 3484 C CA . HIS A 1 469 ? -26.130 -0.156 31.758 1.00 94.06 469 HIS A CA 1
ATOM 3485 C C . HIS A 1 469 ? -26.390 1.333 31.480 1.00 94.06 469 HIS A C 1
ATOM 3487 O O . HIS A 1 469 ? -26.224 1.794 30.352 1.00 94.06 469 HIS A O 1
ATOM 3493 N N . ASP A 1 470 ? -26.803 2.085 32.495 1.00 95.31 470 ASP A N 1
ATOM 3494 C CA . ASP A 1 470 ? -27.013 3.531 32.459 1.00 95.31 470 ASP A CA 1
ATOM 3495 C C . ASP A 1 470 ? -26.399 4.110 33.730 1.00 95.31 470 ASP A C 1
ATOM 3497 O O . ASP A 1 470 ? -26.849 3.761 34.818 1.00 95.31 470 ASP A O 1
ATOM 3501 N N . ILE A 1 471 ? -25.355 4.937 33.608 1.00 95.50 471 ILE A N 1
ATOM 3502 C CA . ILE A 1 471 ? -24.633 5.489 34.761 1.00 95.50 471 ILE A CA 1
ATOM 3503 C C . ILE A 1 471 ? -25.302 6.760 35.294 1.00 95.50 471 ILE A C 1
ATOM 3505 O O . ILE A 1 471 ? -25.058 7.150 36.436 1.00 95.50 471 ILE A O 1
ATOM 3509 N N . LYS A 1 472 ? -26.185 7.406 34.521 1.00 94.06 472 LYS A N 1
ATOM 3510 C CA . LYS A 1 472 ? -26.847 8.654 34.931 1.00 94.06 472 LYS A CA 1
ATOM 3511 C C . LYS A 1 472 ? -27.559 8.558 36.286 1.00 94.06 472 LYS A C 1
ATOM 3513 O O . LYS A 1 472 ? -27.236 9.388 37.140 1.00 94.06 472 LYS A O 1
ATOM 3518 N N . PRO A 1 473 ? -28.454 7.581 36.552 1.00 96.00 473 PRO A N 1
ATOM 3519 C CA . PRO A 1 473 ? -29.138 7.503 37.845 1.00 96.00 473 PRO A CA 1
ATOM 3520 C C . PRO A 1 473 ? -28.169 7.262 39.010 1.00 96.00 473 PRO A C 1
ATOM 3522 O O . PRO A 1 473 ? -28.366 7.815 40.088 1.00 96.00 473 PRO A O 1
ATOM 3525 N N . TRP A 1 474 ? -27.084 6.518 38.778 1.00 95.62 474 TRP A N 1
ATOM 3526 C CA . TRP A 1 474 ? -26.033 6.278 39.768 1.00 95.62 474 TRP A CA 1
ATOM 3527 C C . TRP A 1 474 ? -25.238 7.540 40.081 1.00 95.62 474 TRP A C 1
ATOM 3529 O O . TRP A 1 474 ? -25.053 7.878 41.244 1.00 95.62 474 TRP A O 1
ATOM 3539 N N . SER A 1 475 ? -24.821 8.281 39.052 1.00 91.06 475 SER A N 1
ATOM 3540 C CA . SER A 1 475 ? -24.112 9.551 39.234 1.00 91.06 475 SER A CA 1
ATOM 3541 C C . SER A 1 475 ? -24.978 10.596 39.949 1.00 91.06 475 SER A C 1
ATOM 3543 O O . SER A 1 475 ? -24.487 11.292 40.831 1.00 91.06 475 SER A O 1
ATOM 3545 N N . ALA A 1 476 ? -26.284 10.643 39.654 1.00 90.31 476 ALA A N 1
ATOM 3546 C CA . ALA A 1 476 ? -27.251 11.508 40.332 1.00 90.31 476 ALA A CA 1
ATOM 3547 C C . ALA A 1 476 ? -27.580 11.066 41.772 1.00 90.31 476 ALA A C 1
ATOM 3549 O O . ALA A 1 476 ? -28.203 11.819 42.522 1.00 90.31 476 ALA A O 1
ATOM 3550 N N . ALA A 1 477 ? -27.216 9.842 42.162 1.00 92.00 477 ALA A N 1
ATOM 3551 C CA . ALA A 1 477 ? -27.334 9.362 43.535 1.00 92.00 477 ALA A CA 1
ATOM 3552 C C . ALA A 1 477 ? -26.131 9.763 44.407 1.00 92.00 477 ALA A C 1
ATOM 3554 O O . ALA A 1 477 ? -26.224 9.693 45.633 1.00 92.00 477 ALA A O 1
ATOM 3555 N N . LEU A 1 478 ? -25.014 10.192 43.807 1.00 90.25 478 LEU A N 1
ATOM 3556 C CA . LEU A 1 478 ? -23.832 10.616 44.551 1.00 90.25 478 LEU A CA 1
ATOM 3557 C C . LEU A 1 478 ? -24.068 11.972 45.217 1.00 90.25 478 LEU A C 1
ATOM 3559 O O . LEU A 1 478 ? -24.454 12.944 44.569 1.00 90.25 478 LEU A O 1
ATOM 3563 N N . HIS A 1 479 ? -23.797 12.043 46.520 1.00 83.25 479 HIS A N 1
ATOM 3564 C CA . HIS A 1 479 ? -23.924 13.281 47.271 1.00 83.25 479 HIS A CA 1
ATOM 3565 C C . HIS A 1 479 ? -22.622 14.096 47.172 1.00 83.25 479 HIS A C 1
ATOM 3567 O O . HIS A 1 479 ? -21.568 13.595 47.560 1.00 83.25 479 HIS A O 1
ATOM 3573 N N . PRO A 1 480 ? -22.629 15.353 46.689 1.00 79.62 480 PRO A N 1
ATOM 3574 C CA . PRO A 1 480 ? -21.391 16.099 46.453 1.00 79.62 480 PRO A CA 1
ATOM 3575 C C . PRO A 1 480 ? -20.485 16.214 47.687 1.00 79.62 480 PRO A C 1
ATOM 3577 O O . PRO A 1 480 ? -19.265 16.131 47.556 1.00 79.62 480 PRO A O 1
ATOM 3580 N N . ARG A 1 481 ? -21.065 16.348 48.891 1.00 79.12 481 ARG A N 1
ATOM 3581 C CA . ARG A 1 481 ? -20.300 16.520 50.143 1.00 79.12 481 ARG A CA 1
ATOM 3582 C C . ARG A 1 481 ? -19.604 15.251 50.626 1.00 79.12 481 ARG A C 1
ATOM 3584 O O . ARG A 1 481 ? -18.619 15.354 51.339 1.00 79.12 481 ARG A O 1
ATOM 3591 N N . THR A 1 482 ? -20.063 14.062 50.241 1.00 73.31 482 THR A N 1
ATOM 3592 C CA . THR A 1 482 ? -19.356 12.810 50.573 1.00 73.31 482 THR A CA 1
ATOM 3593 C C . THR A 1 482 ? -18.206 12.519 49.606 1.00 73.31 482 THR A C 1
ATOM 3595 O O . THR A 1 482 ? -17.390 11.644 49.880 1.00 73.31 482 THR A O 1
ATOM 3598 N N . GLN A 1 483 ? -18.113 13.259 48.493 1.00 69.44 483 GLN A N 1
ATOM 3599 C CA . GLN A 1 483 ? -17.082 13.107 47.458 1.00 69.44 483 GLN A CA 1
ATOM 3600 C C . GLN A 1 483 ? -15.898 14.078 47.632 1.00 69.44 483 GLN A C 1
ATOM 3602 O O . GLN A 1 483 ? -14.875 13.939 46.958 1.00 69.44 483 GLN A O 1
ATOM 3607 N N . THR A 1 484 ? -16.010 15.078 48.516 1.00 62.97 484 THR A N 1
ATOM 3608 C CA . THR A 1 484 ? -14.992 16.129 48.716 1.00 62.97 484 THR A CA 1
ATOM 3609 C C . THR A 1 484 ? -13.694 15.613 49.337 1.00 62.97 484 THR A C 1
ATOM 3611 O O . THR A 1 484 ? -12.653 16.238 49.148 1.00 62.97 484 THR A O 1
ATOM 3614 N N . THR A 1 485 ? -13.722 14.465 50.017 1.00 58.16 485 THR A N 1
ATOM 3615 C CA . THR A 1 485 ? -12.573 13.893 50.738 1.00 58.16 485 THR A CA 1
ATOM 3616 C C . THR A 1 485 ? -11.672 12.990 49.886 1.00 58.16 485 THR A C 1
ATOM 3618 O O . THR A 1 485 ? -10.593 12.619 50.341 1.00 58.16 485 THR A O 1
ATOM 3621 N N . MET A 1 486 ? -12.056 12.647 48.649 1.00 57.91 486 MET A N 1
ATOM 3622 C CA . MET A 1 486 ? -11.236 11.787 47.780 1.00 57.91 486 MET A CA 1
ATOM 3623 C C . MET A 1 486 ? -10.155 12.585 47.020 1.00 57.91 486 MET A C 1
ATOM 3625 O O . MET A 1 486 ? -10.438 13.691 46.558 1.00 57.91 486 MET A O 1
ATOM 3629 N N . PRO A 1 487 ? -8.934 12.065 46.800 1.00 59.03 487 PRO A N 1
ATOM 3630 C CA . PRO A 1 487 ? -7.927 12.704 45.939 1.00 59.03 487 PRO A CA 1
ATOM 3631 C C . PRO A 1 487 ? -8.429 12.894 44.495 1.00 59.03 487 PRO A C 1
ATOM 3633 O O . PRO A 1 487 ? -9.035 11.986 43.934 1.00 59.03 487 PRO A O 1
ATOM 3636 N N . HIS A 1 488 ? -8.194 14.061 43.880 1.00 58.59 488 HIS A N 1
ATOM 3637 C CA . HIS A 1 488 ? -8.813 14.462 42.601 1.00 58.59 488 HIS A CA 1
ATOM 3638 C C . HIS A 1 488 ? -8.477 13.564 41.393 1.00 58.59 488 HIS A C 1
ATOM 3640 O O . HIS A 1 488 ? -9.325 13.393 40.520 1.00 58.59 488 HIS A O 1
ATOM 3646 N N . GLU A 1 489 ? -7.279 12.982 41.345 1.00 53.59 489 GLU A N 1
ATOM 3647 C CA . GLU A 1 489 ? -6.731 12.342 40.137 1.00 53.59 489 GLU A CA 1
ATOM 3648 C C . GLU A 1 489 ? -7.264 10.922 39.858 1.00 53.59 489 GLU A C 1
ATOM 3650 O O . GLU A 1 489 ? -7.124 10.441 38.740 1.00 53.59 489 GLU A O 1
ATOM 3655 N N . ARG A 1 490 ? -7.933 10.262 40.821 1.00 61.50 490 ARG A N 1
ATOM 3656 C CA . ARG A 1 490 ? -8.528 8.913 40.645 1.00 61.50 490 ARG A CA 1
ATOM 3657 C C . ARG A 1 490 ? -10.040 8.836 40.875 1.00 61.50 490 ARG A C 1
ATOM 3659 O O . ARG A 1 490 ? -10.615 7.752 40.816 1.00 61.50 490 ARG A O 1
ATOM 3666 N N . ARG A 1 491 ? -10.711 9.976 41.103 1.00 71.81 491 ARG A N 1
ATOM 3667 C CA . ARG A 1 491 ? -12.116 9.993 41.561 1.00 71.81 491 ARG A CA 1
ATOM 3668 C C . ARG A 1 491 ? -13.075 9.259 40.633 1.00 71.81 491 ARG A C 1
ATOM 3670 O O . ARG A 1 491 ? -13.994 8.617 41.118 1.00 71.81 491 ARG A O 1
ATOM 3677 N N . VAL A 1 492 ? -12.905 9.380 39.317 1.00 82.00 492 VAL A N 1
ATOM 3678 C CA . VAL A 1 492 ? -13.895 8.846 38.370 1.00 82.00 492 VAL A CA 1
ATOM 3679 C C . VAL A 1 492 ? -13.808 7.326 38.292 1.00 82.00 492 VAL A C 1
ATOM 3681 O O . VAL A 1 492 ? -14.819 6.664 38.493 1.00 82.00 492 VAL A O 1
ATOM 3684 N N . GLU A 1 493 ? -12.622 6.771 38.049 1.00 82.19 493 GLU A N 1
ATOM 3685 C CA . GLU A 1 493 ? -12.423 5.320 37.943 1.00 82.19 493 GLU A CA 1
ATOM 3686 C C . GLU A 1 493 ? -12.760 4.610 39.263 1.00 82.19 493 GLU A C 1
ATOM 3688 O O . GLU A 1 493 ? -13.513 3.633 39.278 1.00 82.19 493 GLU A O 1
ATOM 3693 N N . GLU A 1 494 ? -12.292 5.155 40.392 1.00 85.75 494 GLU A N 1
ATOM 3694 C CA . GLU A 1 494 ? -12.607 4.608 41.710 1.00 85.75 494 GLU A CA 1
ATOM 3695 C C . GLU A 1 494 ? -14.112 4.675 41.995 1.00 85.75 494 GLU A C 1
ATOM 3697 O O . GLU A 1 494 ? -14.694 3.679 42.427 1.00 85.75 494 GLU A O 1
ATOM 3702 N N . ALA A 1 495 ? -14.782 5.788 41.671 1.00 89.56 495 ALA A N 1
ATOM 3703 C CA . ALA A 1 495 ? -16.229 5.891 41.838 1.00 89.56 495 ALA A CA 1
ATOM 3704 C C . ALA A 1 495 ? -16.992 4.863 40.991 1.00 89.56 495 ALA A C 1
ATOM 3706 O O . ALA A 1 495 ? -17.924 4.239 41.499 1.00 89.56 495 ALA A O 1
ATOM 3707 N N . MET A 1 496 ? -16.594 4.637 39.735 1.00 93.88 496 MET A N 1
ATOM 3708 C CA . MET A 1 496 ? -17.232 3.622 38.888 1.00 93.88 496 MET A CA 1
ATOM 3709 C C . MET A 1 496 ? -17.044 2.211 39.453 1.00 93.88 496 MET A C 1
ATOM 3711 O O . MET A 1 496 ? -18.000 1.434 39.488 1.00 93.88 496 MET A O 1
ATOM 3715 N N . SER A 1 497 ? -15.848 1.893 39.955 1.00 92.00 497 SER A N 1
ATOM 3716 C CA . SER A 1 497 ? -15.561 0.609 40.605 1.00 92.00 497 SER A CA 1
ATOM 3717 C C . SER A 1 497 ? -16.420 0.389 41.857 1.00 92.00 497 SER A C 1
ATOM 3719 O O . SER A 1 497 ? -17.010 -0.680 42.035 1.00 92.00 497 SER A O 1
ATOM 3721 N N . GLN A 1 498 ? -16.578 1.414 42.699 1.00 94.00 498 GLN A N 1
ATOM 3722 C CA . GLN A 1 498 ? -17.420 1.313 43.894 1.00 94.00 498 GLN A CA 1
ATOM 3723 C C . GLN A 1 498 ? -18.920 1.243 43.560 1.00 94.00 498 GLN A C 1
ATOM 3725 O O . GLN A 1 498 ? -19.645 0.485 44.205 1.00 94.00 498 GLN A O 1
ATOM 3730 N N . ILE A 1 499 ? -19.388 1.956 42.526 1.00 96.38 499 ILE A N 1
ATOM 3731 C CA . ILE A 1 499 ? -20.761 1.811 42.008 1.00 96.38 499 ILE A CA 1
ATOM 3732 C C . ILE A 1 499 ? -20.998 0.373 41.538 1.00 96.38 499 ILE A C 1
ATOM 3734 O O . ILE A 1 499 ? -21.996 -0.233 41.924 1.00 96.38 499 ILE A O 1
ATOM 3738 N N . ALA A 1 500 ? -20.070 -0.201 40.768 1.00 96.81 500 ALA A N 1
ATOM 3739 C CA . ALA A 1 500 ? -20.164 -1.591 40.330 1.00 96.81 500 ALA A CA 1
ATOM 3740 C C . ALA A 1 500 ? -20.200 -2.563 41.524 1.00 96.81 500 ALA A C 1
ATOM 3742 O O . ALA A 1 500 ? -21.036 -3.464 41.562 1.00 96.81 500 ALA A O 1
ATOM 3743 N N . ARG A 1 501 ? -19.348 -2.361 42.541 1.00 96.69 501 ARG A N 1
ATOM 3744 C CA . ARG A 1 501 ? -19.347 -3.176 43.771 1.00 96.69 501 ARG A CA 1
ATOM 3745 C C . ARG A 1 501 ? -20.688 -3.110 44.504 1.00 96.69 501 ARG A C 1
ATOM 3747 O O . ARG A 1 501 ? -21.185 -4.146 44.937 1.00 96.69 501 ARG A O 1
ATOM 3754 N N . PHE A 1 502 ? -21.263 -1.918 44.634 1.00 97.69 502 PHE A N 1
ATOM 3755 C CA . PHE A 1 502 ? -22.553 -1.706 45.287 1.00 97.69 502 PHE A CA 1
ATOM 3756 C C . PHE A 1 502 ? -23.718 -2.330 44.503 1.00 97.69 502 PHE A C 1
ATOM 3758 O O . PHE A 1 502 ? -24.559 -3.014 45.080 1.00 97.69 502 PHE A O 1
ATOM 3765 N N . ALA A 1 503 ? -23.747 -2.159 43.180 1.00 97.81 503 ALA A N 1
ATOM 3766 C CA . ALA A 1 503 ? -24.758 -2.775 42.324 1.00 97.81 503 ALA A CA 1
ATOM 3767 C C . ALA A 1 503 ? -24.678 -4.314 42.355 1.00 97.81 503 ALA A C 1
ATOM 3769 O O . ALA A 1 503 ? -25.703 -4.987 42.431 1.00 97.81 503 ALA A O 1
ATOM 3770 N N . ARG A 1 504 ? -23.463 -4.883 42.397 1.00 97.31 504 ARG A N 1
ATOM 3771 C CA . ARG A 1 504 ? -23.242 -6.339 42.455 1.00 97.31 504 ARG A CA 1
ATOM 3772 C C . ARG A 1 504 ? -23.830 -6.991 43.713 1.00 97.31 504 ARG A C 1
ATOM 3774 O O . ARG A 1 504 ? -24.228 -8.149 43.653 1.00 97.31 504 ARG A O 1
ATOM 3781 N N . VAL A 1 505 ? -23.909 -6.266 44.832 1.00 97.19 505 VAL A N 1
ATOM 3782 C CA . VAL A 1 505 ? -24.569 -6.749 46.062 1.00 97.19 505 VAL A CA 1
ATOM 3783 C C . VAL A 1 505 ? -26.080 -6.469 46.088 1.00 97.19 505 VAL A C 1
ATOM 3785 O O . VAL A 1 505 ? -26.709 -6.614 47.128 1.00 97.19 505 VAL A O 1
ATOM 3788 N N . GLY A 1 506 ? -26.678 -6.087 44.954 1.00 97.19 506 GLY A N 1
ATOM 3789 C CA . GLY A 1 506 ? -28.122 -5.877 44.811 1.00 97.19 506 GLY A CA 1
ATOM 3790 C C . GLY A 1 506 ? -28.597 -4.453 45.096 1.00 97.19 506 GLY A C 1
ATOM 3791 O O . GLY A 1 506 ? -29.801 -4.218 45.176 1.00 97.19 506 GLY A O 1
ATOM 3792 N N . GLY A 1 507 ? -27.678 -3.497 45.246 1.00 97.38 507 GLY A N 1
ATOM 3793 C CA . GLY A 1 507 ? -28.034 -2.112 45.519 1.00 97.38 507 GLY A CA 1
ATOM 3794 C C . GLY A 1 507 ? -28.717 -1.415 44.343 1.00 97.38 507 GLY A C 1
ATOM 3795 O O . GLY A 1 507 ? -28.436 -1.706 43.183 1.00 97.38 507 GLY A O 1
ATOM 3796 N N . THR A 1 508 ? -29.588 -0.450 44.638 1.00 97.81 508 THR A N 1
ATOM 3797 C CA . THR A 1 508 ? -30.256 0.412 43.648 1.00 97.81 508 THR A CA 1
ATOM 3798 C C . THR A 1 508 ? -29.773 1.865 43.728 1.00 97.81 508 THR A C 1
ATOM 3800 O O . THR A 1 508 ? -29.270 2.291 44.774 1.00 97.81 508 THR A O 1
ATOM 3803 N N . PRO A 1 509 ? -29.955 2.683 42.673 1.00 97.75 509 PRO A N 1
ATOM 3804 C CA . PRO A 1 509 ? -29.650 4.115 42.727 1.00 97.75 509 PRO A CA 1
ATOM 3805 C C . PRO A 1 509 ? -30.334 4.845 43.896 1.00 97.75 509 PRO A C 1
ATOM 3807 O O . PRO A 1 509 ? -29.721 5.692 44.543 1.00 97.75 509 PRO A O 1
ATOM 3810 N N . GLU A 1 510 ? -31.577 4.497 44.224 1.00 96.50 510 GLU A N 1
ATOM 3811 C CA . GLU A 1 510 ? -32.325 5.069 45.348 1.00 96.50 510 GLU A CA 1
ATOM 3812 C C . GLU A 1 510 ? -31.729 4.676 46.706 1.00 96.50 510 GLU A C 1
ATOM 3814 O O . GLU A 1 510 ? -31.632 5.516 47.602 1.00 96.50 510 GLU A O 1
ATOM 3819 N N . GLN A 1 511 ? -31.300 3.421 46.881 1.00 97.38 511 GLN A N 1
ATOM 3820 C CA . GLN A 1 511 ? -30.566 3.003 48.082 1.00 97.38 511 GLN A CA 1
ATOM 3821 C C . GLN A 1 511 ? -29.226 3.732 48.185 1.00 97.38 511 GLN A C 1
ATOM 3823 O O . GLN A 1 511 ? -28.907 4.261 49.250 1.00 97.38 511 GLN A O 1
ATOM 3828 N N . LEU A 1 512 ? -28.483 3.839 47.079 1.00 97.12 512 LEU A N 1
ATOM 3829 C CA . LEU A 1 512 ? -27.222 4.574 47.057 1.00 97.12 512 LEU A CA 1
ATOM 3830 C C . LEU A 1 512 ? -27.432 6.041 47.446 1.00 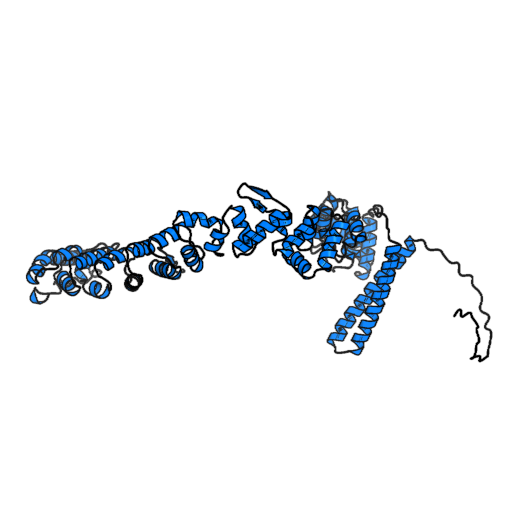97.12 512 LEU A C 1
ATOM 3832 O O . LEU A 1 512 ? -26.681 6.563 48.266 1.00 97.12 512 LEU A O 1
ATOM 3836 N N . ARG A 1 513 ? -28.483 6.689 46.929 1.00 96.06 513 ARG A N 1
ATOM 3837 C CA . ARG A 1 513 ? -28.827 8.077 47.271 1.00 96.06 513 ARG A CA 1
ATOM 3838 C C . ARG A 1 513 ? -29.064 8.235 48.769 1.00 96.06 513 ARG A C 1
ATOM 3840 O O . ARG A 1 513 ? -28.544 9.177 49.361 1.00 96.06 513 ARG A O 1
ATOM 3847 N N . ARG A 1 514 ? -29.803 7.311 49.391 1.00 95.81 514 ARG A N 1
ATOM 3848 C CA . ARG A 1 514 ? -30.045 7.314 50.845 1.00 95.81 514 ARG A CA 1
ATOM 3849 C C . ARG A 1 514 ? -28.757 7.134 51.641 1.00 95.81 514 ARG A C 1
ATOM 3851 O O . ARG A 1 514 ? -28.495 7.909 52.553 1.00 95.81 514 ARG A O 1
ATOM 3858 N N . ILE A 1 515 ? -27.910 6.186 51.250 1.00 96.12 515 ILE A N 1
ATOM 3859 C CA . ILE A 1 515 ? -26.602 5.939 51.879 1.00 96.12 515 ILE A CA 1
ATOM 3860 C C . ILE A 1 515 ? -25.698 7.178 51.787 1.00 96.12 515 ILE A C 1
ATOM 3862 O O . ILE A 1 515 ? -25.115 7.603 52.786 1.00 96.12 515 ILE A O 1
ATOM 3866 N N . GLN A 1 516 ? -25.612 7.797 50.606 1.00 94.44 516 GLN A N 1
ATOM 3867 C CA . GLN A 1 516 ? -24.808 9.001 50.388 1.00 94.44 516 GLN A CA 1
ATOM 3868 C C . GLN A 1 516 ? -25.361 10.205 51.168 1.00 94.44 516 GLN A C 1
ATOM 3870 O O . GLN A 1 516 ? -24.588 10.943 51.779 1.00 94.44 516 GLN A O 1
ATOM 3875 N N . ARG A 1 517 ? -26.690 10.374 51.228 1.00 93.69 517 ARG A N 1
ATOM 3876 C CA . ARG A 1 517 ? -27.359 11.397 52.056 1.00 93.69 517 ARG A CA 1
ATOM 3877 C C . ARG A 1 517 ? -27.203 11.152 53.553 1.00 93.69 517 ARG A C 1
ATOM 3879 O O . ARG A 1 517 ? -27.165 12.110 54.314 1.00 93.69 517 ARG A O 1
ATOM 3886 N N . ALA A 1 518 ? -27.025 9.908 53.989 1.00 94.25 518 ALA A N 1
ATOM 3887 C CA . ALA A 1 518 ? -26.644 9.606 55.365 1.00 94.25 518 ALA A CA 1
ATOM 3888 C C . ALA A 1 518 ? -25.178 9.978 55.664 1.00 94.25 518 ALA A C 1
ATOM 3890 O O . ALA A 1 518 ? -24.767 9.958 56.819 1.00 94.25 518 ALA A O 1
ATOM 3891 N N . GLY A 1 519 ? -24.380 10.351 54.661 1.00 92.94 519 GLY A N 1
ATOM 3892 C CA . GLY A 1 519 ? -22.976 10.731 54.818 1.00 92.94 519 GLY A CA 1
ATOM 3893 C C . GLY A 1 519 ? -21.989 9.576 54.714 1.00 92.94 519 GLY A C 1
ATOM 3894 O O . GLY A 1 519 ? -20.796 9.794 54.900 1.00 92.94 519 GLY A O 1
ATOM 3895 N N . ILE A 1 520 ? -22.449 8.365 54.402 1.00 94.00 520 ILE A N 1
ATOM 3896 C CA . ILE A 1 520 ? -21.576 7.200 54.244 1.00 94.00 520 ILE A CA 1
ATOM 3897 C C . ILE A 1 520 ? -20.822 7.329 52.907 1.00 94.00 520 ILE A C 1
ATOM 3899 O O . ILE A 1 520 ? -21.453 7.548 51.867 1.00 94.00 520 ILE A O 1
ATOM 3903 N N . PRO A 1 521 ? -19.482 7.210 52.888 1.00 92.00 521 PRO A N 1
ATOM 3904 C CA . PRO A 1 521 ? -18.699 7.348 51.666 1.00 92.00 521 PRO A CA 1
ATOM 3905 C C . PRO A 1 521 ? -18.993 6.207 50.690 1.00 92.00 521 PRO A C 1
ATOM 3907 O O . PRO A 1 521 ? -19.339 5.092 51.081 1.00 92.00 521 PRO A O 1
ATOM 3910 N N . LEU A 1 522 ? -18.823 6.481 49.396 1.00 91.94 522 LEU A N 1
ATOM 3911 C CA . LEU A 1 522 ? -19.116 5.518 48.330 1.00 91.94 522 LEU A CA 1
ATOM 3912 C C . LEU A 1 522 ? -18.332 4.197 48.488 1.00 91.94 522 LEU A C 1
ATOM 3914 O O . LEU A 1 522 ? -18.875 3.133 48.205 1.00 91.94 522 LEU A O 1
ATOM 3918 N N . SER A 1 523 ? -17.108 4.248 49.026 1.00 91.94 523 SER A N 1
ATOM 3919 C CA . SER A 1 523 ? -16.265 3.078 49.333 1.00 91.94 523 SER A CA 1
ATOM 3920 C C . SER A 1 523 ? -16.887 2.079 50.316 1.00 91.94 523 SER A C 1
ATOM 3922 O O . SER A 1 523 ? -16.536 0.900 50.293 1.00 91.94 523 SER A O 1
ATOM 3924 N N . ASN A 1 524 ? -17.803 2.543 51.170 1.00 94.69 524 ASN A N 1
ATOM 3925 C CA . ASN A 1 524 ? -18.461 1.752 52.213 1.00 94.69 524 ASN A CA 1
ATOM 3926 C C . ASN A 1 524 ? -19.925 1.453 51.878 1.00 94.69 524 ASN A C 1
ATOM 3928 O O . ASN A 1 524 ? -20.582 0.717 52.605 1.00 94.69 524 ASN A O 1
ATOM 3932 N N . ALA A 1 525 ? -20.455 1.982 50.770 1.00 95.38 525 ALA A N 1
ATOM 3933 C CA . ALA A 1 525 ? -21.875 1.867 50.455 1.00 95.38 525 ALA A CA 1
ATOM 3934 C C . ALA A 1 525 ? -22.353 0.407 50.370 1.00 95.38 525 ALA A C 1
ATOM 3936 O O . ALA A 1 525 ? -23.461 0.098 50.802 1.00 95.38 525 ALA A O 1
ATOM 3937 N N . ALA A 1 526 ? -21.518 -0.501 49.850 1.00 96.25 526 ALA A N 1
ATOM 3938 C CA . ALA A 1 526 ? -21.872 -1.913 49.675 1.00 96.25 526 ALA A CA 1
ATOM 3939 C C . ALA A 1 526 ? -22.154 -2.641 51.001 1.00 96.25 526 ALA A C 1
ATOM 3941 O O . ALA A 1 526 ? -22.945 -3.576 51.022 1.00 96.25 526 ALA A O 1
ATOM 3942 N N . GLU A 1 527 ? -21.556 -2.197 52.109 1.00 97.00 527 GLU A N 1
ATOM 3943 C CA . GLU A 1 527 ? -21.763 -2.778 53.447 1.00 97.00 527 GLU A CA 1
ATOM 3944 C C . GLU A 1 527 ? -23.125 -2.392 54.045 1.00 97.00 527 GLU A C 1
ATOM 3946 O O . GLU A 1 527 ? -23.570 -2.981 55.027 1.00 97.00 527 GLU A O 1
ATOM 3951 N N . HIS A 1 528 ? -23.801 -1.414 53.438 1.00 97.12 528 HIS A N 1
ATOM 3952 C CA . HIS A 1 528 ? -25.008 -0.788 53.964 1.00 97.12 528 HIS A CA 1
ATOM 3953 C C . HIS A 1 528 ? -26.225 -0.927 53.044 1.00 97.12 528 HIS A C 1
ATOM 3955 O O . HIS A 1 528 ? -27.218 -0.227 53.238 1.00 97.12 528 HIS A O 1
ATOM 3961 N N . VAL A 1 529 ? -26.175 -1.826 52.055 1.00 96.88 529 VAL A N 1
ATOM 3962 C CA . VAL A 1 529 ? -27.250 -1.994 51.062 1.00 96.88 529 VAL A CA 1
ATOM 3963 C C . VAL A 1 529 ? -28.608 -2.321 51.711 1.00 96.88 529 VAL A C 1
ATOM 3965 O O . VAL A 1 529 ? -29.636 -1.784 51.294 1.00 96.88 529 VAL A O 1
ATOM 3968 N N . ASP A 1 530 ? -28.576 -3.108 52.792 1.00 96.25 530 ASP A N 1
ATOM 3969 C CA . ASP A 1 530 ? -29.746 -3.581 53.547 1.00 96.25 530 ASP A CA 1
ATOM 3970 C C . ASP A 1 530 ? -29.994 -2.796 54.847 1.00 96.25 530 ASP A C 1
ATOM 3972 O O . ASP A 1 530 ? -30.853 -3.157 55.651 1.00 96.25 530 ASP A O 1
ATOM 3976 N N . SER A 1 531 ? -29.231 -1.726 55.097 1.00 97.38 531 SER A N 1
ATOM 3977 C CA . SER A 1 531 ? -29.394 -0.924 56.313 1.00 97.38 531 SER A CA 1
ATOM 3978 C C . SER A 1 531 ? -30.685 -0.098 56.273 1.00 97.38 531 SER A C 1
ATOM 3980 O O . SER A 1 531 ? -31.021 0.535 55.270 1.00 97.38 531 SER A O 1
ATOM 3982 N N . THR A 1 532 ? -31.392 -0.060 57.401 1.00 97.12 532 THR A N 1
ATOM 3983 C CA . THR A 1 532 ? -32.551 0.823 57.632 1.00 97.12 532 THR A CA 1
ATOM 3984 C C . THR A 1 532 ? -32.133 2.300 57.697 1.00 97.12 532 THR A C 1
ATOM 3986 O O . THR A 1 532 ? -30.967 2.584 57.989 1.00 97.12 532 THR A O 1
ATOM 3989 N N . PRO A 1 533 ? -33.047 3.266 57.476 1.00 97.25 533 PRO A N 1
ATOM 3990 C CA . PRO A 1 533 ? -32.740 4.692 57.620 1.00 97.25 533 PRO A CA 1
ATOM 3991 C C . PRO A 1 533 ? -32.110 5.053 58.974 1.00 97.25 533 PRO A C 1
ATOM 3993 O O . PRO A 1 533 ? -31.158 5.833 59.028 1.00 97.25 533 PRO A O 1
ATOM 3996 N N . GLU A 1 534 ? -32.570 4.441 60.067 1.00 96.94 534 GLU A N 1
ATOM 3997 C CA . GLU A 1 534 ? -32.035 4.651 61.415 1.00 96.94 534 GLU A CA 1
ATOM 3998 C C . GLU A 1 534 ? -30.586 4.165 61.526 1.00 96.94 534 GLU A C 1
ATOM 4000 O O . GLU A 1 534 ? -29.724 4.878 62.049 1.00 96.94 534 GLU A O 1
ATOM 4005 N N . GLN A 1 535 ? -30.297 2.975 60.990 1.00 97.19 535 GLN A N 1
ATOM 4006 C CA . GLN A 1 535 ? -28.942 2.422 60.947 1.00 97.19 535 GLN A CA 1
ATOM 4007 C C . GLN A 1 535 ? -28.026 3.276 60.070 1.00 97.19 535 GLN A C 1
ATOM 4009 O O . GLN A 1 535 ? -26.930 3.627 60.500 1.00 97.19 535 GLN A O 1
ATOM 4014 N N . LEU A 1 536 ? -28.474 3.659 58.871 1.00 97.00 536 LEU A N 1
ATOM 4015 C CA . LEU A 1 536 ? -27.716 4.522 57.963 1.00 97.00 536 LEU A CA 1
ATOM 4016 C C . LEU A 1 536 ? -27.359 5.850 58.631 1.00 97.00 536 LEU A C 1
ATOM 4018 O O . LEU A 1 536 ? -26.202 6.277 58.594 1.00 97.00 536 LEU A O 1
ATOM 4022 N N . TRP A 1 537 ? -28.328 6.485 59.292 1.00 96.12 537 TRP A N 1
ATOM 4023 C CA . TRP A 1 537 ? -28.104 7.741 59.996 1.00 96.12 537 TRP A CA 1
ATOM 4024 C C . TRP A 1 537 ? -27.085 7.596 61.129 1.00 96.12 537 TRP A C 1
ATOM 4026 O O . TRP A 1 537 ? -26.207 8.457 61.270 1.00 96.12 537 TRP A O 1
ATOM 4036 N N . ALA A 1 538 ? -27.166 6.508 61.899 1.00 95.88 538 ALA A N 1
ATOM 4037 C CA . ALA A 1 538 ? -26.228 6.206 62.975 1.00 95.88 538 ALA A CA 1
ATOM 4038 C C . ALA A 1 538 ? -24.810 5.928 62.442 1.00 95.88 538 ALA A C 1
ATOM 4040 O O . ALA A 1 538 ? -23.855 6.567 62.886 1.00 95.88 538 ALA A O 1
ATOM 4041 N N . HIS A 1 539 ? -24.664 5.047 61.447 1.00 95.50 539 HIS A N 1
ATOM 4042 C CA . HIS A 1 539 ? -23.374 4.713 60.828 1.00 95.50 539 HIS A CA 1
ATOM 4043 C C . HIS A 1 539 ? -22.722 5.921 60.146 1.00 95.50 539 HIS A C 1
ATOM 4045 O O . HIS A 1 539 ? -21.510 6.117 60.231 1.00 95.50 539 HIS A O 1
ATOM 4051 N N . GLY A 1 540 ? -23.527 6.779 59.521 1.00 94.12 540 GLY A N 1
ATOM 4052 C CA . GLY A 1 540 ? -23.063 7.986 58.850 1.00 94.12 540 GLY A CA 1
ATOM 4053 C C . GLY A 1 540 ? -22.529 9.083 59.779 1.00 94.12 540 GLY A C 1
ATOM 4054 O O . GLY A 1 540 ? -21.812 9.967 59.313 1.00 94.12 540 GLY A O 1
ATOM 4055 N N . ALA A 1 541 ? -22.837 9.053 61.082 1.00 93.69 541 ALA A N 1
ATOM 4056 C CA . ALA A 1 541 ? -22.557 10.164 61.999 1.00 93.69 541 ALA A CA 1
ATOM 4057 C C . ALA A 1 541 ? -21.067 10.540 62.059 1.00 93.69 541 ALA A C 1
ATOM 4059 O O . ALA A 1 541 ? -20.719 11.721 62.004 1.00 93.69 541 ALA A O 1
ATOM 4060 N N . GLY A 1 542 ? -20.181 9.539 62.109 1.00 91.12 542 GLY A N 1
ATOM 4061 C CA . GLY A 1 542 ? -18.733 9.761 62.105 1.00 91.12 542 GLY A CA 1
ATOM 4062 C C . GLY A 1 542 ? -18.242 10.423 60.814 1.00 91.12 542 GLY A C 1
ATOM 4063 O O . GLY A 1 542 ? -17.457 11.370 60.863 1.00 91.12 542 GLY A O 1
ATOM 4064 N N . TYR A 1 543 ? -18.758 9.980 59.666 1.00 91.88 543 TYR A N 1
ATOM 4065 C CA . TYR A 1 543 ? -18.386 10.513 58.357 1.00 91.88 543 TYR A CA 1
ATOM 4066 C C . TYR A 1 543 ? -18.900 11.939 58.141 1.00 91.88 543 TYR A C 1
ATOM 4068 O O . TYR A 1 543 ? -18.127 12.799 57.718 1.00 91.88 543 TYR A O 1
ATOM 4076 N N . ARG A 1 544 ? -20.160 12.222 58.507 1.00 91.38 544 ARG A N 1
ATOM 4077 C CA . ARG A 1 544 ? -20.733 13.581 58.458 1.00 91.38 544 ARG A CA 1
ATOM 4078 C C . ARG A 1 544 ? -19.887 14.562 59.271 1.00 91.38 544 ARG A C 1
ATOM 4080 O O . ARG A 1 544 ? -19.498 15.608 58.756 1.00 91.38 544 ARG A O 1
ATOM 4087 N N . ASN A 1 545 ? -19.527 14.193 60.503 1.00 88.81 545 ASN A N 1
ATOM 4088 C CA . ASN A 1 545 ? -18.658 15.008 61.358 1.00 88.81 545 ASN A CA 1
ATOM 4089 C C . ASN A 1 545 ? -17.265 15.215 60.745 1.00 88.81 545 ASN A C 1
ATOM 4091 O O . ASN A 1 545 ? -16.715 16.312 60.828 1.00 88.81 545 ASN A O 1
ATOM 4095 N N . GLY A 1 546 ? -16.701 14.180 60.115 1.00 87.81 546 GLY A N 1
ATOM 4096 C CA . GLY A 1 546 ? -15.421 14.261 59.411 1.00 87.81 546 GLY A CA 1
ATOM 4097 C C . GLY A 1 546 ? -15.442 15.260 58.252 1.00 87.81 546 GLY A C 1
ATOM 4098 O O . GLY A 1 546 ? -14.561 16.114 58.176 1.00 87.81 546 GLY A O 1
ATOM 4099 N N . VAL A 1 547 ? -16.471 15.206 57.399 1.00 86.25 547 VAL A N 1
ATOM 4100 C CA . VAL A 1 547 ? -16.650 16.147 56.279 1.00 86.25 547 VAL A CA 1
ATOM 4101 C C . VAL A 1 547 ? -16.814 17.578 56.786 1.00 86.25 547 VAL A C 1
ATOM 4103 O O . VAL A 1 547 ? -16.122 18.468 56.302 1.00 86.25 547 VAL A O 1
ATOM 4106 N N . ILE A 1 548 ? -17.664 17.807 57.794 1.00 86.44 548 ILE A N 1
ATOM 4107 C CA . ILE A 1 548 ? -17.867 19.144 58.379 1.00 86.44 548 ILE A CA 1
ATOM 4108 C C . ILE A 1 548 ? -16.549 19.691 58.951 1.00 86.44 548 ILE A C 1
ATOM 4110 O O . ILE A 1 548 ? -16.216 20.857 58.739 1.00 86.44 548 ILE A O 1
ATOM 4114 N N . LYS A 1 549 ? -15.769 18.849 59.642 1.00 86.50 549 LYS A N 1
ATOM 4115 C CA . LYS A 1 549 ? -14.464 19.235 60.194 1.00 86.50 549 LYS A CA 1
ATOM 4116 C C . LYS A 1 549 ? -13.454 19.579 59.097 1.00 86.50 549 LYS A C 1
ATOM 4118 O O . LYS A 1 549 ? -12.697 20.532 59.259 1.00 86.50 549 LYS A O 1
ATOM 4123 N N . GLU A 1 550 ? -13.443 18.835 57.996 1.00 84.44 550 GLU A N 1
ATOM 4124 C CA . GLU A 1 550 ? -12.545 19.088 56.865 1.00 84.44 550 GLU A CA 1
ATOM 4125 C C . GLU A 1 550 ? -12.942 20.343 56.076 1.00 84.44 550 GLU A C 1
ATOM 4127 O O . GLU A 1 550 ? -12.083 21.156 55.742 1.00 84.44 550 GLU A O 1
ATOM 4132 N N . GLU A 1 551 ? -14.239 20.565 55.845 1.00 83.94 551 GLU A N 1
ATOM 4133 C CA . GLU A 1 551 ? -14.753 21.812 55.267 1.00 83.94 551 GLU A CA 1
ATOM 4134 C C . GLU A 1 551 ? -14.373 23.021 56.135 1.00 83.94 551 GLU A C 1
ATOM 4136 O O . GLU A 1 551 ? -13.934 24.046 55.608 1.00 83.94 551 GLU A O 1
ATOM 4141 N N . GLN A 1 552 ? -14.479 22.891 57.463 1.00 83.94 552 GLN A N 1
ATOM 4142 C CA . GLN A 1 552 ? -14.036 23.927 58.394 1.00 83.94 552 GLN A CA 1
ATOM 4143 C C . GLN A 1 552 ? -12.520 24.140 58.311 1.00 83.94 552 GLN A C 1
ATOM 4145 O O . GLN A 1 552 ? -12.083 25.279 58.190 1.00 83.94 552 GLN A O 1
ATOM 4150 N N . ARG A 1 553 ? -11.716 23.069 58.279 1.00 85.31 553 ARG A N 1
ATOM 4151 C CA . ARG A 1 553 ? -10.254 23.151 58.129 1.00 85.31 553 ARG A CA 1
ATOM 4152 C C . ARG A 1 553 ? -9.853 23.872 56.841 1.00 85.31 553 ARG A C 1
ATOM 4154 O O . ARG A 1 553 ? -8.972 24.729 56.865 1.00 85.31 553 ARG A O 1
ATOM 4161 N N . LEU A 1 554 ? -10.487 23.540 55.715 1.00 82.38 554 LEU A N 1
ATOM 4162 C CA . LEU A 1 554 ? -10.242 24.196 54.429 1.00 82.38 554 LEU A CA 1
ATOM 4163 C C . LEU A 1 554 ? -10.659 25.668 54.463 1.00 82.38 554 LEU A C 1
ATOM 4165 O O . LEU A 1 554 ? -9.950 26.512 53.922 1.00 82.38 554 LEU A O 1
ATOM 4169 N N . ARG A 1 555 ? -11.766 25.999 55.130 1.00 81.69 555 ARG A N 1
ATOM 4170 C CA . ARG A 1 555 ? -12.188 27.387 55.335 1.00 81.69 555 ARG A CA 1
ATOM 4171 C C . ARG A 1 555 ? -11.217 28.166 56.218 1.00 81.69 555 ARG A C 1
ATOM 4173 O O . ARG A 1 555 ? -10.900 29.303 55.889 1.00 81.69 555 ARG A O 1
ATOM 4180 N N . ASP A 1 556 ? -10.721 27.564 57.290 1.00 83.94 556 ASP A N 1
ATOM 4181 C CA . ASP A 1 556 ? -9.724 28.184 58.165 1.00 83.94 556 ASP A CA 1
ATOM 4182 C C . ASP A 1 556 ? -8.401 28.409 57.409 1.00 83.94 556 ASP A C 1
ATOM 4184 O O . ASP A 1 556 ? -7.744 29.430 57.596 1.00 83.94 556 ASP A O 1
ATOM 4188 N N . GLN A 1 557 ? -8.034 27.489 56.507 1.00 85.25 557 GLN A N 1
ATOM 4189 C CA . GLN A 1 557 ? -6.807 27.566 55.708 1.00 85.25 557 GLN A CA 1
ATOM 4190 C C . GLN A 1 557 ? -6.900 28.550 54.526 1.00 85.25 557 GLN A C 1
ATOM 4192 O O . GLN A 1 557 ? -5.926 29.241 54.234 1.00 85.25 557 GLN A O 1
ATOM 4197 N N . TRP A 1 558 ? -8.037 28.605 53.826 1.00 82.94 558 TRP A N 1
ATOM 4198 C CA . TRP A 1 558 ? -8.183 29.318 52.544 1.00 82.94 558 TRP A CA 1
ATOM 4199 C C . TRP A 1 558 ? -9.203 30.471 52.579 1.00 82.94 558 TRP A C 1
ATOM 4201 O O . TRP A 1 558 ? -9.410 31.159 51.576 1.00 82.94 558 TRP A O 1
ATOM 4211 N N . GLY A 1 559 ? -9.842 30.716 53.725 1.00 80.56 559 GLY A N 1
ATOM 4212 C CA . GLY A 1 559 ? -10.772 31.822 53.943 1.00 80.56 559 GLY A CA 1
ATOM 4213 C C . GLY A 1 559 ? -11.956 31.814 52.973 1.00 80.56 559 GLY A C 1
ATOM 4214 O O . GLY A 1 559 ? -12.636 30.806 52.791 1.00 80.56 559 GLY A O 1
ATOM 4215 N N . ALA A 1 560 ? -12.207 32.961 52.335 1.00 72.94 560 ALA A N 1
ATOM 4216 C CA . ALA A 1 560 ? -13.302 33.145 51.378 1.00 72.94 560 ALA A CA 1
ATOM 4217 C C . ALA A 1 560 ? -13.110 32.396 50.043 1.00 72.94 560 ALA A C 1
ATOM 4219 O O . ALA A 1 560 ? -14.046 32.348 49.247 1.00 72.94 560 ALA A O 1
ATOM 4220 N N . MET A 1 561 ? -11.924 31.827 49.790 1.00 71.62 561 MET A N 1
ATOM 4221 C CA . MET A 1 561 ? -11.663 31.022 48.591 1.00 71.62 561 MET A CA 1
ATOM 4222 C C . MET A 1 561 ? -12.120 29.564 48.741 1.00 71.62 561 MET A C 1
ATOM 4224 O O . MET A 1 561 ? -12.206 28.851 47.743 1.00 71.62 561 MET A O 1
ATOM 4228 N N . ALA A 1 562 ? -12.427 29.110 49.962 1.00 69.19 562 ALA A N 1
ATOM 4229 C CA . ALA A 1 562 ? -13.021 27.797 50.189 1.00 69.19 562 ALA A CA 1
ATOM 4230 C C . ALA A 1 562 ? -14.539 27.814 49.900 1.00 69.19 562 ALA A C 1
ATOM 4232 O O . ALA A 1 562 ? -15.200 28.834 50.129 1.00 69.19 562 ALA A O 1
ATOM 4233 N N . PRO A 1 563 ? -15.133 26.689 49.454 1.00 66.06 563 PRO A N 1
ATOM 4234 C CA . PRO A 1 563 ? -16.587 26.538 49.389 1.00 66.06 563 PRO A CA 1
ATOM 4235 C C . PRO A 1 563 ? -17.243 26.897 50.734 1.00 66.06 563 PRO A C 1
ATOM 4237 O O . PRO A 1 563 ? -16.700 26.586 51.794 1.00 66.06 563 PRO A O 1
ATOM 4240 N N . ARG A 1 564 ? -18.417 27.552 50.716 1.00 63.28 564 ARG A N 1
ATOM 4241 C CA . ARG A 1 564 ? -19.145 27.913 51.948 1.00 63.28 564 ARG A CA 1
ATOM 4242 C C . ARG A 1 564 ? -19.445 26.655 52.772 1.00 63.28 564 ARG A C 1
ATOM 4244 O O . ARG A 1 564 ? -20.337 25.894 52.415 1.00 63.28 564 ARG A O 1
ATOM 4251 N N . ALA A 1 565 ? -18.763 26.496 53.906 1.00 61.28 565 ALA A N 1
ATOM 4252 C CA . ALA A 1 565 ? -19.157 25.536 54.931 1.00 61.28 565 ALA A CA 1
ATOM 4253 C C . ALA A 1 565 ? -20.535 25.948 55.476 1.00 61.28 565 ALA A C 1
ATOM 4255 O O . ALA A 1 565 ? -20.662 27.006 56.102 1.00 61.28 565 ALA A O 1
ATOM 4256 N N . THR A 1 566 ? -21.570 25.151 55.207 1.00 62.53 566 THR A N 1
ATOM 4257 C CA . THR A 1 566 ? -22.943 25.411 55.678 1.00 62.53 566 THR A CA 1
ATOM 4258 C C . THR A 1 566 ? -23.117 25.110 57.167 1.00 62.53 566 THR A C 1
ATOM 4260 O O . THR A 1 566 ? -24.128 25.488 57.746 1.00 62.53 566 THR A O 1
ATOM 4263 N N . GLY A 1 567 ? -22.141 24.452 57.806 1.00 65.50 567 GLY A N 1
ATOM 4264 C CA . GLY A 1 567 ? -22.142 24.109 59.235 1.00 65.50 567 GLY A CA 1
ATOM 4265 C C . GLY A 1 567 ? -23.080 22.956 59.606 1.00 65.50 567 GLY A C 1
ATOM 4266 O O . GLY A 1 567 ? -22.784 22.204 60.528 1.00 65.50 567 GLY A O 1
ATOM 4267 N N . THR A 1 568 ? -24.163 22.759 58.856 1.00 75.81 568 THR A N 1
ATOM 4268 C CA . THR A 1 568 ? -25.123 21.666 59.035 1.00 75.81 568 THR A CA 1
ATOM 4269 C C . THR A 1 568 ? -25.111 20.719 57.842 1.00 75.81 568 THR A C 1
ATOM 4271 O O . THR A 1 568 ? -24.789 21.110 56.713 1.00 75.81 568 THR A O 1
ATOM 4274 N N . TRP A 1 569 ? -25.412 19.446 58.102 1.00 85.31 569 TRP A N 1
ATOM 4275 C CA . TRP A 1 569 ? -25.699 18.463 57.060 1.00 85.31 569 TRP A CA 1
ATOM 4276 C C . TRP A 1 569 ? -27.062 18.777 56.424 1.00 85.31 569 TRP A C 1
ATOM 4278 O O . TRP A 1 569 ? -27.937 19.319 57.087 1.00 85.31 569 TRP A O 1
ATOM 4288 N N . ASP A 1 570 ? -27.232 18.488 55.140 1.00 81.38 570 ASP A N 1
ATOM 4289 C CA . ASP A 1 570 ? -28.398 18.852 54.311 1.00 81.38 570 ASP A CA 1
ATOM 4290 C C . ASP A 1 570 ? -29.656 17.996 54.569 1.00 81.38 570 ASP A C 1
ATOM 4292 O O . ASP A 1 570 ? -30.688 18.171 53.925 1.00 81.38 570 ASP A O 1
ATOM 4296 N N . VAL A 1 571 ? -29.564 17.075 55.524 1.00 85.94 571 VAL A N 1
ATOM 4297 C CA . VAL A 1 571 ? -30.604 16.143 55.964 1.00 85.94 571 VAL A CA 1
ATOM 4298 C C . VAL A 1 571 ? -30.609 16.185 57.492 1.00 85.94 571 VAL A C 1
ATOM 4300 O O . VAL A 1 571 ? -29.520 16.207 58.073 1.00 85.94 571 VAL A O 1
ATOM 4303 N N . GLU A 1 572 ? -31.772 16.222 58.150 1.00 87.69 572 GLU A N 1
ATOM 4304 C CA . GLU A 1 572 ? -31.858 16.446 59.605 1.00 87.69 572 GLU A CA 1
ATOM 4305 C C . GLU A 1 572 ? -31.956 15.141 60.409 1.00 87.69 572 GLU A C 1
ATOM 4307 O O . GLU A 1 572 ? -31.531 15.093 61.568 1.00 87.69 572 GLU A O 1
ATOM 4312 N N . GLY A 1 573 ? -32.444 14.054 59.804 1.00 90.81 573 GLY A N 1
ATOM 4313 C CA . GLY A 1 573 ? -32.540 12.763 60.485 1.00 90.81 573 GLY A CA 1
ATOM 4314 C C . GLY A 1 573 ? -32.969 11.580 59.611 1.00 90.81 573 GLY A C 1
ATOM 4315 O O . GLY A 1 573 ? -33.118 11.721 58.399 1.00 90.81 573 GLY A O 1
ATOM 4316 N N . PRO A 1 574 ? -33.201 10.399 60.225 1.00 92.75 574 PRO A N 1
ATOM 4317 C CA . PRO A 1 574 ? -33.617 9.181 59.523 1.00 92.75 574 PRO A CA 1
ATOM 4318 C C . PRO A 1 574 ? -34.892 9.339 58.687 1.00 92.75 574 PRO A C 1
ATOM 4320 O O . PRO A 1 574 ? -35.002 8.717 57.641 1.00 92.75 574 PRO A O 1
ATOM 4323 N N . ALA A 1 575 ? -35.838 10.177 59.129 1.00 91.62 575 ALA A N 1
ATOM 4324 C CA . ALA A 1 575 ? -37.109 10.403 58.437 1.00 91.62 575 ALA A CA 1
ATOM 4325 C C . ALA A 1 575 ? -36.954 11.134 57.090 1.00 91.62 575 ALA A C 1
ATOM 4327 O O . ALA A 1 575 ? -37.826 11.026 56.231 1.00 91.62 575 ALA A O 1
ATOM 4328 N N . ASP A 1 576 ? -35.849 11.860 56.907 1.00 88.31 576 ASP A N 1
ATOM 4329 C CA . ASP A 1 576 ? -35.565 12.615 55.688 1.00 88.31 576 ASP A CA 1
ATOM 4330 C C . ASP A 1 576 ? -34.775 11.798 54.650 1.00 88.31 576 ASP A C 1
ATOM 4332 O O . ASP A 1 576 ? -34.595 12.276 53.521 1.00 88.31 576 ASP A O 1
ATOM 4336 N N . LEU A 1 577 ? -34.254 10.619 55.031 1.00 88.44 577 LEU A N 1
ATOM 4337 C CA . LEU A 1 577 ? -33.532 9.675 54.164 1.00 88.44 577 LEU A CA 1
ATOM 4338 C C . LEU A 1 577 ? -34.514 8.837 53.345 1.00 88.44 577 LEU A C 1
ATOM 4340 O O . LEU A 1 577 ? -34.407 8.913 52.099 1.00 88.44 577 LEU A O 1
#

Nearest PDB structures (foldseek):
  7o40-assembly1_F  TM=3.755E-01  e=9.858E+00  Synechocystis sp. PCC 6803 substr. Kazusa